Protein AF-0000000066527331 (afdb_homodimer)

Nearest PDB structures (foldseek):
  5f8e-assembly2_C  TM=9.237E-01  e=1.817E-29  Mycobacterium tuberculosis H37Rv
  7ux6-assembly1_B  TM=7.499E-01  e=3.082E-18  Streptomyces drozdowiczii
  7pga-assembly1_A  TM=6.827E-01  e=4.943E-15  Streptomyces peucetius
  6p3m-assembly1_A-2  TM=7.208E-01  e=6.592E-08  Glaucium flavum
  6p3n-assembly1_A-2  TM=5.471E-01  e=2.236E-07  Glaucium flavum

Radius of gyration: 28.57 Å; Cα contacts (8 Å, |Δi|>4): 1457; chains: 2; bounding box: 60×87×60 Å

Secondary structure (DSSP, 8-state):
--HHHHHHHHHHHHHHHHHHHHHHHHHHHHHHHHHHHTTHHHHTTT---EEHHHHHHHH---HHHHHHHHHHHHHTTSSEEETTTTEEE--GGGHHHHT-TTSTT--HHHHHHHHHHHTTHHHHHHHHHH-----GGGS-HHHHHHHHHHHHHHIIIIIIIIIHHHSSSHHHHHHTT-EEEEET-TTSHHHHHHHHH-TT-EEEEEES-HHHHHHHHHHHHHHT-TTTEEEEE--GGGGTT--EEEEEEES-GGG-SSHHHHHHHHHHTEEEEEEEEEEE----SSGGGG-SHHHHHHHHHIIIIIHHHHHHTT----GGG-HHHHHHHHHHHHT-SEEEEEP-SSTTPPEEEEEE-/--HHHHHHHHHHHHHHHHHHHHHHHHHHHHHHHHHHHTTHHHHTTT---EEHHHHHHHH---HHHHHHHHHHHHHTTSSEEETTTTEEE--GGGHHHHT-TTSTT--HHHHHHHHHHHTTHHHHHHHHHH-----GGGS-HHHHHHHHHHHHHHIIIIIIIIIHHHSSSHHHHHHTT-EEEEET-TTSHHHHHHHHH-TT-EEEEEES-HHHHHHHHHHHHHHT-TTTEEEEE--GGGGTT--EEEEEEES-GGG-SSHHHHHHHHHHTEEEEEEEEEEE----SSGGGG-SHHHHHHHHHIIIIIHHHHHHTT----GGG-HHHHHHHHHHHHT-SEEEEEP-SSTTPPEEEEEE-

Organism: Pseudomonas aeruginosa (strain ATCC 15692 / DSM 22644 / CIP 104116 / JCM 14847 / LMG 12228 / 1C / PRS 101 / PAO1) (NCBI:txid208964)

pLDDT: mean 94.23, std 7.13, range [46.22, 98.81]

Sequence (714 aa):
MTKANEIETAKVKQFSARIMEDYGNTLRGAMLYIGDRLGLFKALAHGQWVTLEELAQQTGYTTRYLREWLGSMVTGNYLAYDPQSRSYRLPAEFVPVLADEDSPYFAGGIIQLSVPFVSMAPKIIEAFRCGGGCPEESFPLETWEGMERMTMPWYKHFLVQHWIPSLDGVKEKLQAGGSVLDFGCGSGLAAIMMAKAFPEAQVYGCDFHAPSIERARANAEAAGVGDRVRFEVSDSDALAGKKFDFVTTFVVIHDATDPQQMMKDLRESTADDGTYLMVELNLSQELHENMNLFGRVMYPQSTLYCMTCSLSHGGEGLGAFMGEDRARQMAEAAGFSRFRKVPSEWPPLPALFELRPMTKANEIETAKVKQFSARIMEDYGNTLRGAMLYIGDRLGLFKALAHGQWVTLEELAQQTGYTTRYLREWLGSMVTGNYLAYDPQSRSYRLPAEFVPVLADEDSPYFAGGIIQLSVPFVSMAPKIIEAFRCGGGCPEESFPLETWEGMERMTMPWYKHFLVQHWIPSLDGVKEKLQAGGSVLDFGCGSGLAAIMMAKAFPEAQVYGCDFHAPSIERARANAEAAGVGDRVRFEVSDSDALAGKKFDFVTTFVVIHDATDPQQMMKDLRESTADDGTYLMVELNLSQELHENMNLFGRVMYPQSTLYCMTCSLSHGGEGLGAFMGEDRARQMAEAAGFSRFRKVPSEWPPLPALFELRP

InterPro domains:
  IPR025714 Methyltransferase domain [PF13847] (176-298)
  IPR029063 S-adenosyl-L-methionine-dependent methyltransferase superfamily [G3DSA:3.40.50.150] (143-345)
  IPR029063 S-adenosyl-L-methionine-dependent methyltransferase superfamily [SSF53335] (151-348)
  IPR036390 Winged helix DNA-binding domain superfamily [SSF46785] (27-91)
  IPR048711 S-adenosylmethionine-dependent methyltransferase Rv2258c-like, winged HTH domain [PF21320] (31-96)
  IPR053173 Class I-like SAM-binding MTase [PTHR45128] (5-347)

Structure (mmCIF, N/CA/C/O backbone):
data_AF-0000000066527331-model_v1
#
loop_
_entity.id
_entity.type
_entity.pdbx_description
1 polymer 'Uncharacterized protein'
#
loop_
_atom_site.group_PDB
_atom_site.id
_atom_site.type_symbol
_atom_site.label_atom_id
_atom_site.label_alt_id
_atom_site.label_comp_id
_atom_site.label_asym_id
_atom_site.label_entity_id
_atom_site.label_seq_id
_atom_site.pdbx_PDB_ins_code
_atom_site.Cartn_x
_atom_site.Cartn_y
_atom_site.Cartn_z
_atom_site.occupancy
_atom_site.B_iso_or_equiv
_atom_site.auth_seq_id
_atom_site.auth_comp_id
_atom_site.auth_asym_id
_atom_site.auth_atom_id
_atom_site.pdbx_PDB_model_num
ATOM 1 N N . MET A 1 1 ? 8.25 35.75 -14.984 1 46.22 1 MET A N 1
ATOM 2 C CA . MET A 1 1 ? 8.617 34.344 -14.945 1 46.22 1 MET A CA 1
ATOM 3 C C . MET A 1 1 ? 8.414 33.688 -16.312 1 46.22 1 MET A C 1
ATOM 5 O O . MET A 1 1 ? 7.305 33.656 -16.844 1 46.22 1 MET A O 1
ATOM 9 N N . THR A 1 2 ? 9.398 33.469 -17.047 1 57.44 2 THR A N 1
ATOM 10 C CA . THR A 1 2 ? 9.367 33.125 -18.469 1 57.44 2 THR A CA 1
ATOM 11 C C . THR A 1 2 ? 8.555 31.859 -18.703 1 57.44 2 THR A C 1
ATOM 13 O O . THR A 1 2 ? 8.359 31.062 -17.781 1 57.44 2 THR A O 1
ATOM 16 N N . LYS A 1 3 ? 8.086 31.766 -19.938 1 64.25 3 LYS A N 1
ATOM 17 C CA . LYS A 1 3 ? 7.23 30.703 -20.438 1 64.25 3 LYS A CA 1
ATOM 18 C C . LYS A 1 3 ? 7.801 29.328 -20.078 1 64.25 3 LYS A C 1
ATOM 20 O O . LYS A 1 3 ? 7.055 28.422 -19.688 1 64.25 3 LYS A O 1
ATOM 25 N N . ALA A 1 4 ? 9.055 29.219 -20.234 1 62.81 4 ALA A N 1
ATOM 26 C CA . ALA A 1 4 ? 9.75 27.969 -19.922 1 62.81 4 ALA A CA 1
ATOM 27 C C . ALA A 1 4 ? 9.633 27.641 -18.438 1 62.81 4 ALA A C 1
ATOM 29 O O . ALA A 1 4 ? 9.461 26.484 -18.062 1 62.81 4 ALA A O 1
ATOM 30 N N . ASN A 1 5 ? 9.742 28.594 -17.625 1 72.19 5 ASN A N 1
ATOM 31 C CA . ASN A 1 5 ? 9.625 28.406 -16.172 1 72.19 5 ASN A CA 1
ATOM 32 C C . ASN A 1 5 ? 8.195 28.031 -15.773 1 72.19 5 ASN A C 1
ATOM 34 O O . ASN A 1 5 ? 7.996 27.203 -14.883 1 72.19 5 ASN A O 1
ATOM 38 N N . GLU A 1 6 ? 7.328 28.547 -16.5 1 74.75 6 GLU A N 1
ATOM 39 C CA . GLU A 1 6 ? 5.922 28.25 -16.234 1 74.75 6 GLU A CA 1
ATOM 40 C C . GLU A 1 6 ? 5.582 26.812 -16.641 1 74.75 6 GLU A C 1
ATOM 42 O O . GLU A 1 6 ? 4.844 26.125 -15.922 1 74.75 6 GLU A O 1
ATOM 47 N N . ILE A 1 7 ? 6.09 26.438 -17.7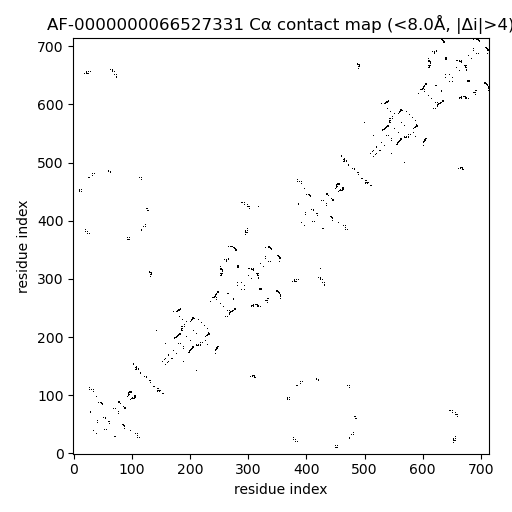97 1 74.06 7 ILE A N 1
ATOM 48 C CA . ILE A 1 7 ? 5.863 25.078 -18.281 1 74.06 7 ILE A CA 1
ATOM 49 C C . ILE A 1 7 ? 6.492 24.078 -17.312 1 74.06 7 ILE A C 1
ATOM 51 O O . ILE A 1 7 ? 5.883 23.062 -16.984 1 74.06 7 ILE A O 1
ATOM 55 N N . GLU A 1 8 ? 7.59 24.406 -16.828 1 83.12 8 GLU A N 1
ATOM 56 C CA . GLU A 1 8 ? 8.281 23.531 -15.883 1 83.12 8 GLU A CA 1
ATOM 57 C C . GLU A 1 8 ? 7.512 23.406 -14.57 1 83.12 8 GLU A C 1
ATOM 59 O O . GLU A 1 8 ? 7.363 22.312 -14.023 1 83.12 8 GLU A O 1
ATOM 64 N N . THR A 1 9 ? 6.949 24.516 -14.18 1 88.12 9 THR A N 1
ATOM 65 C CA . THR A 1 9 ? 6.172 24.516 -12.945 1 88.12 9 THR A CA 1
ATOM 66 C C . THR A 1 9 ? 4.887 23.719 -13.109 1 88.12 9 THR A C 1
ATOM 68 O O . THR A 1 9 ? 4.477 23 -12.188 1 88.12 9 THR A O 1
ATOM 71 N N . ALA A 1 10 ? 4.352 23.859 -14.281 1 91.56 10 ALA A N 1
ATOM 72 C CA . ALA A 1 10 ? 3.129 23.109 -14.562 1 91.56 10 ALA A CA 1
ATOM 73 C C . ALA A 1 10 ? 3.389 21.609 -14.531 1 91.56 10 ALA A C 1
ATOM 75 O O . ALA A 1 10 ? 2.559 20.828 -14.039 1 91.56 10 ALA A O 1
ATOM 76 N N . LYS A 1 11 ? 4.477 21.203 -15.039 1 94 11 LYS A N 1
ATOM 77 C CA . LYS A 1 11 ? 4.844 19.781 -15.039 1 94 11 LYS A CA 1
ATOM 78 C C . LYS A 1 11 ? 5.117 19.297 -13.617 1 94 11 LYS A C 1
ATOM 80 O O . LYS A 1 11 ? 4.758 18.172 -13.266 1 94 11 LYS A O 1
ATOM 85 N N . VAL A 1 12 ? 5.754 20.125 -12.844 1 95.25 12 VAL A N 1
ATOM 86 C CA . VAL A 1 12 ? 6.02 19.781 -11.453 1 95.25 12 VAL A CA 1
ATOM 87 C C . VAL A 1 12 ? 4.699 19.625 -10.695 1 95.25 12 VAL A C 1
ATOM 89 O O . VAL A 1 12 ? 4.516 18.656 -9.953 1 95.25 12 VAL A O 1
ATOM 92 N N . LYS A 1 13 ? 3.793 20.5 -10.93 1 92.75 13 LYS A N 1
ATOM 93 C CA . LYS A 1 13 ? 2.48 20.453 -10.289 1 92.75 13 LYS A CA 1
ATOM 94 C C . LYS A 1 13 ? 1.722 19.188 -10.711 1 92.75 13 LYS A C 1
ATOM 96 O O . LYS A 1 13 ? 1.079 18.547 -9.875 1 92.75 13 LYS A O 1
ATOM 101 N N . GLN A 1 14 ? 1.801 18.922 -11.969 1 94.06 14 GLN A N 1
ATOM 102 C CA . GLN A 1 14 ? 1.142 17.719 -12.477 1 94.06 14 GLN A CA 1
ATOM 103 C C . GLN A 1 14 ? 1.707 16.453 -11.82 1 94.06 14 GLN A C 1
ATOM 105 O O . GLN A 1 14 ? 0.955 15.562 -11.438 1 94.06 14 GLN A O 1
ATOM 110 N N . PHE A 1 15 ? 2.979 16.391 -11.719 1 96.12 15 PHE A N 1
ATOM 111 C CA . PHE A 1 15 ? 3.598 15.219 -11.102 1 96.12 15 PHE A CA 1
ATOM 112 C C . PHE A 1 15 ? 3.307 15.172 -9.609 1 96.12 15 PHE A C 1
ATOM 114 O O . PHE A 1 15 ? 3.127 14.094 -9.039 1 96.12 15 PHE A O 1
ATOM 121 N N . SER A 1 16 ? 3.297 16.297 -8.945 1 94.19 16 SER A N 1
ATOM 122 C CA . SER A 1 16 ? 2.92 16.359 -7.539 1 94.19 16 SER A CA 1
ATOM 123 C C . SER A 1 16 ? 1.528 15.781 -7.316 1 94.19 16 SER A C 1
ATOM 125 O O . SER A 1 16 ? 1.309 15.031 -6.359 1 94.19 16 SER A O 1
ATOM 127 N N . ALA A 1 17 ? 0.604 16.078 -8.164 1 92.88 17 ALA A N 1
ATOM 128 C CA . ALA A 1 17 ? -0.744 15.516 -8.078 1 92.88 17 ALA A CA 1
ATOM 129 C C . ALA A 1 17 ? -0.727 14 -8.266 1 92.88 17 ALA A C 1
ATOM 131 O O . ALA A 1 17 ? -1.465 13.281 -7.59 1 92.88 17 ALA A O 1
ATOM 132 N N . ARG A 1 18 ? 0.077 13.562 -9.133 1 94.81 18 ARG A N 1
ATOM 133 C CA . ARG A 1 18 ? 0.192 12.125 -9.367 1 94.81 18 ARG A CA 1
ATOM 134 C C . ARG A 1 18 ? 0.708 11.406 -8.117 1 94.81 18 ARG A C 1
ATOM 136 O O . ARG A 1 18 ? 0.218 10.336 -7.766 1 94.81 18 ARG A O 1
ATOM 143 N N . ILE A 1 19 ? 1.72 12.008 -7.488 1 95.69 19 ILE A N 1
ATOM 144 C CA . ILE A 1 19 ? 2.291 11.375 -6.305 1 95.69 19 ILE A CA 1
ATOM 145 C C . ILE A 1 19 ? 1.247 11.328 -5.191 1 95.69 19 ILE A C 1
ATOM 147 O O . ILE A 1 19 ? 1.171 10.352 -4.445 1 95.69 19 ILE A O 1
ATOM 151 N N . MET A 1 20 ? 0.432 12.305 -5.066 1 93.44 20 MET A N 1
ATOM 152 C CA . MET A 1 20 ? -0.66 12.289 -4.098 1 93.44 20 MET A CA 1
ATOM 153 C C . MET A 1 20 ? -1.652 11.18 -4.414 1 93.44 20 MET A C 1
ATOM 155 O O . MET A 1 20 ? -2.135 10.492 -3.51 1 93.44 20 MET A O 1
ATOM 159 N N . GLU A 1 21 ? -1.925 11.07 -5.656 1 94.38 21 GLU A N 1
ATOM 160 C CA . GLU A 1 21 ? -2.822 10.008 -6.086 1 94.38 21 GLU A CA 1
ATOM 161 C C . GLU A 1 21 ? -2.234 8.633 -5.77 1 94.38 21 GLU A C 1
ATOM 163 O O . GLU A 1 21 ? -2.943 7.742 -5.289 1 94.38 21 GLU A O 1
ATOM 168 N N . ASP A 1 22 ? -0.992 8.469 -6.094 1 95.81 22 ASP A N 1
ATOM 169 C CA . ASP A 1 22 ? -0.327 7.195 -5.832 1 95.81 22 ASP A CA 1
ATOM 170 C C . ASP A 1 22 ? -0.284 6.895 -4.336 1 95.81 22 ASP A C 1
ATOM 172 O O . ASP A 1 22 ? -0.436 5.742 -3.926 1 95.81 22 ASP A O 1
ATOM 176 N N . TYR A 1 23 ? -0.069 7.938 -3.568 1 97.06 23 TYR A N 1
ATOM 177 C CA . TYR A 1 23 ? -0.13 7.789 -2.119 1 97.06 23 TYR A CA 1
ATOM 178 C C . TYR A 1 23 ? -1.515 7.332 -1.675 1 97.06 23 TYR A C 1
ATOM 180 O O . TYR A 1 23 ? -1.644 6.355 -0.93 1 97.06 23 TYR A O 1
ATOM 188 N N . GLY A 1 24 ? -2.537 7.988 -2.158 1 96.12 24 GLY A N 1
ATOM 189 C CA . GLY A 1 24 ? -3.904 7.586 -1.863 1 96.12 24 GLY A CA 1
ATOM 190 C C . GLY A 1 24 ? -4.207 6.152 -2.268 1 96.12 24 GLY A C 1
ATOM 191 O O . GLY A 1 24 ? -4.902 5.434 -1.547 1 96.12 24 GLY A O 1
ATOM 192 N N . ASN A 1 25 ? -3.674 5.77 -3.375 1 96 25 ASN A N 1
ATOM 193 C CA . ASN A 1 25 ? -3.877 4.41 -3.859 1 96 25 ASN A CA 1
ATOM 194 C C . ASN A 1 25 ? -3.201 3.385 -2.955 1 96 25 ASN A C 1
ATOM 196 O O . ASN A 1 25 ? -3.727 2.287 -2.75 1 96 25 ASN A O 1
ATOM 200 N N . THR A 1 26 ? -2.012 3.699 -2.477 1 98.12 26 THR A N 1
ATOM 201 C CA . THR A 1 26 ? -1.307 2.812 -1.56 1 98.12 26 THR A CA 1
ATOM 202 C C . THR A 1 26 ? -2.129 2.574 -0.296 1 98.12 26 THR A C 1
ATOM 204 O O . THR A 1 26 ? -2.314 1.432 0.125 1 98.12 26 THR A O 1
ATOM 207 N N . LEU A 1 27 ? -2.66 3.633 0.265 1 98.31 27 LEU A N 1
ATOM 208 C CA . LEU A 1 27 ? -3.463 3.504 1.477 1 98.31 27 LEU A CA 1
ATOM 209 C C . LEU A 1 27 ? -4.773 2.783 1.188 1 98.31 27 LEU A C 1
ATOM 211 O O . LEU A 1 27 ? -5.277 2.041 2.031 1 98.31 27 LEU A O 1
ATOM 215 N N . ARG A 1 28 ? -5.32 3.037 0.004 1 97.44 28 ARG A N 1
ATOM 216 C CA . ARG A 1 28 ? -6.547 2.355 -0.391 1 97.44 28 ARG A CA 1
ATOM 217 C C . ARG A 1 28 ? -6.34 0.847 -0.459 1 97.44 28 ARG A C 1
ATOM 219 O O . ARG A 1 28 ? -7.242 0.074 -0.135 1 97.44 28 ARG A O 1
ATOM 226 N N . GLY A 1 29 ? -5.141 0.447 -0.882 1 98.38 29 GLY A N 1
ATOM 227 C CA . GLY A 1 29 ? -4.832 -0.974 -0.84 1 98.38 29 GLY A CA 1
ATOM 228 C C . GLY A 1 29 ? -5.07 -1.596 0.523 1 98.38 29 GLY A C 1
ATOM 229 O O . GLY A 1 29 ? -5.59 -2.709 0.621 1 98.38 29 GLY A O 1
ATOM 230 N N . ALA A 1 30 ? -4.715 -0.889 1.601 1 98.69 30 ALA A N 1
ATOM 231 C CA . ALA A 1 30 ? -4.98 -1.356 2.959 1 98.69 30 ALA A CA 1
ATOM 232 C C . ALA A 1 30 ? -6.477 -1.418 3.236 1 98.69 30 ALA A C 1
ATOM 234 O O . ALA A 1 30 ? -6.949 -2.318 3.936 1 98.69 30 ALA A O 1
ATOM 235 N N . MET A 1 31 ? -7.227 -0.46 2.68 1 98.75 31 MET A N 1
ATOM 236 C CA . MET A 1 31 ? -8.672 -0.442 2.895 1 98.75 31 MET A CA 1
ATOM 237 C C . MET A 1 31 ? -9.336 -1.616 2.189 1 98.75 31 MET A C 1
ATOM 239 O O . MET A 1 31 ? -10.289 -2.201 2.717 1 98.75 31 MET A O 1
ATOM 243 N N . LEU A 1 32 ? -8.883 -1.904 0.965 1 98.75 32 LEU A N 1
ATOM 244 C CA . LEU A 1 32 ? -9.391 -3.072 0.256 1 98.75 32 LEU A CA 1
ATOM 245 C C . LEU A 1 32 ? -9.07 -4.355 1.019 1 98.75 32 LEU A C 1
ATOM 247 O O . LEU A 1 32 ? -9.922 -5.238 1.14 1 98.75 32 LEU A O 1
ATOM 251 N N . TYR A 1 33 ? -7.863 -4.41 1.53 1 98.75 33 TYR A N 1
ATOM 252 C CA . TYR A 1 33 ? -7.445 -5.535 2.361 1 98.75 33 TYR A CA 1
ATOM 253 C C . TYR A 1 33 ? -8.367 -5.695 3.564 1 98.75 33 TYR A C 1
ATOM 255 O O . TYR A 1 33 ? -8.836 -6.801 3.854 1 98.75 33 TYR A O 1
ATOM 263 N N . ILE A 1 34 ? -8.664 -4.641 4.297 1 98.81 34 ILE A N 1
ATOM 264 C CA . ILE A 1 34 ? -9.523 -4.664 5.477 1 98.81 34 ILE A CA 1
ATOM 265 C C . ILE A 1 34 ? -10.922 -5.145 5.086 1 98.81 34 ILE A C 1
ATOM 267 O O . ILE A 1 34 ? -11.492 -6.012 5.75 1 98.81 34 ILE A O 1
ATOM 271 N N . GLY A 1 35 ? -11.469 -4.598 4 1 98.75 35 GLY A N 1
ATOM 272 C CA . GLY A 1 35 ? -12.781 -5.023 3.525 1 98.75 35 GLY A CA 1
ATOM 273 C C . GLY A 1 35 ? -12.844 -6.504 3.209 1 98.75 35 GLY A C 1
ATOM 274 O O . GLY A 1 35 ? -13.82 -7.176 3.549 1 98.75 35 GLY A O 1
ATOM 275 N N . ASP A 1 36 ? -11.82 -6.973 2.576 1 98.5 36 ASP A N 1
ATOM 276 C CA . ASP A 1 36 ? -11.75 -8.391 2.219 1 98.5 36 ASP A CA 1
ATOM 277 C C . ASP A 1 36 ? -11.664 -9.266 3.465 1 98.5 36 ASP A C 1
ATOM 279 O O . ASP A 1 36 ? -12.414 -10.234 3.605 1 98.5 36 ASP A O 1
ATOM 283 N N . ARG A 1 37 ? -10.773 -8.953 4.398 1 97.94 37 ARG A N 1
ATOM 284 C CA . ARG A 1 37 ? -10.508 -9.766 5.578 1 97.94 37 ARG A CA 1
ATOM 285 C C . ARG A 1 37 ? -11.703 -9.781 6.52 1 97.94 37 ARG A C 1
ATOM 287 O O . ARG A 1 37 ? -11.953 -10.773 7.203 1 97.94 37 ARG A O 1
ATOM 294 N N . LEU A 1 38 ? -12.461 -8.719 6.5 1 98.56 38 LEU A N 1
ATOM 295 C CA . LEU A 1 38 ? -13.617 -8.617 7.383 1 98.56 38 LEU A CA 1
ATOM 296 C C . LEU A 1 38 ? -14.867 -9.156 6.703 1 98.56 38 LEU A C 1
ATOM 298 O O . LEU A 1 38 ? -15.938 -9.227 7.316 1 98.56 38 LEU A O 1
ATOM 302 N N . GLY A 1 39 ? -14.781 -9.477 5.426 1 98.25 39 GLY A N 1
ATOM 303 C CA . GLY A 1 39 ? -15.93 -9.992 4.691 1 98.25 39 GLY A CA 1
ATOM 304 C C . GLY A 1 39 ? -16.938 -8.914 4.348 1 98.25 39 GLY A C 1
ATOM 305 O O . GLY A 1 39 ? -18.125 -9.211 4.188 1 98.25 39 GLY A O 1
ATOM 306 N N . LEU A 1 40 ? -16.516 -7.707 4.258 1 98.75 40 LEU A N 1
ATOM 307 C CA . LEU A 1 40 ? -17.438 -6.605 4.027 1 98.75 40 LEU A CA 1
ATOM 308 C C . LEU A 1 40 ? -17.938 -6.609 2.588 1 98.75 40 LEU A C 1
ATOM 310 O O . LEU A 1 40 ? -19.109 -6.289 2.332 1 98.75 40 LEU A O 1
ATOM 314 N N . PHE A 1 41 ? -17.109 -6.93 1.59 1 98.69 41 PHE A N 1
ATOM 315 C CA . PHE A 1 41 ? -17.547 -7 0.201 1 98.69 41 PHE A CA 1
ATOM 316 C C . PHE A 1 41 ? -18.594 -8.094 0.02 1 98.69 41 PHE A C 1
ATOM 318 O O . PHE A 1 41 ? -19.562 -7.914 -0.722 1 98.69 41 PHE A O 1
ATOM 325 N N . LYS A 1 42 ? -18.406 -9.188 0.678 1 98.12 42 LYS A N 1
ATOM 326 C CA . LYS A 1 42 ? -19.406 -10.25 0.633 1 98.12 42 LYS A CA 1
ATOM 327 C C . LYS A 1 42 ? -20.719 -9.797 1.251 1 98.12 42 LYS A C 1
ATOM 329 O O . LYS A 1 42 ? -21.797 -10.102 0.726 1 98.12 42 LYS A O 1
ATOM 334 N N . ALA A 1 43 ? -20.609 -9.109 2.367 1 98.25 43 ALA A N 1
ATOM 335 C CA . ALA A 1 43 ? -21.797 -8.609 3.045 1 98.25 43 ALA A CA 1
ATOM 336 C C . ALA A 1 43 ? -22.578 -7.656 2.145 1 98.25 43 ALA A C 1
ATOM 338 O O . ALA A 1 43 ? -23.812 -7.57 2.236 1 98.25 43 ALA A O 1
ATOM 339 N N . LEU A 1 44 ? -21.906 -7.004 1.223 1 98.25 44 LEU A N 1
ATOM 340 C CA . LEU A 1 44 ? -22.531 -6.004 0.358 1 98.25 44 LEU A CA 1
ATOM 341 C C . LEU A 1 44 ? -22.875 -6.602 -1.001 1 98.25 44 LEU A C 1
ATOM 343 O O . LEU A 1 44 ? -23.422 -5.914 -1.863 1 98.25 44 LEU A O 1
ATOM 347 N N . ALA A 1 45 ? -22.594 -7.852 -1.237 1 97.56 45 ALA A N 1
ATOM 348 C CA . ALA A 1 45 ? -22.625 -8.461 -2.564 1 97.56 45 ALA A CA 1
ATOM 349 C C . ALA A 1 45 ? -24.062 -8.703 -3.02 1 97.56 45 ALA A C 1
ATOM 351 O O . ALA A 1 45 ? -24.312 -8.984 -4.195 1 97.56 45 ALA A O 1
ATOM 352 N N . HIS A 1 46 ? -25.047 -8.523 -2.172 1 92.88 46 HIS A N 1
ATOM 353 C CA . HIS A 1 46 ? -26.438 -8.773 -2.539 1 92.88 46 HIS A CA 1
ATOM 354 C C . HIS A 1 46 ? -26.984 -7.652 -3.408 1 92.88 46 HIS A C 1
ATOM 356 O O . HIS A 1 46 ? -28.078 -7.773 -3.965 1 92.88 46 HIS A O 1
ATOM 362 N N . GLY A 1 47 ? -26.328 -6.578 -3.613 1 88.12 47 GLY A N 1
ATOM 363 C CA . GLY A 1 47 ? -26.641 -5.543 -4.582 1 88.12 47 GLY A CA 1
ATOM 364 C C . GLY A 1 47 ? -27.688 -4.559 -4.086 1 88.12 47 GLY A C 1
ATOM 365 O O . GLY A 1 47 ? -28.078 -3.646 -4.812 1 88.12 47 GLY A O 1
ATOM 366 N N . GLN A 1 48 ? -28.016 -4.668 -2.893 1 94.12 48 GLN A N 1
ATOM 367 C CA . GLN A 1 48 ? -29.016 -3.768 -2.324 1 94.12 48 GLN A CA 1
ATOM 368 C C . GLN A 1 48 ? -28.359 -2.551 -1.68 1 94.12 48 GLN A C 1
ATOM 370 O O . GLN A 1 48 ? -27.188 -2.596 -1.323 1 94.12 48 GLN A O 1
ATOM 375 N N . TRP A 1 49 ? -29.125 -1.486 -1.698 1 98.19 49 TRP A N 1
ATOM 376 C CA . TRP A 1 49 ? -28.688 -0.323 -0.931 1 98.19 49 TRP A CA 1
ATOM 377 C C . TRP A 1 49 ? -28.75 -0.602 0.566 1 98.19 49 TRP A C 1
ATOM 379 O O . TRP A 1 49 ? -29.75 -1.144 1.059 1 98.19 49 TRP A O 1
ATOM 389 N N . VAL A 1 50 ? -27.703 -0.31 1.254 1 98.12 50 VAL A N 1
ATOM 390 C CA . VAL A 1 50 ? -27.641 -0.56 2.689 1 98.12 50 VAL A CA 1
ATOM 391 C C . VAL A 1 50 ? -27.156 0.698 3.41 1 98.12 50 VAL A C 1
ATOM 393 O O . VAL A 1 50 ? -26.266 1.398 2.922 1 98.12 50 VAL A O 1
ATOM 396 N N . THR A 1 51 ? -27.766 1.012 4.543 1 98.38 51 THR A N 1
ATOM 397 C CA . THR A 1 51 ? -27.297 2.109 5.379 1 98.38 51 THR A CA 1
ATOM 398 C C . THR A 1 51 ? -26.141 1.651 6.27 1 98.38 51 THR A C 1
ATOM 400 O O . THR A 1 51 ? -25.859 0.455 6.363 1 98.38 51 THR A O 1
ATOM 403 N N . LEU A 1 52 ? -25.484 2.623 6.887 1 98.06 52 LEU A N 1
ATOM 404 C CA . LEU A 1 52 ? -24.422 2.326 7.848 1 98.06 52 LEU A CA 1
ATOM 405 C C . LEU A 1 52 ? -24.953 1.438 8.977 1 98.06 52 LEU A C 1
ATOM 407 O O . LEU A 1 52 ? -24.312 0.449 9.336 1 98.06 52 LEU A O 1
ATOM 411 N N . GLU A 1 53 ? -26.062 1.714 9.492 1 98.06 53 GLU A N 1
ATOM 412 C CA . GLU A 1 53 ? -26.656 0.994 10.617 1 98.06 53 GLU A CA 1
ATOM 413 C C . GLU A 1 53 ? -27 -0.441 10.227 1 98.06 53 GLU A C 1
ATOM 415 O O . GLU A 1 53 ? -26.766 -1.37 11.008 1 98.06 53 GLU A O 1
ATOM 420 N N . GLU A 1 54 ? -27.547 -0.57 9.055 1 98.12 54 GLU A N 1
ATOM 421 C CA . GLU A 1 54 ? -27.906 -1.903 8.578 1 98.12 54 GLU A CA 1
ATOM 422 C C . GLU A 1 54 ? -26.656 -2.773 8.406 1 98.12 54 GLU A C 1
ATOM 424 O O . GLU A 1 54 ? -26.656 -3.949 8.781 1 98.12 54 GLU A O 1
ATOM 429 N N . LEU A 1 55 ? -25.641 -2.182 7.84 1 98.31 55 LEU A N 1
ATOM 430 C CA . LEU A 1 55 ? -24.406 -2.936 7.652 1 98.31 55 LEU A CA 1
ATOM 431 C C . LEU A 1 55 ? -23.781 -3.316 8.992 1 98.31 55 LEU A C 1
ATOM 433 O O . LEU A 1 55 ? -23.297 -4.434 9.164 1 98.31 55 LEU A O 1
ATOM 437 N N . ALA A 1 56 ? -23.797 -2.369 9.93 1 98.31 56 ALA A N 1
ATOM 438 C CA . ALA A 1 56 ? -23.281 -2.641 11.266 1 98.31 56 ALA A CA 1
ATOM 439 C C . ALA A 1 56 ? -24.047 -3.781 11.938 1 98.31 56 ALA A C 1
ATOM 441 O O . ALA A 1 56 ? -23.438 -4.656 12.562 1 98.31 56 ALA A O 1
ATOM 442 N N . GLN A 1 57 ? -25.281 -3.766 11.812 1 97.81 57 GLN A N 1
ATOM 443 C CA . GLN A 1 57 ? -26.125 -4.812 12.391 1 97.81 57 GLN A CA 1
ATOM 444 C C . GLN A 1 57 ? -25.828 -6.168 11.75 1 97.81 57 GLN A C 1
ATOM 446 O O . GLN A 1 57 ? -25.734 -7.18 12.445 1 97.81 57 GLN A O 1
ATOM 451 N N . GLN A 1 58 ? -25.688 -6.176 10.508 1 97.25 58 GLN A N 1
ATOM 452 C CA . GLN A 1 58 ? -25.453 -7.402 9.75 1 97.25 58 GLN A CA 1
ATOM 453 C C . GLN A 1 58 ? -24.094 -8.008 10.078 1 97.25 58 GLN A C 1
ATOM 455 O O . GLN A 1 58 ? -23.953 -9.227 10.148 1 97.25 58 GLN A O 1
ATOM 460 N N . THR A 1 59 ? -23.109 -7.18 10.281 1 97.75 59 THR A N 1
ATOM 461 C CA . THR A 1 59 ? -21.734 -7.668 10.375 1 97.75 59 THR A CA 1
ATOM 462 C C . THR A 1 59 ? -21.281 -7.754 11.828 1 97.75 59 THR A C 1
ATOM 464 O O . THR A 1 59 ? -20.344 -8.492 12.156 1 97.75 59 THR A O 1
ATOM 467 N N . GLY A 1 60 ? -21.875 -6.922 12.664 1 97.94 60 GLY A N 1
ATOM 468 C CA . GLY A 1 60 ? -21.484 -6.875 14.07 1 97.94 60 GLY A CA 1
ATOM 469 C C . GLY A 1 60 ? -20.25 -6.039 14.328 1 97.94 60 GLY A C 1
ATOM 470 O O . GLY A 1 60 ? -19.719 -6.027 15.438 1 97.94 60 GLY A O 1
ATOM 471 N N . TYR A 1 61 ? -19.766 -5.336 13.336 1 98.25 61 TYR A N 1
ATOM 472 C CA . TYR A 1 61 ? -18.562 -4.527 13.5 1 98.25 61 TYR A CA 1
ATOM 473 C C . TYR A 1 61 ? -18.906 -3.139 14.031 1 98.25 61 TYR A C 1
ATOM 475 O O . TYR A 1 61 ? -20.062 -2.707 13.953 1 98.25 61 TYR A O 1
ATOM 483 N N . THR A 1 62 ? -17.906 -2.48 14.594 1 96.62 62 THR A N 1
ATOM 484 C CA . THR A 1 62 ? -18.062 -1.156 15.188 1 96.62 62 THR A CA 1
ATOM 485 C C . THR A 1 62 ? -18.5 -0.139 14.133 1 96.62 62 THR A C 1
ATOM 487 O O . THR A 1 62 ? -17.828 0.025 13.109 1 96.62 62 THR A O 1
ATOM 490 N N . THR A 1 63 ? -19.516 0.574 14.438 1 96.62 63 THR A N 1
ATOM 491 C CA . THR A 1 63 ? -20.141 1.51 13.508 1 96.62 63 THR A CA 1
ATOM 492 C C . THR A 1 63 ? -19.156 2.611 13.117 1 96.62 63 THR A C 1
ATOM 494 O O . THR A 1 63 ? -19.141 3.057 11.969 1 96.62 63 THR A O 1
ATOM 497 N N . ARG A 1 64 ? -18.359 3.049 14.023 1 96 64 ARG A N 1
ATOM 498 C CA . ARG A 1 64 ? -17.484 4.172 13.734 1 96 64 ARG A CA 1
ATOM 499 C C . ARG A 1 64 ? -16.422 3.787 12.711 1 96 64 ARG A C 1
ATOM 501 O O . ARG A 1 64 ? -16.078 4.582 11.828 1 96 64 ARG A O 1
ATOM 508 N N . TYR A 1 65 ? -15.891 2.613 12.836 1 97.62 65 TYR A N 1
ATOM 509 C CA . TYR A 1 65 ? -14.914 2.135 11.859 1 97.62 65 TYR A CA 1
ATOM 510 C C . TYR A 1 65 ? -15.578 1.857 10.516 1 97.62 65 TYR A C 1
ATOM 512 O O . TYR A 1 65 ? -15.031 2.188 9.469 1 97.62 65 TYR A O 1
ATOM 520 N N . LEU A 1 66 ? -16.766 1.31 10.555 1 98.19 66 LEU A N 1
ATOM 521 C CA . LEU A 1 66 ? -17.5 1.035 9.328 1 98.19 66 LEU A CA 1
ATOM 522 C C . LEU A 1 66 ? -17.766 2.322 8.547 1 98.19 66 LEU A C 1
ATOM 524 O O . LEU A 1 66 ? -17.625 2.354 7.324 1 98.19 66 LEU A O 1
ATOM 528 N N . ARG A 1 67 ? -18.109 3.348 9.211 1 96.75 67 ARG A N 1
ATOM 529 C CA . ARG A 1 67 ? -18.406 4.621 8.57 1 96.75 67 ARG A CA 1
ATOM 530 C C . ARG A 1 67 ? -17.203 5.148 7.805 1 96.75 67 ARG A C 1
ATOM 532 O O . ARG A 1 67 ? -17.328 5.602 6.668 1 96.75 67 ARG A O 1
ATOM 539 N N . GLU A 1 68 ? -16.094 5.117 8.508 1 96.5 68 GLU A N 1
ATOM 540 C CA . GLU A 1 68 ? -14.867 5.617 7.879 1 96.5 68 GLU A CA 1
ATOM 541 C C . GLU A 1 68 ? -14.469 4.754 6.688 1 96.5 68 GLU A C 1
ATOM 543 O O . GLU A 1 68 ? -14.07 5.27 5.641 1 96.5 68 GLU A O 1
ATOM 548 N N . TRP A 1 69 ? -14.586 3.434 6.801 1 98.31 69 TRP A N 1
ATOM 549 C CA . TRP A 1 69 ? -14.266 2.52 5.707 1 98.31 69 TRP A CA 1
ATOM 550 C C . TRP A 1 69 ? -15.188 2.756 4.516 1 98.31 69 TRP A C 1
ATOM 552 O O . TRP A 1 69 ? -14.727 2.812 3.371 1 98.31 69 TRP A O 1
ATOM 562 N N . LEU A 1 70 ? -16.469 2.908 4.785 1 98.38 70 LEU A N 1
ATOM 563 C CA . LEU A 1 70 ? -17.438 3.191 3.73 1 98.38 70 LEU A CA 1
ATOM 564 C C . LEU A 1 70 ? -17.094 4.488 3.01 1 98.38 70 LEU A C 1
ATOM 566 O O . LEU A 1 70 ? -17.203 4.57 1.783 1 98.38 70 LEU A O 1
ATOM 570 N N . GLY A 1 71 ? -16.672 5.543 3.762 1 97.31 71 GLY A N 1
ATOM 571 C CA . GLY A 1 71 ? -16.203 6.773 3.139 1 97.31 71 GLY A CA 1
ATOM 572 C C . GLY A 1 71 ? -15.047 6.562 2.188 1 97.31 71 GLY A C 1
ATOM 573 O O . GLY A 1 71 ? -15.023 7.125 1.091 1 97.31 71 GLY A O 1
ATOM 574 N N . SER A 1 72 ? -14.117 5.719 2.609 1 97.62 72 SER A N 1
ATOM 575 C CA . SER A 1 72 ? -12.969 5.402 1.768 1 97.62 72 SER A CA 1
ATOM 576 C C . SER A 1 72 ? -13.398 4.684 0.493 1 97.62 72 SER A C 1
ATOM 578 O O . SER A 1 72 ? -12.891 4.98 -0.592 1 97.62 72 SER A O 1
ATOM 580 N N . MET A 1 73 ? -14.336 3.746 0.621 1 98.31 73 MET A N 1
ATOM 581 C CA . MET A 1 73 ? -14.789 2.982 -0.539 1 98.31 73 MET A CA 1
ATOM 582 C C . MET A 1 73 ? -15.555 3.871 -1.509 1 98.31 73 MET A C 1
ATOM 584 O O . MET A 1 73 ? -15.414 3.74 -2.725 1 98.31 73 MET A O 1
ATOM 588 N N . VAL A 1 74 ? -16.328 4.762 -1 1 98.12 74 VAL A N 1
ATOM 589 C CA . VAL A 1 74 ? -17.125 5.645 -1.84 1 98.12 74 VAL A CA 1
ATOM 590 C C . VAL A 1 74 ? -16.219 6.652 -2.547 1 98.12 74 VAL A C 1
ATOM 592 O O . VAL A 1 74 ? -16.312 6.828 -3.764 1 98.12 74 VAL A O 1
ATOM 595 N N . THR A 1 75 ? -15.328 7.273 -1.801 1 96.5 75 THR A N 1
ATOM 596 C CA . THR A 1 75 ? -14.445 8.281 -2.396 1 96.5 75 THR A CA 1
ATOM 597 C C . THR A 1 75 ? -13.477 7.633 -3.379 1 96.5 75 THR A C 1
ATOM 599 O O . THR A 1 75 ? -13 8.289 -4.309 1 96.5 75 THR A O 1
ATOM 602 N N . GLY A 1 76 ? -13.227 6.359 -3.225 1 96.44 76 GLY A N 1
ATOM 603 C CA . GLY A 1 76 ? -12.375 5.605 -4.137 1 96.44 76 GLY A CA 1
ATOM 604 C C . GLY A 1 76 ? -13.141 4.992 -5.293 1 96.44 76 GLY A C 1
ATOM 605 O O . GLY A 1 76 ? -12.555 4.316 -6.141 1 96.44 76 GLY A O 1
ATOM 606 N N . ASN A 1 77 ? -14.43 5.156 -5.324 1 96.88 77 ASN A N 1
ATOM 607 C CA . ASN A 1 77 ? -15.312 4.66 -6.375 1 96.88 77 ASN A CA 1
ATOM 608 C C . ASN A 1 77 ? -15.422 3.139 -6.344 1 96.88 77 ASN A C 1
ATOM 610 O O . ASN A 1 77 ? -15.445 2.49 -7.391 1 96.88 77 ASN A O 1
ATOM 614 N N . TYR A 1 78 ? -15.461 2.555 -5.191 1 97.88 78 TYR A N 1
ATOM 615 C CA . TYR A 1 78 ? -15.664 1.118 -5.039 1 97.88 78 TYR A CA 1
ATOM 616 C C . TYR A 1 78 ? -17.094 0.811 -4.594 1 97.88 78 TYR A C 1
ATOM 618 O O . TYR A 1 78 ? -17.531 -0.338 -4.66 1 97.88 78 TYR A O 1
ATOM 626 N N . LEU A 1 79 ? -17.734 1.833 -4.102 1 98.31 79 LEU A N 1
ATOM 627 C CA . LEU A 1 79 ? -19.141 1.753 -3.746 1 98.31 79 LEU A CA 1
ATOM 628 C C . LEU A 1 79 ? -19.922 2.936 -4.32 1 98.31 79 LEU A C 1
ATOM 630 O O . LEU A 1 79 ? -19.375 4.035 -4.445 1 98.31 79 LEU A O 1
ATOM 634 N N . ALA A 1 80 ? -21.109 2.676 -4.727 1 98.12 80 ALA A N 1
ATOM 635 C CA . ALA A 1 80 ? -22.047 3.764 -5 1 98.12 80 ALA A CA 1
ATOM 636 C C . ALA A 1 80 ? -22.609 4.34 -3.707 1 98.12 80 ALA A C 1
ATOM 638 O O . ALA A 1 80 ? -22.734 3.631 -2.709 1 98.12 80 ALA A O 1
ATOM 639 N N . TYR A 1 81 ? -22.875 5.59 -3.711 1 98.19 81 TYR A N 1
ATOM 640 C CA . TYR A 1 81 ? -23.422 6.289 -2.555 1 98.19 81 TYR A CA 1
ATOM 641 C C . TYR A 1 81 ? -24.625 7.152 -2.953 1 98.19 81 TYR A C 1
ATOM 643 O O . TYR A 1 81 ? -24.547 7.891 -3.939 1 98.19 81 TYR A O 1
ATOM 651 N N . ASP A 1 82 ? -25.719 6.984 -2.326 1 98.12 82 ASP A N 1
ATOM 652 C CA . ASP A 1 82 ? -26.875 7.848 -2.473 1 98.12 82 ASP A CA 1
ATOM 653 C C . ASP A 1 82 ? -26.953 8.859 -1.331 1 98.12 82 ASP A C 1
ATOM 655 O O . ASP A 1 82 ? -27.297 8.5 -0.202 1 98.12 82 ASP A O 1
ATOM 659 N N . PRO A 1 83 ? -26.734 10.094 -1.627 1 96.75 83 PRO A N 1
ATOM 660 C CA . PRO A 1 83 ? -26.688 11.102 -0.559 1 96.75 83 PRO A CA 1
ATOM 661 C C . PRO A 1 83 ? -28.047 11.336 0.086 1 96.75 83 PRO A C 1
ATOM 663 O O . PRO A 1 83 ? -28.125 11.797 1.227 1 96.75 83 PRO A O 1
ATOM 666 N N . GLN A 1 84 ? -29.125 11.07 -0.588 1 96.62 84 GLN A N 1
ATOM 667 C CA . GLN A 1 84 ? -30.453 11.305 -0.042 1 96.62 84 GLN A CA 1
ATOM 668 C C . GLN A 1 84 ? -30.781 10.281 1.04 1 96.62 84 GLN A C 1
ATOM 670 O O . GLN A 1 84 ? -31.219 10.648 2.135 1 96.62 84 GLN A O 1
ATOM 675 N N . SER A 1 85 ? -30.547 9.047 0.777 1 97.19 85 SER A N 1
ATOM 676 C CA . SER A 1 85 ? -30.844 7.988 1.733 1 97.19 85 SER A CA 1
ATOM 677 C C . SER A 1 85 ? -29.625 7.645 2.586 1 97.19 85 SER A C 1
ATOM 679 O O . SER A 1 85 ? -29.734 6.859 3.531 1 97.19 85 SER A O 1
ATOM 681 N N . ARG A 1 86 ? -28.438 8.258 2.225 1 97 86 ARG A N 1
ATOM 682 C CA . ARG A 1 86 ? -27.172 7.965 2.887 1 97 86 ARG A CA 1
ATOM 683 C C . ARG A 1 86 ? -26.906 6.461 2.924 1 97 86 ARG A C 1
ATOM 685 O O . ARG A 1 86 ? -26.656 5.898 3.988 1 97 86 ARG A O 1
ATOM 692 N N . SER A 1 87 ? -27.047 5.883 1.803 1 98.44 87 SER A N 1
ATOM 693 C CA . SER A 1 87 ? -26.891 4.438 1.678 1 98.44 87 SER A CA 1
ATOM 694 C C . SER A 1 87 ? -25.812 4.082 0.666 1 98.44 87 SER A C 1
ATOM 696 O O . SER A 1 87 ? -25.375 4.934 -0.113 1 98.44 87 SER A O 1
ATOM 698 N N . TYR A 1 88 ? -25.359 2.896 0.749 1 98.69 88 TYR A N 1
ATOM 699 C CA . TYR A 1 88 ? -24.234 2.393 -0.03 1 98.69 88 TYR A CA 1
ATOM 700 C C . TYR A 1 88 ? -24.625 1.148 -0.817 1 98.69 88 TYR A C 1
ATOM 702 O O . TYR A 1 88 ? -25.484 0.376 -0.38 1 98.69 88 TYR A O 1
ATOM 710 N N . ARG A 1 89 ? -24 0.944 -1.957 1 98.62 89 ARG A N 1
ATOM 711 C CA . ARG A 1 89 ? -24.266 -0.249 -2.754 1 98.62 89 ARG A CA 1
ATOM 712 C C . ARG A 1 89 ? -23.016 -0.688 -3.516 1 98.62 89 ARG A C 1
ATOM 714 O O . ARG A 1 89 ? -22.312 0.142 -4.098 1 98.62 89 ARG A O 1
ATOM 721 N N . LEU A 1 90 ? -22.734 -1.964 -3.404 1 98.38 90 LEU A N 1
ATOM 722 C CA . LEU A 1 90 ? -21.703 -2.543 -4.254 1 98.38 90 LEU A CA 1
ATOM 723 C C . LEU A 1 90 ? -22.219 -2.793 -5.66 1 98.38 90 LEU A C 1
ATOM 725 O O . LEU A 1 90 ? -23.172 -3.566 -5.848 1 98.38 90 LEU A O 1
ATOM 729 N N . PRO A 1 91 ? -21.672 -2.082 -6.695 1 97.31 91 PRO A N 1
ATOM 730 C CA . PRO A 1 91 ? -22.125 -2.348 -8.062 1 97.31 91 PRO A CA 1
ATOM 731 C C . PRO A 1 91 ? -22.031 -3.824 -8.438 1 97.31 91 PRO A C 1
ATOM 733 O O . PRO A 1 91 ? -21.062 -4.5 -8.055 1 97.31 91 PRO A O 1
ATOM 736 N N . ALA A 1 92 ? -22.969 -4.273 -9.195 1 96.12 92 ALA A N 1
ATOM 737 C CA . ALA A 1 92 ? -23.094 -5.691 -9.523 1 96.12 92 ALA A CA 1
ATOM 738 C C . ALA A 1 92 ? -21.828 -6.203 -10.234 1 96.12 92 ALA A C 1
ATOM 740 O O . ALA A 1 92 ? -21.422 -7.344 -10.023 1 96.12 92 ALA A O 1
ATOM 741 N N . GLU A 1 93 ? -21.281 -5.41 -11.102 1 96.12 93 GLU A N 1
ATOM 742 C CA . GLU A 1 93 ? -20.141 -5.832 -11.898 1 96.12 93 GLU A CA 1
ATOM 743 C C . GLU A 1 93 ? -18.891 -5.973 -11.031 1 96.12 93 GLU A C 1
ATOM 745 O O . GLU A 1 93 ? -17.891 -6.539 -11.461 1 96.12 93 GLU A O 1
ATOM 750 N N . PHE A 1 94 ? -18.938 -5.469 -9.758 1 97.94 94 PHE A N 1
ATOM 751 C CA . PHE A 1 94 ? -17.781 -5.582 -8.867 1 97.94 94 PHE A CA 1
ATOM 752 C C . PHE A 1 94 ? -17.828 -6.891 -8.086 1 97.94 94 PHE A C 1
ATOM 754 O O . PHE A 1 94 ? -16.812 -7.344 -7.562 1 97.94 94 PHE A O 1
ATOM 761 N N . VAL A 1 95 ? -18.953 -7.516 -7.98 1 97.81 95 VAL A N 1
ATOM 762 C CA . VAL A 1 95 ? -19.188 -8.68 -7.129 1 97.81 95 VAL A CA 1
ATOM 763 C C . VAL A 1 95 ? -18.328 -9.844 -7.59 1 97.81 95 VAL A C 1
ATOM 765 O O . VAL A 1 95 ? -17.641 -10.469 -6.777 1 97.81 95 VAL A O 1
ATOM 768 N N . PRO A 1 96 ? -18.172 -10.133 -8.898 1 97.06 96 PRO A N 1
ATOM 769 C CA . PRO A 1 96 ? -17.344 -11.258 -9.328 1 97.06 96 PRO A CA 1
ATOM 770 C C . PRO A 1 96 ? -15.867 -11.055 -8.992 1 97.06 96 PRO A C 1
ATOM 772 O O . PRO A 1 96 ? -15.117 -12.023 -8.852 1 97.06 96 PRO A O 1
ATOM 775 N N . VAL A 1 97 ? -15.453 -9.82 -8.773 1 97.5 97 VAL A N 1
ATOM 776 C CA . VAL A 1 97 ? -14.039 -9.5 -8.586 1 97.5 97 VAL A CA 1
ATOM 777 C C . VAL A 1 97 ? -13.727 -9.445 -7.09 1 97.5 97 VAL A C 1
ATOM 779 O O . VAL A 1 97 ? -12.688 -9.945 -6.648 1 97.5 97 VAL A O 1
ATOM 782 N N . LEU A 1 98 ? -14.711 -8.984 -6.27 1 98.19 98 LEU A N 1
ATOM 783 C CA . LEU A 1 98 ? -14.375 -8.656 -4.887 1 98.19 98 LEU A CA 1
ATOM 784 C C . LEU A 1 98 ? -15 -9.664 -3.924 1 98.19 98 LEU A C 1
ATOM 786 O O . LEU A 1 98 ? -14.539 -9.812 -2.789 1 98.19 98 LEU A O 1
ATOM 790 N N . ALA A 1 99 ? -16.078 -10.336 -4.379 1 97.88 99 ALA A N 1
ATOM 791 C CA . ALA A 1 99 ? -16.859 -11.055 -3.373 1 97.88 99 ALA A CA 1
ATOM 792 C C . ALA A 1 99 ? -17.062 -12.508 -3.781 1 97.88 99 ALA A C 1
ATOM 794 O O . ALA A 1 99 ? -17.109 -13.398 -2.93 1 97.88 99 ALA A O 1
ATOM 795 N N . ASP A 1 100 ? -17.219 -12.773 -5.059 1 96.94 100 ASP A N 1
ATOM 796 C CA . ASP A 1 100 ? -17.516 -14.117 -5.535 1 96.94 100 ASP A CA 1
ATOM 797 C C . ASP A 1 100 ? -16.25 -14.938 -5.715 1 96.94 100 ASP A C 1
ATOM 799 O O . ASP A 1 100 ? -15.617 -14.898 -6.777 1 96.94 100 ASP A O 1
ATOM 803 N N . GLU A 1 101 ? -15.914 -15.836 -4.812 1 94.88 101 GLU A N 1
ATOM 804 C CA . GLU A 1 101 ? -14.656 -16.562 -4.789 1 94.88 101 GLU A CA 1
ATOM 805 C C . GLU A 1 101 ? -14.625 -17.641 -5.871 1 94.88 101 GLU A C 1
ATOM 807 O O . GLU A 1 101 ? -13.562 -18.203 -6.172 1 94.88 101 GLU A O 1
ATOM 812 N N . ASP A 1 102 ? -15.727 -17.891 -6.438 1 93.94 102 ASP A N 1
ATOM 813 C CA . ASP A 1 102 ? -15.781 -18.891 -7.496 1 93.94 102 ASP A CA 1
ATOM 814 C C . ASP A 1 102 ? -15.617 -18.25 -8.867 1 93.94 102 ASP A C 1
ATOM 816 O O . ASP A 1 102 ? -15.492 -18.953 -9.875 1 93.94 102 ASP A O 1
ATOM 820 N N . SER A 1 103 ? -15.641 -16.953 -8.922 1 94.88 103 SER A N 1
ATOM 821 C CA . SER A 1 103 ? -15.5 -16.219 -10.188 1 94.88 103 SER A CA 1
ATOM 822 C C . SER A 1 103 ? -14.094 -16.391 -10.758 1 94.88 103 SER A C 1
ATOM 824 O O . SER A 1 103 ? -13.109 -16.375 -10.023 1 94.88 103 SER A O 1
ATOM 826 N N . PRO A 1 104 ? -13.93 -16.531 -12.086 1 92.56 104 PRO A N 1
ATOM 827 C CA . PRO A 1 104 ? -12.602 -16.547 -12.711 1 92.56 104 PRO A CA 1
ATOM 828 C C . PRO A 1 104 ? -11.891 -15.195 -12.594 1 92.56 104 PRO A C 1
ATOM 830 O O . PRO A 1 104 ? -10.688 -15.102 -12.875 1 92.56 104 PRO A O 1
ATOM 833 N N . TYR A 1 105 ? -12.625 -14.203 -12.164 1 93.25 105 TYR A N 1
ATOM 834 C CA . TYR A 1 105 ? -12.055 -12.859 -12.055 1 93.25 105 TYR A CA 1
ATOM 835 C C . TYR A 1 105 ? -11.797 -12.492 -10.602 1 93.25 105 TYR A C 1
ATOM 837 O O . TYR A 1 105 ? -11.383 -11.367 -10.305 1 93.25 105 TYR A O 1
ATOM 845 N N . PHE A 1 106 ? -12.039 -13.43 -9.703 1 95.75 106 PHE A N 1
ATOM 846 C CA . PHE A 1 106 ? -11.914 -13.148 -8.273 1 95.75 106 PHE A CA 1
ATOM 847 C C . PHE A 1 106 ? -10.508 -12.648 -7.945 1 95.75 106 PHE A C 1
ATOM 849 O O . PHE A 1 106 ? -9.516 -13.305 -8.281 1 95.75 106 PHE A O 1
ATOM 856 N N . ALA A 1 107 ? -10.438 -11.461 -7.223 1 96.5 107 ALA A N 1
ATOM 857 C CA . ALA A 1 107 ? -9.156 -10.812 -6.969 1 96.5 107 ALA A CA 1
ATOM 858 C C . ALA A 1 107 ? -8.867 -10.742 -5.473 1 96.5 107 ALA A C 1
ATOM 860 O O . ALA A 1 107 ? -7.969 -10.008 -5.043 1 96.5 107 ALA A O 1
ATOM 861 N N . GLY A 1 108 ? -9.641 -11.5 -4.695 1 96.81 108 GLY A N 1
ATOM 862 C CA . GLY A 1 108 ? -9.43 -11.469 -3.254 1 96.81 108 GLY A CA 1
ATOM 863 C C . GLY A 1 108 ? -8.023 -11.844 -2.846 1 96.81 108 GLY A C 1
ATOM 864 O O . GLY A 1 108 ? -7.492 -11.32 -1.861 1 96.81 108 GLY A O 1
ATOM 865 N N . GLY A 1 109 ? -7.379 -12.719 -3.59 1 96.56 109 GLY A N 1
ATOM 866 C CA . GLY A 1 109 ? -6.031 -13.164 -3.27 1 96.56 109 GLY A CA 1
ATOM 867 C C . GLY A 1 109 ? -5 -12.055 -3.359 1 96.56 109 GLY A C 1
ATOM 868 O O . GLY A 1 109 ? -4.227 -11.836 -2.424 1 96.56 109 GLY A O 1
ATOM 869 N N . ILE A 1 110 ? -4.996 -11.266 -4.445 1 96.25 110 ILE A N 1
ATOM 870 C CA . ILE A 1 110 ? -3.99 -10.227 -4.594 1 96.25 110 ILE A CA 1
ATOM 871 C C . ILE A 1 110 ? -4.277 -9.086 -3.619 1 96.25 110 ILE A C 1
ATOM 873 O O . ILE A 1 110 ? -3.355 -8.445 -3.113 1 96.25 110 ILE A O 1
ATOM 877 N N . ILE A 1 111 ? -5.555 -8.852 -3.316 1 97.75 111 ILE A N 1
ATOM 878 C CA . ILE A 1 111 ? -5.918 -7.867 -2.305 1 97.75 111 ILE A CA 1
ATOM 879 C C . ILE A 1 111 ? -5.344 -8.281 -0.951 1 97.75 111 ILE A C 1
ATOM 881 O O . ILE A 1 111 ? -4.727 -7.477 -0.255 1 97.75 111 ILE A O 1
ATOM 885 N N . GLN A 1 112 ? -5.469 -9.547 -0.658 1 97.94 112 GLN A N 1
ATOM 886 C CA . GLN A 1 112 ? -5.008 -10.102 0.611 1 97.94 112 GLN A CA 1
ATOM 887 C C . GLN A 1 112 ? -3.488 -10.016 0.726 1 97.94 112 GLN A C 1
ATOM 889 O O . GLN A 1 112 ? -2.951 -9.82 1.819 1 97.94 112 GLN A O 1
ATOM 894 N N . LEU A 1 113 ? -2.791 -10.078 -0.367 1 97.94 113 LEU A N 1
ATOM 895 C CA . LEU A 1 113 ? -1.332 -10.125 -0.374 1 97.94 113 LEU A CA 1
ATOM 896 C C . LEU A 1 113 ? -0.737 -8.727 -0.27 1 97.94 113 LEU A C 1
ATOM 898 O O . LEU A 1 113 ? 0.441 -8.57 0.061 1 97.94 113 LEU A O 1
ATOM 902 N N . SER A 1 114 ? -1.503 -7.672 -0.493 1 97.88 114 SER A N 1
ATOM 903 C CA . SER A 1 114 ? -0.995 -6.305 -0.569 1 97.88 114 SER A CA 1
ATOM 904 C C . SER A 1 114 ? -0.333 -5.887 0.74 1 97.88 114 SER A C 1
ATOM 906 O O . SER A 1 114 ? 0.793 -5.387 0.74 1 97.88 114 SER A O 1
ATOM 908 N N . VAL A 1 115 ? -0.98 -6.164 1.875 1 98.12 115 VAL A N 1
ATOM 909 C CA . VAL A 1 115 ? -0.523 -5.637 3.158 1 98.12 115 VAL A CA 1
ATOM 910 C C . VAL A 1 115 ? 0.703 -6.418 3.627 1 98.12 115 VAL A C 1
ATOM 912 O O . VAL A 1 115 ? 1.724 -5.824 3.984 1 98.12 115 VAL A O 1
ATOM 915 N N . PRO A 1 116 ? 0.69 -7.781 3.557 1 97.88 116 PRO A N 1
ATOM 916 C CA . PRO A 1 116 ? 1.903 -8.492 3.967 1 97.88 116 PRO A CA 1
ATOM 917 C C . PRO A 1 116 ? 3.117 -8.133 3.115 1 97.88 116 PRO A C 1
ATOM 919 O O . PRO A 1 116 ? 4.234 -8.039 3.633 1 97.88 116 PRO A O 1
ATOM 922 N N . PHE A 1 117 ? 2.924 -7.949 1.833 1 98.12 117 PHE A N 1
ATOM 923 C CA . PHE A 1 117 ? 4.043 -7.609 0.963 1 98.12 117 PHE A CA 1
ATOM 924 C C . PHE A 1 117 ? 4.578 -6.219 1.284 1 98.12 117 PHE A C 1
ATOM 926 O O . PHE A 1 117 ? 5.781 -6.043 1.495 1 98.12 117 PHE A O 1
ATOM 933 N N . VAL A 1 118 ? 3.711 -5.238 1.393 1 98.25 118 VAL A N 1
ATOM 934 C CA . VAL A 1 118 ? 4.125 -3.867 1.665 1 98.25 118 VAL A CA 1
ATOM 935 C C . VAL A 1 118 ? 4.844 -3.803 3.01 1 98.25 118 VAL A C 1
ATOM 937 O O . VAL A 1 118 ? 5.832 -3.078 3.16 1 98.25 118 VAL A O 1
ATOM 940 N N . SER A 1 119 ? 4.41 -4.586 3.969 1 97.12 119 SER A N 1
ATOM 941 C CA . SER A 1 119 ? 4.938 -4.559 5.328 1 97.12 119 SER A CA 1
ATOM 942 C C . SER A 1 119 ? 6.375 -5.074 5.375 1 97.12 119 SER A C 1
ATOM 944 O O . SER A 1 119 ? 7.074 -4.879 6.371 1 97.12 119 SER A O 1
ATOM 946 N N . MET A 1 120 ? 6.898 -5.652 4.305 1 97.19 120 MET A N 1
ATOM 947 C CA . MET A 1 120 ? 8.242 -6.215 4.281 1 97.19 120 MET A CA 1
ATOM 948 C C . MET A 1 120 ? 9.273 -5.156 3.883 1 97.19 120 MET A C 1
ATOM 950 O O . MET A 1 120 ? 10.477 -5.375 4.016 1 97.19 120 MET A O 1
ATOM 954 N N . ALA A 1 121 ? 8.828 -3.996 3.463 1 98 121 ALA A N 1
ATOM 955 C CA . ALA A 1 121 ? 9.688 -2.971 2.877 1 98 121 ALA A CA 1
ATOM 956 C C . ALA A 1 121 ? 10.852 -2.637 3.801 1 98 121 ALA A C 1
ATOM 958 O O . ALA A 1 121 ? 12 -2.529 3.352 1 98 121 ALA A O 1
ATOM 959 N N . PRO A 1 122 ? 10.672 -2.504 5.141 1 97.06 122 PRO A N 1
ATOM 960 C CA . PRO A 1 122 ? 11.812 -2.195 6 1 97.06 122 PRO A CA 1
ATOM 961 C C . PRO A 1 122 ? 12.883 -3.283 5.973 1 97.06 122 PRO A C 1
ATOM 963 O O . PRO A 1 122 ? 14.078 -2.979 5.973 1 97.06 122 PRO A O 1
ATOM 966 N N . LYS A 1 123 ? 12.453 -4.539 5.945 1 97.12 123 LYS A N 1
ATOM 967 C CA . LYS A 1 123 ? 13.414 -5.637 5.867 1 97.12 123 LYS A CA 1
ATOM 968 C C . LYS A 1 123 ? 14.125 -5.648 4.52 1 97.12 123 LYS A C 1
ATOM 970 O O . LYS A 1 123 ? 15.305 -5.984 4.438 1 97.12 123 LYS A O 1
ATOM 975 N N . ILE A 1 124 ? 13.414 -5.277 3.496 1 98 124 ILE A N 1
ATOM 976 C CA . ILE A 1 124 ? 13.984 -5.25 2.152 1 98 124 ILE A CA 1
ATOM 977 C C . ILE A 1 124 ? 15.047 -4.16 2.064 1 98 124 ILE A C 1
ATOM 979 O O . ILE A 1 124 ? 16.062 -4.32 1.377 1 98 124 ILE A O 1
ATOM 983 N N . ILE A 1 125 ? 14.828 -3.031 2.723 1 98.31 125 ILE A N 1
ATOM 984 C CA . ILE A 1 125 ? 15.812 -1.952 2.77 1 98.31 125 ILE A CA 1
ATOM 985 C C . ILE A 1 125 ? 17.125 -2.477 3.342 1 98.31 125 ILE A C 1
ATOM 987 O O . ILE A 1 125 ? 18.203 -2.174 2.818 1 98.31 125 ILE A O 1
ATOM 991 N N . GLU A 1 126 ? 17.031 -3.283 4.383 1 97.75 126 GLU A N 1
ATOM 992 C CA . GLU A 1 126 ? 18.234 -3.865 4.969 1 97.75 126 GLU A CA 1
ATOM 993 C C . GLU A 1 126 ? 18.938 -4.785 3.977 1 97.75 126 GLU A C 1
ATOM 995 O O . GLU A 1 126 ? 20.172 -4.836 3.932 1 97.75 126 GLU A O 1
ATOM 1000 N N . ALA A 1 127 ? 18.156 -5.508 3.236 1 97.62 127 ALA A N 1
ATOM 1001 C CA . ALA A 1 127 ? 18.719 -6.398 2.23 1 97.62 127 ALA A CA 1
ATOM 1002 C C . ALA A 1 127 ? 19.438 -5.609 1.136 1 97.62 127 ALA A C 1
ATOM 1004 O O . ALA A 1 127 ? 20.453 -6.066 0.591 1 97.62 127 ALA A O 1
ATOM 1005 N N . PHE A 1 128 ? 18.922 -4.387 0.78 1 98.25 128 PHE A N 1
ATOM 1006 C CA . PHE A 1 128 ? 19.594 -3.506 -0.163 1 98.25 128 PHE A CA 1
ATOM 1007 C C . PHE A 1 128 ? 21 -3.154 0.333 1 98.25 128 PHE A C 1
ATOM 1009 O O . PHE A 1 128 ? 21.938 -3.062 -0.459 1 98.25 128 PHE A O 1
ATOM 1016 N N . ARG A 1 129 ? 21.141 -2.998 1.578 1 97.56 129 ARG A N 1
ATOM 1017 C CA . ARG A 1 129 ? 22.375 -2.535 2.184 1 97.56 129 ARG A CA 1
ATOM 1018 C C . ARG A 1 129 ? 23.375 -3.682 2.348 1 97.56 129 ARG A C 1
ATOM 1020 O O . ARG A 1 129 ? 24.562 -3.521 2.086 1 97.56 129 ARG A O 1
ATOM 1027 N N . CYS A 1 130 ? 22.906 -4.863 2.754 1 95.88 130 CYS A N 1
ATOM 1028 C CA . CYS A 1 130 ? 23.812 -5.883 3.271 1 95.88 130 CYS A CA 1
ATOM 1029 C C . CYS A 1 130 ? 23.75 -7.145 2.42 1 95.88 130 CYS A C 1
ATOM 1031 O O . CYS A 1 130 ? 24.594 -8.031 2.566 1 95.88 130 CYS A O 1
ATOM 1033 N N . GLY A 1 131 ? 22.828 -7.215 1.574 1 95.31 131 GLY A N 1
ATOM 1034 C CA . GLY A 1 131 ? 22.609 -8.445 0.834 1 95.31 131 GLY A CA 1
ATOM 1035 C C . GLY A 1 131 ? 21.703 -9.43 1.552 1 95.31 131 GLY A C 1
ATOM 1036 O O . GLY A 1 131 ? 21.172 -9.117 2.623 1 95.31 131 GLY A O 1
ATOM 1037 N N . GLY A 1 132 ? 21.484 -10.562 0.9 1 96.19 132 GLY A N 1
ATOM 1038 C CA . GLY A 1 132 ? 20.547 -11.531 1.422 1 96.19 132 GLY A CA 1
ATOM 1039 C C . GLY A 1 132 ? 19.109 -11.234 1.036 1 96.19 132 GLY A C 1
ATOM 1040 O O . GLY A 1 132 ? 18.844 -10.773 -0.076 1 96.19 132 GLY A O 1
ATOM 1041 N N . GLY A 1 133 ? 18.172 -11.555 1.973 1 96.69 133 GLY A N 1
ATOM 1042 C CA . GLY A 1 133 ? 16.766 -11.352 1.697 1 96.69 133 GLY A CA 1
ATOM 1043 C C . GLY A 1 133 ? 15.852 -11.898 2.789 1 96.69 133 GLY A C 1
ATOM 1044 O O . GLY A 1 133 ? 16.297 -12.07 3.928 1 96.69 133 GLY A O 1
ATOM 1045 N N . CYS A 1 134 ? 14.664 -11.961 2.482 1 96 134 CYS A N 1
ATOM 1046 C CA . CYS A 1 134 ? 13.641 -12.438 3.408 1 96 134 CYS A CA 1
ATOM 1047 C C . CYS A 1 134 ? 13.156 -13.828 3.023 1 96 134 CYS A C 1
ATOM 1049 O O . CYS A 1 134 ? 12.531 -14.008 1.979 1 96 134 CYS A O 1
ATOM 1051 N N . PRO A 1 135 ? 13.484 -14.781 3.896 1 94.56 135 PRO A N 1
ATOM 1052 C CA . PRO A 1 135 ? 13 -16.125 3.574 1 94.56 135 PRO A CA 1
ATOM 1053 C C . PRO A 1 135 ? 11.484 -16.25 3.68 1 94.56 135 PRO A C 1
ATOM 1055 O O . PRO A 1 135 ? 10.852 -15.484 4.422 1 94.56 135 PRO A O 1
ATOM 1058 N N . GLU A 1 136 ? 10.891 -17.156 2.977 1 90.5 136 GLU A N 1
ATOM 1059 C CA . GLU A 1 136 ? 9.445 -17.344 2.918 1 90.5 136 GLU A CA 1
ATOM 1060 C C . GLU A 1 136 ? 8.844 -17.484 4.316 1 90.5 136 GLU A C 1
ATOM 1062 O O . GLU A 1 136 ? 7.742 -17 4.578 1 90.5 136 GLU A O 1
ATOM 1067 N N . GLU A 1 137 ? 9.57 -18.078 5.176 1 88.5 137 GLU A N 1
ATOM 1068 C CA . GLU A 1 137 ? 9.086 -18.359 6.52 1 88.5 137 GLU A CA 1
ATOM 1069 C C . GLU A 1 137 ? 8.938 -17.094 7.344 1 88.5 137 GLU A C 1
ATOM 1071 O O . GLU A 1 137 ? 8.289 -17.094 8.391 1 88.5 137 GLU A O 1
ATOM 1076 N N . SER A 1 138 ? 9.586 -16.047 6.91 1 92.06 138 SER A N 1
ATOM 1077 C CA . SER A 1 138 ? 9.516 -14.781 7.645 1 92.06 138 SER A CA 1
ATOM 1078 C C . SER A 1 138 ? 8.195 -14.07 7.402 1 92.06 138 SER A C 1
ATOM 1080 O O . SER A 1 138 ? 7.84 -13.141 8.133 1 92.06 138 SER A O 1
ATOM 1082 N N . PHE A 1 139 ? 7.41 -14.5 6.445 1 93.94 139 PHE A N 1
ATOM 1083 C CA . PHE A 1 139 ? 6.129 -13.875 6.129 1 93.94 139 PHE A CA 1
ATOM 1084 C C . PHE A 1 139 ? 5.023 -14.445 7.008 1 93.94 139 PHE A C 1
ATOM 1086 O O . PHE A 1 139 ? 5.09 -15.602 7.434 1 93.94 139 PHE A O 1
ATOM 1093 N N . PRO A 1 140 ? 3.998 -13.609 7.273 1 91.69 140 PRO A N 1
ATOM 1094 C CA . PRO A 1 140 ? 2.859 -14.148 8.023 1 91.69 140 PRO A CA 1
ATOM 1095 C C . PRO A 1 140 ? 2.172 -15.305 7.301 1 91.69 140 PRO A C 1
ATOM 1097 O O . PRO A 1 140 ? 2.172 -15.359 6.07 1 91.69 140 PRO A O 1
ATOM 1100 N N . LEU A 1 141 ? 1.533 -16.172 8.062 1 89.81 141 LEU A N 1
ATOM 1101 C CA . LEU A 1 141 ? 0.868 -17.359 7.539 1 89.81 141 LEU A CA 1
ATOM 1102 C C . LEU A 1 141 ? -0.17 -16.984 6.488 1 89.81 141 LEU A C 1
ATOM 1104 O O . LEU A 1 141 ? -0.364 -17.719 5.512 1 89.81 141 LEU A O 1
ATOM 1108 N N . GLU A 1 142 ? -0.8 -15.891 6.699 1 92.81 142 GLU A N 1
ATOM 1109 C CA . GLU A 1 142 ? -1.866 -15.492 5.785 1 92.81 142 GLU A CA 1
ATOM 1110 C C . GLU A 1 142 ? -1.322 -15.219 4.383 1 92.81 142 GLU A C 1
ATOM 1112 O O . GLU A 1 142 ? -2.076 -15.219 3.408 1 92.81 142 GLU A O 1
ATOM 1117 N N . THR A 1 143 ? 0.014 -14.938 4.344 1 94.81 143 THR A N 1
ATOM 1118 C CA . THR A 1 143 ? 0.62 -14.727 3.033 1 94.81 143 THR A CA 1
ATOM 1119 C C . THR A 1 143 ? 0.454 -15.969 2.156 1 94.81 143 THR A C 1
ATOM 1121 O O . THR A 1 143 ? 0.103 -15.859 0.98 1 94.81 143 THR A O 1
ATOM 1124 N N . TRP A 1 144 ? 0.605 -17.141 2.719 1 92.75 144 TRP A N 1
ATOM 1125 C CA . TRP A 1 144 ? 0.451 -18.391 1.992 1 92.75 144 TRP A CA 1
ATOM 1126 C C . TRP A 1 144 ? -1 -18.609 1.575 1 92.75 144 TRP A C 1
ATOM 1128 O O . TRP A 1 144 ? -1.271 -19.062 0.466 1 92.75 144 TRP A O 1
ATOM 1138 N N . GLU A 1 145 ? -1.881 -18.219 2.453 1 93.06 145 GLU A N 1
ATOM 1139 C CA . GLU A 1 145 ? -3.301 -18.281 2.121 1 93.06 145 GLU A CA 1
ATOM 1140 C C . GLU A 1 145 ? -3.641 -17.359 0.953 1 93.06 145 GLU A C 1
ATOM 1142 O O . GLU A 1 145 ? -4.422 -17.734 0.072 1 93.06 145 GLU A O 1
ATOM 1147 N N . GLY A 1 146 ? -3.061 -16.172 1.041 1 95.44 146 GLY A N 1
ATOM 1148 C CA . GLY A 1 146 ? -3.275 -15.227 -0.038 1 95.44 146 GLY A CA 1
ATOM 1149 C C . GLY A 1 146 ? -2.768 -15.719 -1.379 1 95.44 146 GLY A C 1
ATOM 1150 O O . GLY A 1 146 ? -3.422 -15.523 -2.406 1 95.44 146 GLY A O 1
ATOM 1151 N N . MET A 1 147 ? -1.643 -16.359 -1.418 1 94.38 147 MET A N 1
ATOM 1152 C CA . MET A 1 147 ? -1.075 -16.906 -2.645 1 94.38 147 MET A CA 1
ATOM 1153 C C . MET A 1 147 ? -1.987 -17.984 -3.232 1 94.38 147 MET A C 1
ATOM 1155 O O . MET A 1 147 ? -2.186 -18.047 -4.445 1 94.38 147 MET A O 1
ATOM 1159 N N . GLU A 1 148 ? -2.516 -18.75 -2.359 1 93.5 148 GLU A N 1
ATOM 1160 C CA . GLU A 1 148 ? -3.445 -19.797 -2.797 1 93.5 148 GLU A CA 1
ATOM 1161 C C . GLU A 1 148 ? -4.707 -19.172 -3.404 1 93.5 148 GLU A C 1
ATOM 1163 O O . GLU A 1 148 ? -5.168 -19.609 -4.461 1 93.5 148 GLU A O 1
ATOM 1168 N N . ARG A 1 149 ? -5.234 -18.188 -2.695 1 94.5 149 ARG A N 1
ATOM 1169 C CA . ARG A 1 149 ? -6.43 -17.5 -3.174 1 94.5 149 ARG A CA 1
ATOM 1170 C C . ARG A 1 149 ? -6.176 -16.812 -4.516 1 94.5 149 ARG A C 1
ATOM 1172 O O . ARG A 1 149 ? -7.066 -16.75 -5.363 1 94.5 149 ARG A O 1
ATOM 1179 N N . MET A 1 150 ? -5.004 -16.375 -4.66 1 94.19 150 MET A N 1
ATOM 1180 C CA . MET A 1 150 ? -4.637 -15.672 -5.883 1 94.19 150 MET A CA 1
ATOM 1181 C C . MET A 1 150 ? -4.633 -16.609 -7.078 1 94.19 150 MET A C 1
ATOM 1183 O O . MET A 1 150 ? -5.043 -16.234 -8.172 1 94.19 150 MET A O 1
ATOM 1187 N N . THR A 1 151 ? -4.215 -17.844 -6.914 1 92.69 151 THR A N 1
ATOM 1188 C CA . THR A 1 151 ? -4.027 -18.766 -8.031 1 92.69 151 THR A CA 1
ATOM 1189 C C . THR A 1 151 ? -5.242 -19.672 -8.195 1 92.69 151 THR A C 1
ATOM 1191 O O . THR A 1 151 ? -5.371 -20.375 -9.203 1 92.69 151 THR A O 1
ATOM 1194 N N . MET A 1 152 ? -6.137 -19.609 -7.262 1 91.88 152 MET A N 1
ATOM 1195 C CA . MET A 1 152 ? -7.289 -20.516 -7.227 1 91.88 152 MET A CA 1
ATOM 1196 C C . MET A 1 152 ? -8.102 -20.406 -8.508 1 91.88 152 MET A C 1
ATOM 1198 O O . MET A 1 152 ? -8.547 -21.406 -9.062 1 91.88 152 MET A O 1
ATOM 1202 N N . PRO A 1 153 ? -8.344 -19.172 -9.023 1 91.94 153 PRO A N 1
ATOM 1203 C CA . PRO A 1 153 ? -9.117 -19.078 -10.258 1 91.94 153 PRO A CA 1
ATOM 1204 C C . PRO A 1 153 ? -8.477 -19.844 -11.414 1 91.94 153 PRO A C 1
ATOM 1206 O O . PRO A 1 153 ? -9.18 -20.375 -12.273 1 91.94 153 PRO A O 1
ATOM 1209 N N . TRP A 1 154 ? -7.137 -19.922 -11.406 1 90.94 154 TRP A N 1
ATOM 1210 C CA . TRP A 1 154 ? -6.43 -20.656 -12.445 1 90.94 154 TRP A CA 1
ATOM 1211 C C . TRP A 1 154 ? -6.801 -22.141 -12.414 1 90.94 154 TRP A C 1
ATOM 1213 O O . TRP A 1 154 ? -7.102 -22.734 -13.445 1 90.94 154 TRP A O 1
ATOM 1223 N N . TYR A 1 155 ? -6.793 -22.656 -11.25 1 93.06 155 TYR A N 1
ATOM 1224 C CA . TYR A 1 155 ? -7.008 -24.094 -11.07 1 93.06 155 TYR A CA 1
ATOM 1225 C C . TYR A 1 155 ? -8.469 -24.453 -11.305 1 93.06 155 TYR A C 1
ATOM 1227 O O . TYR A 1 155 ? -8.773 -25.469 -11.945 1 93.06 155 TYR A O 1
ATOM 1235 N N . LYS A 1 156 ? -9.359 -23.547 -10.875 1 92.62 156 LYS A N 1
ATOM 1236 C CA . LYS A 1 156 ? -10.789 -23.828 -10.938 1 92.62 156 LYS A CA 1
ATOM 1237 C C . LYS A 1 156 ? -11.312 -23.672 -12.367 1 92.62 156 LYS A C 1
ATOM 1239 O O . LYS A 1 156 ? -12.234 -24.391 -12.773 1 92.62 156 LYS A O 1
ATOM 1244 N N . HIS A 1 157 ? -10.68 -22.812 -13.125 1 92.62 157 HIS A N 1
ATOM 1245 C CA . HIS A 1 157 ? -11.359 -22.438 -14.359 1 92.62 157 HIS A CA 1
ATOM 1246 C C . HIS A 1 157 ? -10.484 -22.719 -15.578 1 92.62 157 HIS A C 1
ATOM 1248 O O . HIS A 1 157 ? -10.977 -22.75 -16.703 1 92.62 157 HIS A O 1
ATOM 1254 N N . PHE A 1 158 ? -9.195 -23.016 -15.328 1 92.06 158 PHE A N 1
ATOM 1255 C CA . PHE A 1 158 ? -8.352 -23.031 -16.516 1 92.06 158 PHE A CA 1
ATOM 1256 C C . PHE A 1 158 ? -7.531 -24.312 -16.562 1 92.06 158 PHE A C 1
ATOM 1258 O O . PHE A 1 158 ? -7.332 -24.891 -17.641 1 92.06 158 PHE A O 1
ATOM 1265 N N . LEU A 1 159 ? -7.078 -24.844 -15.492 1 94.5 159 LEU A N 1
ATOM 1266 C CA . LEU A 1 159 ? -6.133 -25.953 -15.445 1 94.5 159 LEU A CA 1
ATOM 1267 C C . LEU A 1 159 ? -6.688 -27.172 -16.172 1 94.5 159 LEU A C 1
ATOM 1269 O O . LEU A 1 159 ? -6.141 -27.594 -17.203 1 94.5 159 LEU A O 1
ATOM 1273 N N . VAL A 1 160 ? -7.844 -27.656 -15.766 1 95 160 VAL A N 1
ATOM 1274 C CA . VAL A 1 160 ? -8.406 -28.891 -16.297 1 95 160 VAL A CA 1
ATOM 1275 C C . VAL A 1 160 ? -9.109 -28.625 -17.609 1 95 160 VAL A C 1
ATOM 1277 O O . VAL A 1 160 ? -9.039 -29.438 -18.547 1 95 160 VAL A O 1
ATOM 1280 N N . GLN A 1 161 ? -9.695 -27.438 -17.75 1 92 161 GLN A N 1
ATOM 1281 C CA . GLN A 1 161 ? -10.578 -27.141 -18.859 1 92 161 GLN A CA 1
ATOM 1282 C C . GLN A 1 161 ? -9.789 -26.672 -20.078 1 92 161 GLN A C 1
ATOM 1284 O O . GLN A 1 161 ? -10.203 -26.875 -21.219 1 92 161 GLN A O 1
ATOM 1289 N N . HIS A 1 162 ? -8.625 -26.062 -19.766 1 92.31 162 HIS A N 1
ATOM 1290 C CA . HIS A 1 162 ? -7.961 -25.406 -20.891 1 92.31 162 HIS A CA 1
ATOM 1291 C C . HIS A 1 162 ? -6.488 -25.797 -20.953 1 92.31 162 HIS A C 1
ATOM 1293 O O . HIS A 1 162 ? -5.988 -26.172 -22.016 1 92.31 162 HIS A O 1
ATOM 1299 N N . TRP A 1 163 ? -5.734 -25.75 -19.859 1 94.25 163 TRP A N 1
ATOM 1300 C CA . TRP A 1 163 ? -4.285 -25.953 -19.875 1 94.25 163 TRP A CA 1
ATOM 1301 C C . TRP A 1 163 ? -3.932 -27.391 -20.188 1 94.25 163 TRP A C 1
ATOM 1303 O O . TRP A 1 163 ? -3.193 -27.672 -21.141 1 94.25 163 TRP A O 1
ATOM 1313 N N . ILE A 1 164 ? -4.527 -28.359 -19.516 1 96.25 164 ILE A N 1
ATOM 1314 C CA . ILE A 1 164 ? -4.203 -29.766 -19.703 1 96.25 164 ILE A CA 1
ATOM 1315 C C . ILE A 1 164 ? -4.582 -30.203 -21.109 1 96.25 164 ILE A C 1
ATOM 1317 O O . ILE A 1 164 ? -3.771 -30.812 -21.812 1 96.25 164 ILE A O 1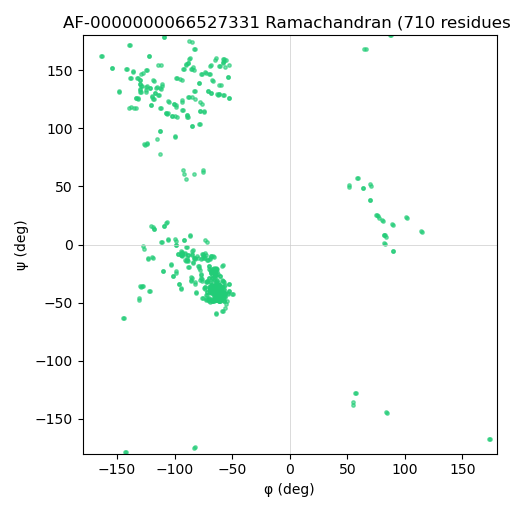
ATOM 1321 N N . PRO A 1 165 ? -5.77 -29.797 -21.641 1 94.81 165 PRO A N 1
ATOM 1322 C CA . PRO A 1 165 ? -6.133 -30.203 -23 1 94.81 165 PRO A CA 1
ATOM 1323 C C . PRO A 1 165 ? -5.23 -29.562 -24.062 1 94.81 165 PRO A C 1
ATOM 1325 O O . PRO A 1 165 ? -5.188 -30.047 -25.203 1 94.81 165 PRO A O 1
ATOM 1328 N N . SER A 1 166 ? -4.57 -28.469 -23.734 1 94.19 166 SER A N 1
ATOM 1329 C CA . SER A 1 166 ? -3.711 -27.797 -24.703 1 94.19 166 SER A CA 1
ATOM 1330 C C . SER A 1 166 ? -2.352 -28.484 -24.797 1 94.19 166 SER A C 1
ATOM 1332 O O . SER A 1 166 ? -1.558 -28.156 -25.688 1 94.19 166 SER A O 1
ATOM 1334 N N . LEU A 1 167 ? -2.027 -29.422 -23.922 1 96.75 167 LEU A N 1
ATOM 1335 C CA . LEU A 1 167 ? -0.775 -30.156 -23.922 1 96.75 167 LEU A CA 1
ATOM 1336 C C . LEU A 1 167 ? -0.893 -31.422 -24.766 1 96.75 167 LEU A C 1
ATOM 1338 O O . LEU A 1 167 ? -1.995 -31.938 -24.969 1 96.75 167 LEU A O 1
ATOM 1342 N N . ASP A 1 168 ? 0.166 -31.859 -25.234 1 95.69 168 ASP A N 1
ATOM 1343 C CA . ASP A 1 168 ? 0.164 -33.031 -26.125 1 95.69 168 ASP A CA 1
ATOM 1344 C C . ASP A 1 168 ? 0.012 -34.312 -25.344 1 95.69 168 ASP A C 1
ATOM 1346 O O . ASP A 1 168 ? 0.967 -34.781 -24.734 1 95.69 168 ASP A O 1
ATOM 1350 N N . GLY A 1 169 ? -1.188 -34.906 -25.359 1 97 169 GLY A N 1
ATOM 1351 C CA . GLY A 1 169 ? -1.408 -36.281 -24.906 1 97 169 GLY A CA 1
ATOM 1352 C C . GLY A 1 169 ? -1.569 -36.375 -23.406 1 97 169 GLY A C 1
ATOM 1353 O O . GLY A 1 169 ? -1.729 -37.469 -22.875 1 97 169 GLY A O 1
ATOM 1354 N N . VAL A 1 170 ? -1.507 -35.312 -22.688 1 98.12 170 VAL A N 1
ATOM 1355 C CA . VAL A 1 170 ? -1.528 -35.344 -21.234 1 98.12 170 VAL A CA 1
ATOM 1356 C C . VAL A 1 170 ? -2.91 -35.75 -20.75 1 98.12 170 VAL A C 1
ATOM 1358 O O . VAL A 1 170 ? -3.029 -36.594 -19.844 1 98.12 170 VAL A O 1
ATOM 1361 N N . LYS A 1 171 ? -3.947 -35.156 -21.328 1 98 171 LYS A N 1
ATOM 1362 C CA . LYS A 1 171 ? -5.309 -35.5 -20.906 1 98 171 LYS A CA 1
ATOM 1363 C C . LYS A 1 171 ? -5.57 -37 -21.047 1 98 171 LYS A C 1
ATOM 1365 O O . LYS A 1 171 ? -6.066 -37.625 -20.109 1 98 171 LYS A O 1
ATOM 1370 N N . GLU A 1 172 ? -5.227 -37.562 -22.156 1 97.75 172 GLU A N 1
ATOM 1371 C CA . GLU A 1 172 ? -5.43 -39 -22.406 1 97.75 172 GLU A CA 1
ATOM 1372 C C . GLU A 1 172 ? -4.645 -39.844 -21.422 1 97.75 172 GLU A C 1
ATOM 1374 O O . GLU A 1 172 ? -5.152 -40.875 -20.938 1 97.75 172 GLU A O 1
ATOM 1379 N N . LYS A 1 173 ? -3.457 -39.469 -21.141 1 97.81 173 LYS A N 1
ATOM 1380 C CA . LYS A 1 173 ? -2.613 -40.219 -20.219 1 97.81 173 LYS A CA 1
ATOM 1381 C C . LYS A 1 173 ? -3.221 -40.219 -18.812 1 97.81 173 LYS A C 1
ATOM 1383 O O . LYS A 1 173 ? -3.186 -41.25 -18.125 1 97.81 173 LYS A O 1
ATOM 1388 N N . LEU A 1 174 ? -3.713 -39.094 -18.391 1 97.81 174 LEU A N 1
ATOM 1389 C CA . LEU A 1 174 ? -4.297 -39 -17.062 1 97.81 174 LEU A CA 1
ATOM 1390 C C . LEU A 1 174 ? -5.602 -39.781 -16.984 1 97.81 174 LEU A C 1
ATOM 1392 O O . LEU A 1 174 ? -5.902 -40.406 -15.953 1 97.81 174 LEU A O 1
ATOM 1396 N N . GLN A 1 175 ? -6.375 -39.781 -18.062 1 97.62 175 GLN A N 1
ATOM 1397 C CA . GLN A 1 175 ? -7.605 -40.562 -18.125 1 97.62 175 GLN A CA 1
ATOM 1398 C C . GLN A 1 175 ? -7.312 -42.062 -18.031 1 97.62 175 GLN A C 1
ATOM 1400 O O . GLN A 1 175 ? -8.125 -42.812 -17.5 1 97.62 175 GLN A O 1
ATOM 1405 N N . ALA A 1 176 ? -6.148 -42.406 -18.438 1 97.56 176 ALA A N 1
ATOM 1406 C CA . ALA A 1 176 ? -5.754 -43.812 -18.453 1 97.56 176 ALA A CA 1
ATOM 1407 C C . ALA A 1 176 ? -5.062 -44.188 -17.156 1 97.56 176 ALA A C 1
ATOM 1409 O O . ALA A 1 176 ? -4.551 -45.312 -17.031 1 97.56 176 ALA A O 1
ATOM 1410 N N . GLY A 1 177 ? -4.965 -43.344 -16.219 1 97 177 GLY A N 1
ATOM 1411 C CA . GLY A 1 177 ? -4.43 -43.656 -14.898 1 97 177 GLY A CA 1
ATOM 1412 C C . GLY A 1 177 ? -3 -43.188 -14.703 1 97 177 GLY A C 1
ATOM 1413 O O . GLY A 1 177 ? -2.275 -43.75 -13.867 1 97 177 GLY A O 1
ATOM 1414 N N . GLY A 1 178 ? -2.611 -42.25 -15.461 1 96.56 178 GLY A N 1
ATOM 1415 C CA . GLY A 1 178 ? -1.256 -41.75 -15.367 1 96.56 178 GLY A CA 1
ATOM 1416 C C . GLY A 1 178 ? -0.959 -41.094 -14.031 1 96.56 178 GLY A C 1
ATOM 1417 O O . GLY A 1 178 ? -1.878 -40.688 -13.305 1 96.56 178 GLY A O 1
ATOM 1418 N N . SER A 1 179 ? 0.315 -40.969 -13.688 1 97.5 179 SER A N 1
ATOM 1419 C CA . SER A 1 179 ? 0.778 -40.406 -12.43 1 97.5 179 SER A CA 1
ATOM 1420 C C . SER A 1 179 ? 1.099 -38.906 -12.602 1 97.5 179 SER A C 1
ATOM 1422 O O . SER A 1 179 ? 1.6 -38.5 -13.648 1 97.5 179 SER A O 1
ATOM 1424 N N . VAL A 1 180 ? 0.751 -38.125 -11.523 1 98.44 180 VAL A N 1
ATOM 1425 C CA . VAL A 1 180 ? 0.944 -36.688 -11.555 1 98.44 180 VAL A CA 1
ATOM 1426 C C . VAL A 1 180 ? 1.796 -36.25 -10.359 1 98.44 180 VAL A C 1
ATOM 1428 O O . VAL A 1 180 ? 1.614 -36.75 -9.25 1 98.44 180 VAL A O 1
ATOM 1431 N N . LEU A 1 181 ? 2.76 -35.375 -10.594 1 98.56 181 LEU A N 1
ATOM 1432 C CA . LEU A 1 181 ? 3.469 -34.625 -9.555 1 98.56 181 LEU A CA 1
ATOM 1433 C C . LEU A 1 181 ? 3.143 -33.156 -9.625 1 98.56 181 LEU A C 1
ATOM 1435 O O . LEU A 1 181 ? 3.363 -32.5 -10.648 1 98.56 181 LEU A O 1
ATOM 1439 N N . ASP A 1 182 ? 2.557 -32.656 -8.586 1 98.56 182 ASP A N 1
ATOM 1440 C CA . ASP A 1 182 ? 2.449 -31.219 -8.383 1 98.56 182 ASP A CA 1
ATOM 1441 C C . ASP A 1 182 ? 3.518 -30.719 -7.41 1 98.56 182 ASP A C 1
ATOM 1443 O O . ASP A 1 182 ? 3.312 -30.734 -6.195 1 98.56 182 ASP A O 1
ATOM 1447 N N . PHE A 1 183 ? 4.676 -30.266 -7.93 1 98.25 183 PHE A N 1
ATOM 1448 C CA . PHE A 1 183 ? 5.793 -29.797 -7.113 1 98.25 183 PHE A CA 1
ATOM 1449 C C . PHE A 1 183 ? 5.598 -28.344 -6.699 1 98.25 183 PHE A C 1
ATOM 1451 O O . PHE A 1 183 ? 5.324 -27.484 -7.539 1 98.25 183 PHE A O 1
ATOM 1458 N N . GLY A 1 184 ? 5.789 -28.062 -5.418 1 96.75 184 GLY A N 1
ATOM 1459 C CA . GLY A 1 184 ? 5.359 -26.781 -4.887 1 96.75 184 GLY A CA 1
ATOM 1460 C C . GLY A 1 184 ? 3.85 -26.641 -4.805 1 96.75 184 GLY A C 1
ATOM 1461 O O . GLY A 1 184 ? 3.285 -25.641 -5.254 1 96.75 184 GLY A O 1
ATOM 1462 N N . CYS A 1 185 ? 3.199 -27.594 -4.227 1 97.31 185 CYS A N 1
ATOM 1463 C CA . CYS A 1 185 ? 1.763 -27.781 -4.391 1 97.31 185 CYS A CA 1
ATOM 1464 C C . CYS A 1 185 ? 0.984 -26.859 -3.453 1 97.31 185 CYS A C 1
ATOM 1466 O O . CYS A 1 185 ? -0.23 -26.703 -3.596 1 97.31 185 CYS A O 1
ATOM 1468 N N . GLY A 1 186 ? 1.652 -26.234 -2.477 1 95.19 186 GLY A N 1
ATOM 1469 C CA . GLY A 1 186 ? 0.926 -25.453 -1.495 1 95.19 186 GLY A CA 1
ATOM 1470 C C . GLY A 1 186 ? -0.131 -26.234 -0.752 1 95.19 186 GLY A C 1
ATOM 1471 O O . GLY A 1 186 ? 0.145 -27.328 -0.245 1 95.19 186 GLY A O 1
ATOM 1472 N N . SER A 1 187 ? -1.284 -25.719 -0.745 1 95.62 187 SER A N 1
ATOM 1473 C CA . SER A 1 187 ? -2.365 -26.391 -0.025 1 95.62 187 SER A CA 1
ATOM 1474 C C . SER A 1 187 ? -3.055 -27.438 -0.9 1 95.62 187 SER A C 1
ATOM 1476 O O . SER A 1 187 ? -4.145 -27.906 -0.572 1 95.62 187 SER A O 1
ATOM 1478 N N . GLY A 1 188 ? -2.486 -27.656 -2.01 1 97.31 188 GLY A N 1
ATOM 1479 C CA . GLY A 1 188 ? -2.84 -28.828 -2.783 1 97.31 188 GLY A CA 1
ATOM 1480 C C . GLY A 1 188 ? -3.996 -28.594 -3.736 1 97.31 188 GLY A C 1
ATOM 1481 O O . GLY A 1 188 ? -4.578 -29.547 -4.262 1 97.31 188 GLY A O 1
ATOM 1482 N N . LEU A 1 189 ? -4.336 -27.391 -4.051 1 95.94 189 LEU A N 1
ATOM 1483 C CA . LEU A 1 189 ? -5.547 -27.094 -4.812 1 95.94 189 LEU A CA 1
ATOM 1484 C C . LEU A 1 189 ? -5.441 -27.625 -6.234 1 95.94 189 LEU A C 1
ATOM 1486 O O . LEU A 1 189 ? -6.367 -28.281 -6.73 1 95.94 189 LEU A O 1
ATOM 1490 N N . ALA A 1 190 ? -4.371 -27.375 -6.891 1 97.25 190 ALA A N 1
ATOM 1491 C CA . ALA A 1 190 ? -4.195 -27.891 -8.25 1 97.25 190 ALA A CA 1
ATOM 1492 C C . ALA A 1 190 ? -4.242 -29.422 -8.266 1 97.25 190 ALA A C 1
ATOM 1494 O O . ALA A 1 190 ? -4.914 -30.016 -9.117 1 97.25 190 ALA A O 1
ATOM 1495 N N . ALA A 1 191 ? -3.533 -30.047 -7.332 1 98.06 191 ALA A N 1
ATOM 1496 C CA . ALA A 1 191 ? -3.502 -31.5 -7.215 1 98.06 191 ALA A CA 1
ATOM 1497 C C . ALA A 1 191 ? -4.906 -32.062 -7.008 1 98.06 191 ALA A C 1
ATOM 1499 O O . ALA A 1 191 ? -5.293 -33.031 -7.656 1 98.06 191 ALA A O 1
ATOM 1500 N N . ILE A 1 192 ? -5.617 -31.438 -6.141 1 97.69 192 ILE A N 1
ATOM 1501 C CA . ILE A 1 192 ? -6.965 -31.891 -5.801 1 97.69 192 ILE A CA 1
ATOM 1502 C C . ILE A 1 192 ? -7.883 -31.734 -7.012 1 97.69 192 ILE A C 1
ATOM 1504 O O . ILE A 1 192 ? -8.688 -32.625 -7.309 1 97.69 192 ILE A O 1
ATOM 1508 N N . MET A 1 193 ? -7.762 -30.625 -7.75 1 96.94 193 MET A N 1
ATOM 1509 C CA . MET A 1 193 ? -8.57 -30.406 -8.945 1 96.94 193 MET A CA 1
ATOM 1510 C C . MET A 1 193 ? -8.289 -31.469 -10 1 96.94 193 MET A C 1
ATOM 1512 O O . MET A 1 193 ? -9.211 -31.953 -10.648 1 96.94 193 MET A O 1
ATOM 1516 N N . MET A 1 194 ? -7.07 -31.828 -10.148 1 97.88 194 MET A N 1
ATOM 1517 C CA . MET A 1 194 ? -6.707 -32.875 -11.109 1 97.88 194 MET A CA 1
ATOM 1518 C C . MET A 1 194 ? -7.215 -34.25 -10.656 1 97.88 194 MET A C 1
ATOM 1520 O O . MET A 1 194 ? -7.723 -35.031 -11.469 1 97.88 194 MET A O 1
ATOM 1524 N N . ALA A 1 195 ? -7.082 -34.5 -9.375 1 97.75 195 ALA A N 1
ATOM 1525 C CA . ALA A 1 195 ? -7.574 -35.75 -8.844 1 97.75 195 ALA A CA 1
ATOM 1526 C C . ALA A 1 195 ? -9.07 -35.906 -9.078 1 97.75 195 ALA A C 1
ATOM 1528 O O . ALA A 1 195 ? -9.555 -37 -9.406 1 97.75 195 ALA A O 1
ATOM 1529 N N . LYS A 1 196 ? -9.797 -34.844 -8.906 1 97.25 196 LYS A N 1
ATOM 1530 C CA . LYS A 1 196 ? -11.242 -34.875 -9.117 1 97.25 196 LYS A CA 1
ATOM 1531 C C . LYS A 1 196 ? -11.578 -35.062 -10.594 1 97.25 196 LYS A C 1
ATOM 1533 O O . LYS A 1 196 ? -12.5 -35.812 -10.938 1 97.25 196 LYS A O 1
ATOM 1538 N N . ALA A 1 197 ? -10.852 -34.469 -11.461 1 97.31 197 ALA A N 1
ATOM 1539 C CA . ALA A 1 197 ? -11.141 -34.5 -12.891 1 97.31 197 ALA A CA 1
ATOM 1540 C C . ALA A 1 197 ? -10.727 -35.812 -13.523 1 97.31 197 ALA A C 1
ATOM 1542 O O . ALA A 1 197 ? -11.32 -36.25 -14.516 1 97.31 197 ALA A O 1
ATOM 1543 N N . PHE A 1 198 ? -9.711 -36.406 -12.977 1 97.5 198 PHE A N 1
ATOM 1544 C CA . PHE A 1 198 ? -9.18 -37.656 -13.508 1 97.5 198 PHE A CA 1
ATOM 1545 C C . PHE A 1 198 ? -9.164 -38.75 -12.438 1 97.5 198 PHE A C 1
ATOM 1547 O O . PHE A 1 198 ? -8.109 -39.031 -11.859 1 97.5 198 PHE A O 1
ATOM 1554 N N . PRO A 1 199 ? -10.18 -39.469 -12.25 1 96.31 199 PRO A N 1
ATOM 1555 C CA . PRO A 1 199 ? -10.352 -40.406 -11.125 1 96.31 199 PRO A CA 1
ATOM 1556 C C . PRO A 1 199 ? -9.359 -41.562 -11.156 1 96.31 199 PRO A C 1
ATOM 1558 O O . PRO A 1 199 ? -9.055 -42.125 -10.109 1 96.31 199 PRO A O 1
ATOM 1561 N N . GLU A 1 200 ? -8.891 -41.844 -12.273 1 96.44 200 GLU A N 1
ATOM 1562 C CA . GLU A 1 200 ? -7.988 -43 -12.375 1 96.44 200 GLU A CA 1
ATOM 1563 C C . GLU A 1 200 ? -6.539 -42.594 -12.156 1 96.44 200 GLU A C 1
ATOM 1565 O O . GLU A 1 200 ? -5.668 -43.438 -11.945 1 96.44 200 GLU A O 1
ATOM 1570 N N . ALA A 1 201 ? -6.227 -41.281 -12.203 1 96.62 201 ALA A N 1
ATOM 1571 C CA . ALA A 1 201 ? -4.863 -40.781 -12.062 1 96.62 201 ALA A CA 1
ATOM 1572 C C . ALA A 1 201 ? -4.383 -40.906 -10.617 1 96.62 201 ALA A C 1
ATOM 1574 O O . ALA A 1 201 ? -5.191 -40.844 -9.688 1 96.62 201 ALA A O 1
ATOM 1575 N N . GLN A 1 202 ? -3.146 -41.125 -10.43 1 95.56 202 GLN A N 1
ATOM 1576 C CA . GLN A 1 202 ? -2.49 -41.031 -9.133 1 95.56 202 GLN A CA 1
ATOM 1577 C C . GLN A 1 202 ? -1.767 -39.688 -8.969 1 95.56 202 GLN A C 1
ATOM 1579 O O . GLN A 1 202 ? -0.826 -39.406 -9.703 1 95.56 202 GLN A O 1
ATOM 1584 N N . VAL A 1 203 ? -2.188 -38.969 -7.973 1 98.06 203 VAL A N 1
ATOM 1585 C CA . VAL A 1 203 ? -1.69 -37.594 -7.855 1 98.06 203 VAL A CA 1
ATOM 1586 C C . VAL A 1 203 ? -0.843 -37.469 -6.594 1 98.06 203 VAL A C 1
ATOM 1588 O O . VAL A 1 203 ? -1.254 -37.875 -5.512 1 98.06 203 VAL A O 1
ATOM 1591 N N . TYR A 1 204 ? 0.343 -36.938 -6.777 1 97.5 204 TYR A N 1
ATOM 1592 C CA . TYR A 1 204 ? 1.301 -36.656 -5.711 1 97.5 204 TYR A CA 1
ATOM 1593 C C . TYR A 1 204 ? 1.631 -35.156 -5.652 1 97.5 204 TYR A C 1
ATOM 1595 O O . TYR A 1 204 ? 1.915 -34.531 -6.68 1 97.5 204 TYR A O 1
ATOM 1603 N N . GLY A 1 205 ? 1.485 -34.562 -4.457 1 97.94 205 GLY A N 1
ATOM 1604 C CA . GLY A 1 205 ? 1.9 -33.188 -4.227 1 97.94 205 GLY A CA 1
ATOM 1605 C C . GLY A 1 205 ? 2.984 -33.062 -3.174 1 97.94 205 GLY A C 1
ATOM 1606 O O . GLY A 1 205 ? 2.973 -33.781 -2.174 1 97.94 205 GLY A O 1
ATOM 1607 N N . CYS A 1 206 ? 3.898 -32.188 -3.414 1 96.56 206 CYS A N 1
ATOM 1608 C CA . CYS A 1 206 ? 4.887 -31.938 -2.369 1 96.56 206 CYS A CA 1
ATOM 1609 C C . CYS A 1 206 ? 5.242 -30.453 -2.297 1 96.56 206 CYS A C 1
ATOM 1611 O O . CYS A 1 206 ? 5.102 -29.734 -3.283 1 96.56 206 CYS A O 1
ATOM 1613 N N . ASP A 1 207 ? 5.598 -30 -1.188 1 96.38 207 ASP A N 1
ATOM 1614 C CA . ASP A 1 207 ? 6.004 -28.641 -0.84 1 96.38 207 ASP A CA 1
ATOM 1615 C C . ASP A 1 207 ? 6.926 -28.641 0.375 1 96.38 207 ASP A C 1
ATOM 1617 O O . ASP A 1 207 ? 6.867 -29.547 1.209 1 96.38 207 ASP A O 1
ATOM 1621 N N . PHE A 1 208 ? 7.777 -27.656 0.439 1 92.5 208 PHE A N 1
ATOM 1622 C CA . PHE A 1 208 ? 8.711 -27.594 1.555 1 92.5 208 PHE A CA 1
ATOM 1623 C C . PHE A 1 208 ? 8.031 -27.062 2.811 1 92.5 208 PHE A C 1
ATOM 1625 O O . PHE A 1 208 ? 8.539 -27.234 3.92 1 92.5 208 PHE A O 1
ATOM 1632 N N . HIS A 1 209 ? 6.965 -26.406 2.691 1 92.38 209 HIS A N 1
ATOM 1633 C CA . HIS A 1 209 ? 6.297 -25.688 3.777 1 92.38 209 HIS A CA 1
ATOM 1634 C C . HIS A 1 209 ? 5.309 -26.609 4.5 1 92.38 209 HIS A C 1
ATOM 1636 O O . HIS A 1 209 ? 4.164 -26.75 4.066 1 92.38 209 HIS A O 1
ATOM 1642 N N . ALA A 1 210 ? 5.582 -27 5.695 1 94.19 210 ALA A N 1
ATOM 1643 C CA . ALA A 1 210 ? 4.836 -28.016 6.441 1 94.19 210 ALA A CA 1
ATOM 1644 C C . ALA A 1 210 ? 3.402 -27.562 6.695 1 94.19 210 ALA A C 1
ATOM 1646 O O . ALA A 1 210 ? 2.457 -28.328 6.492 1 94.19 210 ALA A O 1
ATOM 1647 N N . PRO A 1 211 ? 3.223 -26.359 7.062 1 93.38 211 PRO A N 1
ATOM 1648 C CA . PRO A 1 211 ? 1.837 -25.938 7.293 1 93.38 211 PRO A CA 1
ATOM 1649 C C . PRO A 1 211 ? 0.975 -26.031 6.035 1 93.38 211 PRO A C 1
ATOM 1651 O O . PRO A 1 211 ? -0.21 -26.359 6.117 1 93.38 211 PRO A O 1
ATOM 1654 N N . SER A 1 212 ? 1.494 -25.766 4.93 1 94.06 212 SER A N 1
ATOM 1655 C CA . SER A 1 212 ? 0.755 -25.891 3.68 1 94.06 212 SER A CA 1
ATOM 1656 C C . SER A 1 212 ? 0.382 -27.344 3.396 1 94.06 212 SER A C 1
ATOM 1658 O O . SER A 1 212 ? -0.728 -27.625 2.941 1 94.06 212 SER A O 1
ATOM 1660 N N . ILE A 1 213 ? 1.261 -28.219 3.691 1 96.69 213 ILE A N 1
ATOM 1661 C CA . ILE A 1 213 ? 1.016 -29.641 3.441 1 96.69 213 ILE A CA 1
ATOM 1662 C C . ILE A 1 213 ? -0.064 -30.156 4.391 1 96.69 213 ILE A C 1
ATOM 1664 O O . ILE A 1 213 ? -0.906 -30.969 4 1 96.69 213 ILE A O 1
ATOM 1668 N N . GLU A 1 214 ? -0 -29.688 5.594 1 96.75 214 GLU A N 1
ATOM 1669 C CA . GLU A 1 214 ? -1.074 -30.031 6.523 1 96.75 214 GLU A CA 1
ATOM 1670 C C . GLU A 1 214 ? -2.43 -29.578 5.988 1 96.75 214 GLU A C 1
ATOM 1672 O O . GLU A 1 214 ? -3.404 -30.344 6.035 1 96.75 214 GLU A O 1
ATOM 1677 N N . ARG A 1 215 ? -2.465 -28.453 5.457 1 95.75 215 ARG A N 1
ATOM 1678 C CA . ARG A 1 215 ? -3.693 -27.938 4.859 1 95.75 215 ARG A CA 1
ATOM 1679 C C . ARG A 1 215 ? -4.074 -28.734 3.619 1 95.75 215 ARG A C 1
ATOM 1681 O O . ARG A 1 215 ? -5.254 -28.984 3.365 1 95.75 215 ARG A O 1
ATOM 1688 N N . ALA A 1 216 ? -3.088 -29.094 2.852 1 97.62 216 ALA A N 1
ATOM 1689 C CA . ALA A 1 216 ? -3.336 -29.875 1.64 1 97.62 216 ALA A CA 1
ATOM 1690 C C . ALA A 1 216 ? -4.023 -31.188 1.969 1 97.62 216 ALA A C 1
ATOM 1692 O O . ALA A 1 216 ? -4.984 -31.578 1.304 1 97.62 216 ALA A O 1
ATOM 1693 N N . ARG A 1 217 ? -3.541 -31.859 2.949 1 97.75 217 ARG A N 1
ATOM 1694 C CA . ARG A 1 217 ? -4.129 -33.125 3.377 1 97.75 217 ARG A CA 1
ATOM 1695 C C . ARG A 1 217 ? -5.566 -32.938 3.844 1 97.75 217 ARG A C 1
ATOM 1697 O O . ARG A 1 217 ? -6.453 -33.719 3.49 1 97.75 217 ARG A O 1
ATOM 1704 N N . ALA A 1 218 ? -5.738 -31.922 4.629 1 97.12 218 ALA A N 1
ATOM 1705 C CA . ALA A 1 218 ? -7.086 -31.609 5.098 1 97.12 218 ALA A CA 1
ATOM 1706 C C . ALA A 1 218 ? -8.016 -31.297 3.926 1 97.12 218 ALA A C 1
ATOM 1708 O O . ALA A 1 218 ? -9.164 -31.734 3.904 1 97.12 218 ALA A O 1
ATOM 1709 N N . ASN A 1 219 ? -7.539 -30.516 3.027 1 96.75 219 ASN A N 1
ATOM 1710 C CA . ASN A 1 219 ? -8.32 -30.156 1.847 1 96.75 219 ASN A CA 1
ATOM 1711 C C . ASN A 1 219 ? -8.688 -31.391 1.022 1 96.75 219 ASN A C 1
ATOM 1713 O O . ASN A 1 219 ? -9.797 -31.5 0.51 1 96.75 219 ASN A O 1
ATOM 1717 N N . ALA A 1 220 ? -7.77 -32.312 0.845 1 97.38 220 ALA A N 1
ATOM 1718 C CA . ALA A 1 220 ? -8.008 -33.531 0.083 1 97.38 220 ALA A CA 1
ATOM 1719 C C . ALA A 1 220 ? -9.086 -34.375 0.742 1 97.38 220 ALA A C 1
ATOM 1721 O O . ALA A 1 220 ? -9.945 -34.938 0.058 1 97.38 220 ALA A O 1
ATOM 1722 N N . GLU A 1 221 ? -9 -34.438 2.031 1 96.88 221 GLU A N 1
ATOM 1723 C CA . GLU A 1 221 ? -10.016 -35.188 2.777 1 96.88 221 GLU A CA 1
ATOM 1724 C C . GLU A 1 221 ? -11.391 -34.562 2.596 1 96.88 221 GLU A C 1
ATOM 1726 O O . GLU A 1 221 ? -12.375 -35.25 2.334 1 96.88 221 GLU A O 1
ATOM 1731 N N . ALA A 1 222 ? -11.406 -33.281 2.727 1 96.31 222 ALA A N 1
ATOM 1732 C CA . ALA A 1 222 ? -12.664 -32.562 2.588 1 96.31 222 ALA A CA 1
ATOM 1733 C C . ALA A 1 222 ? -13.227 -32.719 1.18 1 96.31 222 ALA A C 1
ATOM 1735 O O . ALA A 1 222 ? -14.445 -32.75 0.997 1 96.31 222 ALA A O 1
ATOM 1736 N N . ALA A 1 223 ? -12.359 -32.844 0.233 1 95.81 223 ALA A N 1
ATOM 1737 C CA . ALA A 1 223 ? -12.766 -32.938 -1.167 1 95.81 223 ALA A CA 1
ATOM 1738 C C . ALA A 1 223 ? -13.125 -34.375 -1.536 1 95.81 223 ALA A C 1
ATOM 1740 O O . ALA A 1 223 ? -13.641 -34.625 -2.627 1 95.81 223 ALA A O 1
ATOM 1741 N N . GLY A 1 224 ? -12.875 -35.312 -0.687 1 95 224 GLY A N 1
ATOM 1742 C CA . GLY A 1 224 ? -13.219 -36.719 -0.908 1 95 224 GLY A CA 1
ATOM 1743 C C . GLY A 1 224 ? -12.219 -37.438 -1.782 1 95 224 GLY A C 1
ATOM 1744 O O . GLY A 1 224 ? -12.562 -38.438 -2.439 1 95 224 GLY A O 1
ATOM 1745 N N . VAL A 1 225 ? -10.992 -36.906 -1.896 1 93.88 225 VAL A N 1
ATOM 1746 C CA . VAL A 1 225 ? -9.992 -37.531 -2.754 1 93.88 225 VAL A CA 1
ATOM 1747 C C . VAL A 1 225 ? -8.789 -37.969 -1.919 1 93.88 225 VAL A C 1
ATOM 1749 O O . VAL A 1 225 ? -7.707 -38.219 -2.461 1 93.88 225 VAL A O 1
ATOM 1752 N N . GLY A 1 226 ? -8.906 -38.031 -0.665 1 89.69 226 GLY A N 1
ATOM 1753 C CA . GLY A 1 226 ? -7.816 -38.312 0.246 1 89.69 226 GLY A CA 1
ATOM 1754 C C . GLY A 1 226 ? -7.164 -39.656 -0.027 1 89.69 226 GLY A C 1
ATOM 1755 O O . GLY A 1 226 ? -6.008 -39.875 0.337 1 89.69 226 GLY A O 1
ATOM 1756 N N . ASP A 1 227 ? -7.848 -40.531 -0.743 1 87.31 227 ASP A N 1
ATOM 1757 C CA . ASP A 1 227 ? -7.359 -41.875 -0.986 1 87.31 227 ASP A CA 1
ATOM 1758 C C . ASP A 1 227 ? -6.508 -41.938 -2.252 1 87.31 227 ASP A C 1
ATOM 1760 O O . ASP A 1 227 ? -5.785 -42.906 -2.477 1 87.31 227 ASP A O 1
ATOM 1764 N N . ARG A 1 228 ? -6.539 -40.938 -3.047 1 88 228 ARG A N 1
ATOM 1765 C CA . ARG A 1 228 ? -5.836 -41.062 -4.32 1 88 228 ARG A CA 1
ATOM 1766 C C . ARG A 1 228 ? -4.875 -39.875 -4.504 1 88 228 ARG A C 1
ATOM 1768 O O . ARG A 1 228 ? -4.258 -39.75 -5.562 1 88 228 ARG A O 1
ATOM 1775 N N . VAL A 1 229 ? -4.871 -39 -3.58 1 95.44 229 VAL A N 1
ATOM 1776 C CA . VAL A 1 229 ? -3.895 -37.906 -3.594 1 95.44 229 VAL A CA 1
ATOM 1777 C C . VAL A 1 229 ? -2.996 -38 -2.363 1 95.44 229 VAL A C 1
ATOM 1779 O O . VAL A 1 229 ? -3.48 -38.219 -1.249 1 95.44 229 VAL A O 1
ATOM 1782 N N . ARG A 1 230 ? -1.769 -37.938 -2.547 1 96.38 230 ARG A N 1
ATOM 1783 C CA . ARG A 1 230 ? -0.796 -37.938 -1.459 1 96.38 230 ARG A CA 1
ATOM 1784 C C . ARG A 1 230 ? -0.019 -36.625 -1.41 1 96.38 230 ARG A C 1
ATOM 1786 O O . ARG A 1 230 ? 0.385 -36.125 -2.449 1 96.38 230 ARG A O 1
ATOM 1793 N N . PHE A 1 231 ? 0.119 -36.094 -0.185 1 98 231 PHE A N 1
ATOM 1794 C CA . PHE A 1 231 ? 0.881 -34.875 0.023 1 98 231 PHE A CA 1
ATOM 1795 C C . PHE A 1 231 ? 2.035 -35.094 0.989 1 98 231 PHE A C 1
ATOM 1797 O O . PHE A 1 231 ? 1.853 -35.719 2.047 1 98 231 PHE A O 1
ATOM 1804 N N . GLU A 1 232 ? 3.234 -34.594 0.659 1 97 232 GLU A N 1
ATOM 1805 C CA . GLU A 1 232 ? 4.402 -34.781 1.517 1 97 232 GLU A CA 1
ATOM 1806 C C . GLU A 1 232 ? 5.227 -33.5 1.598 1 97 232 GLU A C 1
ATOM 1808 O O . GLU A 1 232 ? 5.324 -32.75 0.619 1 97 232 GLU A O 1
ATOM 1813 N N . VAL A 1 233 ? 5.797 -33.25 2.818 1 96.56 233 VAL A N 1
ATOM 1814 C CA . VAL A 1 233 ? 6.797 -32.188 2.959 1 96.56 233 VAL A CA 1
ATOM 1815 C C . VAL A 1 233 ? 8.117 -32.656 2.346 1 96.56 233 VAL A C 1
ATOM 1817 O O . VAL A 1 233 ? 8.727 -33.594 2.816 1 96.56 233 VAL A O 1
ATOM 1820 N N . SER A 1 234 ? 8.5 -31.984 1.294 1 93.19 234 SER A N 1
ATOM 1821 C CA . SER A 1 234 ? 9.758 -32.375 0.657 1 93.19 234 SER A CA 1
ATOM 1822 C C . SER A 1 234 ? 10.258 -31.281 -0.285 1 93.19 234 SER A C 1
ATOM 1824 O O . SER A 1 234 ? 9.516 -30.359 -0.63 1 93.19 234 SER A O 1
ATOM 1826 N N . ASP A 1 235 ? 11.555 -31.438 -0.563 1 91.75 235 ASP A N 1
ATOM 1827 C CA . ASP A 1 235 ? 12.172 -30.641 -1.618 1 91.75 235 ASP A CA 1
ATOM 1828 C C . ASP A 1 235 ? 12.516 -31.5 -2.83 1 91.75 235 ASP A C 1
ATOM 1830 O O . ASP A 1 235 ? 12.242 -32.688 -2.842 1 91.75 235 ASP A O 1
ATOM 1834 N N . SER A 1 236 ? 13.055 -30.859 -3.859 1 90.69 236 SER A N 1
ATOM 1835 C CA . SER A 1 236 ? 13.195 -31.516 -5.156 1 90.69 236 SER A CA 1
ATOM 1836 C C . SER A 1 236 ? 14.156 -32.688 -5.078 1 90.69 236 SER A C 1
ATOM 1838 O O . SER A 1 236 ? 14.039 -33.656 -5.852 1 90.69 236 SER A O 1
ATOM 1840 N N . ASP A 1 237 ? 15.031 -32.656 -4.121 1 88.94 237 ASP A N 1
ATOM 1841 C CA . ASP A 1 237 ? 15.984 -33.75 -3.98 1 88.94 237 ASP A CA 1
ATOM 1842 C C . ASP A 1 237 ? 15.273 -35.062 -3.561 1 88.94 237 ASP A C 1
ATOM 1844 O O . ASP A 1 237 ? 15.766 -36.156 -3.832 1 88.94 237 ASP A O 1
ATOM 1848 N N . ALA A 1 238 ? 14.211 -34.906 -2.943 1 90.06 238 ALA A N 1
ATOM 1849 C CA . ALA A 1 238 ? 13.461 -36.031 -2.445 1 90.06 238 ALA A CA 1
ATOM 1850 C C . ALA A 1 238 ? 12.773 -36.781 -3.59 1 90.06 238 ALA A C 1
ATOM 1852 O O . ALA A 1 238 ? 12.258 -37.906 -3.4 1 90.06 238 ALA A O 1
ATOM 1853 N N . LEU A 1 239 ? 12.789 -36.25 -4.766 1 93.44 239 LEU A N 1
ATOM 1854 C CA . LEU A 1 239 ? 12.117 -36.844 -5.918 1 93.44 239 LEU A CA 1
ATOM 1855 C C . LEU A 1 239 ? 12.992 -37.906 -6.574 1 93.44 239 LEU A C 1
ATOM 1857 O O . LEU A 1 239 ? 12.547 -38.594 -7.488 1 93.44 239 LEU A O 1
ATOM 1861 N N . ALA A 1 240 ? 14.219 -38.062 -6.098 1 90.94 240 ALA A N 1
ATOM 1862 C CA . ALA A 1 240 ? 15.156 -39 -6.703 1 90.94 240 ALA A CA 1
ATOM 1863 C C . ALA A 1 240 ? 14.539 -40.406 -6.816 1 90.94 240 ALA A C 1
ATOM 1865 O O . ALA A 1 240 ? 13.977 -40.906 -5.852 1 90.94 240 ALA A O 1
ATOM 1866 N N . GLY A 1 241 ? 14.586 -40.906 -8.047 1 93 241 GLY A N 1
ATOM 1867 C CA . GLY A 1 241 ? 14.141 -42.281 -8.273 1 93 241 GLY A CA 1
ATOM 1868 C C . GLY A 1 241 ? 12.664 -42.375 -8.602 1 93 241 GLY A C 1
ATOM 1869 O O . GLY A 1 241 ? 12.164 -43.438 -8.938 1 93 241 GLY A O 1
ATOM 1870 N N . LYS A 1 242 ? 11.977 -41.312 -8.531 1 95.31 242 LYS A N 1
ATOM 1871 C CA . LYS A 1 242 ? 10.555 -41.281 -8.867 1 95.31 242 LYS A CA 1
ATOM 1872 C C . LYS A 1 242 ? 10.328 -40.781 -10.281 1 95.31 242 LYS A C 1
ATOM 1874 O O . LYS A 1 242 ? 11.07 -39.938 -10.773 1 95.31 242 LYS A O 1
ATOM 1879 N N . LYS A 1 243 ? 9.344 -41.375 -10.922 1 97.31 243 LYS A N 1
ATOM 1880 C CA . LYS A 1 243 ? 8.961 -40.969 -12.266 1 97.31 243 LYS A CA 1
ATOM 1881 C C . LYS A 1 243 ? 7.457 -40.719 -12.352 1 97.31 243 LYS A C 1
ATOM 1883 O O . LYS A 1 243 ? 6.66 -41.469 -11.797 1 97.31 243 LYS A O 1
ATOM 1888 N N . PHE A 1 244 ? 7.141 -39.656 -13 1 98.44 244 PHE A N 1
ATOM 1889 C CA . PHE A 1 244 ? 5.738 -39.281 -13.156 1 98.44 244 PHE A CA 1
ATOM 1890 C C . PHE A 1 244 ? 5.406 -39 -14.617 1 98.44 244 PHE A C 1
ATOM 1892 O O . PHE A 1 244 ? 6.246 -38.5 -15.375 1 98.44 244 PHE A O 1
ATOM 1899 N N . ASP A 1 245 ? 4.16 -39.312 -15.039 1 98.62 245 ASP A N 1
ATOM 1900 C CA . ASP A 1 245 ? 3.686 -39.062 -16.391 1 98.62 245 ASP A CA 1
ATOM 1901 C C . ASP A 1 245 ? 3.455 -37.562 -16.641 1 98.62 245 ASP A C 1
ATOM 1903 O O . ASP A 1 245 ? 3.568 -37.094 -17.766 1 98.62 245 ASP A O 1
ATOM 1907 N N . PHE A 1 246 ? 3.068 -36.875 -15.633 1 98.81 246 PHE A N 1
ATOM 1908 C CA . PHE A 1 246 ? 2.758 -35.438 -15.703 1 98.81 246 PHE A CA 1
ATOM 1909 C C . PHE A 1 246 ? 3.309 -34.688 -14.492 1 98.81 246 PHE A C 1
ATOM 1911 O O . PHE A 1 246 ? 2.967 -35.031 -13.352 1 98.81 246 PHE A O 1
ATOM 1918 N N . VAL A 1 247 ? 4.211 -33.75 -14.711 1 98.81 247 VAL A N 1
ATOM 1919 C CA . VAL A 1 247 ? 4.824 -32.938 -13.672 1 98.81 247 VAL A CA 1
ATOM 1920 C C . VAL A 1 247 ? 4.379 -31.5 -13.828 1 98.81 247 VAL A C 1
ATOM 1922 O O . VAL A 1 247 ? 4.316 -30.969 -14.945 1 98.81 247 VAL A O 1
ATOM 1925 N N . THR A 1 248 ? 4 -30.891 -12.703 1 98.5 248 THR A N 1
ATOM 1926 C CA . THR A 1 248 ? 3.568 -29.5 -12.773 1 98.5 248 THR A CA 1
ATOM 1927 C C . THR A 1 248 ? 4.285 -28.641 -11.727 1 98.5 248 THR A C 1
ATOM 1929 O O . THR A 1 248 ? 4.566 -29.125 -10.625 1 98.5 248 THR A O 1
ATOM 1932 N N . THR A 1 249 ? 4.633 -27.438 -12.086 1 97.56 249 THR A N 1
ATOM 1933 C CA . THR A 1 249 ? 4.965 -26.359 -11.164 1 97.56 249 THR A CA 1
ATOM 1934 C C . THR A 1 249 ? 4.188 -25.094 -11.516 1 97.56 249 THR A C 1
ATOM 1936 O O . THR A 1 249 ? 4.059 -24.734 -12.688 1 97.56 249 THR A O 1
ATOM 1939 N N . PHE A 1 250 ? 3.58 -24.516 -10.531 1 95.38 250 PHE A N 1
ATOM 1940 C CA . PHE A 1 250 ? 2.859 -23.25 -10.695 1 95.38 250 PHE A CA 1
ATOM 1941 C C . PHE A 1 250 ? 3.553 -22.125 -9.938 1 95.38 250 PHE A C 1
ATOM 1943 O O . PHE A 1 250 ? 3.338 -21.953 -8.734 1 95.38 250 PHE A O 1
ATOM 1950 N N . VAL A 1 251 ? 4.391 -21.312 -10.695 1 92.5 251 VAL A N 1
ATOM 1951 C CA . VAL A 1 251 ? 5.094 -20.125 -10.195 1 92.5 251 VAL A CA 1
ATOM 1952 C C . VAL A 1 251 ? 6.012 -20.531 -9.039 1 92.5 251 VAL A C 1
ATOM 1954 O O . VAL A 1 251 ? 5.914 -19.969 -7.941 1 92.5 251 VAL A O 1
ATOM 1957 N N . VAL A 1 252 ? 6.93 -21.469 -9.312 1 94.38 252 VAL A N 1
ATOM 1958 C CA . VAL A 1 252 ? 7.777 -22.062 -8.281 1 94.38 252 VAL A CA 1
ATOM 1959 C C . VAL A 1 252 ? 9.25 -21.828 -8.625 1 94.38 252 VAL A C 1
ATOM 1961 O O . VAL A 1 252 ? 10.047 -21.453 -7.766 1 94.38 252 VAL A O 1
ATOM 1964 N N . ILE A 1 253 ? 9.633 -21.938 -9.875 1 94.75 253 ILE A N 1
ATOM 1965 C CA . ILE A 1 253 ? 11.016 -22.078 -10.297 1 94.75 253 ILE A CA 1
ATOM 1966 C C . ILE A 1 253 ? 11.773 -20.781 -10.023 1 94.75 253 ILE A C 1
ATOM 1968 O O . ILE A 1 253 ? 12.898 -20.797 -9.523 1 94.75 253 ILE A O 1
ATOM 1972 N N . HIS A 1 254 ? 11.141 -19.625 -10.273 1 91.44 254 HIS A N 1
ATOM 1973 C CA . HIS A 1 254 ? 11.828 -18.344 -10.18 1 91.44 254 HIS A CA 1
ATOM 1974 C C . HIS A 1 254 ? 12.125 -17.969 -8.734 1 91.44 254 HIS A C 1
ATOM 1976 O O . HIS A 1 254 ? 12.953 -17.094 -8.469 1 91.44 254 HIS A O 1
ATOM 1982 N N . ASP A 1 255 ? 11.539 -18.641 -7.793 1 91.81 255 ASP A N 1
ATOM 1983 C CA . ASP A 1 255 ? 11.75 -18.375 -6.371 1 91.81 255 ASP A CA 1
ATOM 1984 C C . ASP A 1 255 ? 12.852 -19.281 -5.805 1 91.81 255 ASP A C 1
ATOM 1986 O O . ASP A 1 255 ? 13.297 -19.078 -4.676 1 91.81 255 ASP A O 1
ATOM 1990 N N . ALA A 1 256 ? 13.305 -20.234 -6.543 1 92.5 256 ALA A N 1
ATOM 1991 C CA . ALA A 1 256 ? 14.203 -21.281 -6.047 1 92.5 256 ALA A CA 1
ATOM 1992 C C . ALA A 1 256 ? 15.586 -20.719 -5.738 1 92.5 256 ALA A C 1
ATOM 1994 O O . ALA A 1 256 ? 16.047 -19.781 -6.402 1 92.5 256 ALA A O 1
ATOM 1995 N N . THR A 1 257 ? 16.188 -21.328 -4.707 1 92.88 257 THR A N 1
ATOM 1996 C CA . THR A 1 257 ? 17.578 -21.031 -4.418 1 92.88 257 THR A CA 1
ATOM 1997 C C . THR A 1 257 ? 18.469 -21.422 -5.594 1 92.88 257 THR A C 1
ATOM 1999 O O . THR A 1 257 ? 19.297 -20.609 -6.051 1 92.88 257 THR A O 1
ATOM 2002 N N . ASP A 1 258 ? 18.297 -22.609 -6.094 1 94.5 258 ASP A N 1
ATOM 2003 C CA . ASP A 1 258 ? 19.016 -23.125 -7.262 1 94.5 258 ASP A CA 1
ATOM 2004 C C . ASP A 1 258 ? 18.031 -23.625 -8.32 1 94.5 258 ASP A C 1
ATOM 2006 O O . ASP A 1 258 ? 17.781 -24.828 -8.438 1 94.5 258 ASP A O 1
ATOM 2010 N N . PRO A 1 259 ? 17.562 -22.703 -9.18 1 95.5 259 PRO A N 1
ATOM 2011 C CA . PRO A 1 259 ? 16.547 -23.078 -10.164 1 95.5 259 PRO A CA 1
ATOM 2012 C C . PRO A 1 259 ? 17.047 -24.109 -11.164 1 95.5 259 PRO A C 1
ATOM 2014 O O . PRO A 1 259 ? 16.266 -24.953 -11.617 1 95.5 259 PRO A O 1
ATOM 2017 N N . GLN A 1 260 ? 18.281 -24.078 -11.484 1 96.38 260 GLN A N 1
ATOM 2018 C CA . GLN A 1 260 ? 18.812 -25.047 -12.438 1 96.38 260 GLN A CA 1
ATOM 2019 C C . GLN A 1 260 ? 18.797 -26.453 -11.852 1 96.38 260 GLN A C 1
ATOM 2021 O O . GLN A 1 260 ? 18.391 -27.406 -12.531 1 96.38 260 GLN A O 1
ATOM 2026 N N . GLN A 1 261 ? 19.25 -26.578 -10.656 1 96.44 261 GLN A N 1
ATOM 2027 C CA . GLN A 1 261 ? 19.219 -27.891 -10.008 1 96.44 261 GLN A CA 1
ATOM 2028 C C . GLN A 1 261 ? 17.797 -28.391 -9.844 1 96.44 261 GLN A C 1
ATOM 2030 O O . GLN A 1 261 ? 17.516 -29.578 -10.031 1 96.44 261 GLN A O 1
ATOM 2035 N N . MET A 1 262 ? 16.875 -27.531 -9.453 1 96.25 262 MET A N 1
ATOM 2036 C CA . MET A 1 262 ? 15.477 -27.906 -9.312 1 96.25 262 MET A CA 1
ATOM 2037 C C . MET A 1 262 ? 14.922 -28.438 -10.633 1 96.25 262 MET A C 1
ATOM 2039 O O . MET A 1 262 ? 14.227 -29.453 -10.648 1 96.25 262 MET A O 1
ATOM 2043 N N . MET A 1 263 ? 15.25 -27.75 -11.695 1 97.06 263 MET A N 1
ATOM 2044 C CA . MET A 1 263 ? 14.773 -28.188 -13.008 1 97.06 263 MET A CA 1
ATOM 2045 C C . MET A 1 263 ? 15.367 -29.547 -13.383 1 97.06 263 MET A C 1
ATOM 2047 O O . MET A 1 263 ? 14.695 -30.375 -14.008 1 97.06 263 MET A O 1
ATOM 2051 N N . LYS A 1 264 ? 16.609 -29.781 -13.016 1 97.81 264 LYS A N 1
ATOM 2052 C CA . LYS A 1 264 ? 17.234 -31.078 -13.242 1 97.81 264 LYS A CA 1
ATOM 2053 C C . LYS A 1 264 ? 16.5 -32.188 -12.484 1 97.81 264 LYS A C 1
ATOM 2055 O O . LYS A 1 264 ? 16.25 -33.25 -13.031 1 97.81 264 LYS A O 1
ATOM 2060 N N . ASP A 1 265 ? 16.25 -31.891 -11.227 1 97.94 265 ASP A N 1
ATOM 2061 C CA . ASP A 1 265 ? 15.523 -32.844 -10.406 1 97.94 265 ASP A CA 1
ATOM 2062 C C . ASP A 1 265 ? 14.156 -33.156 -11.008 1 97.94 265 ASP A C 1
ATOM 2064 O O . ASP A 1 265 ? 13.711 -34.312 -11.008 1 97.94 265 ASP A O 1
ATOM 2068 N N . LEU A 1 266 ? 13.453 -32.156 -11.523 1 98.12 266 LEU A N 1
ATOM 2069 C CA . LEU A 1 266 ? 12.133 -32.344 -12.117 1 98.12 266 LEU A CA 1
ATOM 2070 C C . LEU A 1 266 ? 12.219 -33.094 -13.43 1 98.12 266 LEU A C 1
ATOM 2072 O O . LEU A 1 266 ? 11.336 -33.906 -13.75 1 98.12 266 LEU A O 1
ATOM 2076 N N . ARG A 1 267 ? 13.25 -32.844 -14.188 1 98.31 267 ARG A N 1
ATOM 2077 C CA . ARG A 1 267 ? 13.492 -33.625 -15.398 1 98.31 267 ARG A CA 1
ATOM 2078 C C . ARG A 1 267 ? 13.672 -35.094 -15.07 1 98.31 267 ARG A C 1
ATOM 2080 O O . ARG A 1 267 ? 13.078 -35.969 -15.719 1 98.31 267 ARG A O 1
ATOM 2087 N N . GLU A 1 268 ? 14.477 -35.344 -14.094 1 97.81 268 GLU A N 1
ATOM 2088 C CA . GLU A 1 268 ? 14.75 -36.719 -13.688 1 97.81 268 GLU A CA 1
ATOM 2089 C C . GLU A 1 268 ? 13.484 -37.406 -13.195 1 97.81 268 GLU A C 1
ATOM 2091 O O . GLU A 1 268 ? 13.352 -38.625 -13.297 1 97.81 268 GLU A O 1
ATOM 2096 N N . SER A 1 269 ? 12.578 -36.625 -12.742 1 97.81 269 SER A N 1
ATOM 2097 C CA . SER A 1 269 ? 11.344 -37.188 -12.188 1 97.81 269 SER A CA 1
ATOM 2098 C C . SER A 1 269 ? 10.25 -37.25 -13.242 1 97.81 269 SER A C 1
ATOM 2100 O O . SER A 1 269 ? 9.141 -37.719 -12.969 1 97.81 269 SER A O 1
ATOM 2102 N N . THR A 1 270 ? 10.508 -36.719 -14.398 1 98.44 270 THR A N 1
ATOM 2103 C CA . THR A 1 270 ? 9.578 -36.844 -15.516 1 98.44 270 THR A CA 1
ATOM 2104 C C . THR A 1 270 ? 9.82 -38.094 -16.312 1 98.44 270 THR A C 1
ATOM 2106 O O . THR A 1 270 ? 10.945 -38.375 -16.75 1 98.44 270 THR A O 1
ATOM 2109 N N . ALA A 1 271 ? 8.805 -38.906 -16.516 1 98.19 271 ALA A N 1
ATOM 2110 C CA . ALA A 1 271 ? 8.922 -40.125 -17.312 1 98.19 271 ALA A CA 1
ATOM 2111 C C . ALA A 1 271 ? 9.422 -39.844 -18.719 1 98.19 271 ALA A C 1
ATOM 2113 O O . ALA A 1 271 ? 9.32 -38.719 -19.188 1 98.19 271 ALA A O 1
ATOM 2114 N N . ASP A 1 272 ? 9.945 -40.875 -19.359 1 97.19 272 ASP A N 1
ATOM 2115 C CA . ASP A 1 272 ? 10.516 -40.719 -20.688 1 97.19 272 ASP A CA 1
ATOM 2116 C C . ASP A 1 272 ? 9.469 -40.188 -21.672 1 97.19 272 ASP A C 1
ATOM 2118 O O . ASP A 1 272 ? 9.781 -39.406 -22.562 1 97.19 272 ASP A O 1
ATOM 2122 N N . ASP A 1 273 ? 8.312 -40.594 -21.547 1 97.31 273 ASP A N 1
ATOM 2123 C CA . ASP A 1 273 ? 7.219 -40.125 -22.391 1 97.31 273 ASP A CA 1
ATOM 2124 C C . ASP A 1 273 ? 6.305 -39.188 -21.609 1 97.31 273 ASP A C 1
ATOM 2126 O O . ASP A 1 273 ? 5.129 -39.031 -21.953 1 97.31 273 ASP A O 1
ATOM 2130 N N . GLY A 1 274 ? 6.828 -38.625 -20.484 1 98.38 274 GLY A N 1
ATOM 2131 C CA . GLY A 1 274 ? 6.051 -37.75 -19.656 1 98.38 274 GLY A CA 1
ATOM 2132 C C . GLY A 1 274 ? 6.121 -36.281 -20.109 1 98.38 274 GLY A C 1
ATOM 2133 O O . GLY A 1 274 ? 6.754 -36 -21.125 1 98.38 274 GLY A O 1
ATOM 2134 N N . THR A 1 275 ? 5.344 -35.438 -19.453 1 98.75 275 THR A N 1
ATOM 2135 C CA . THR A 1 275 ? 5.27 -34 -19.734 1 98.75 275 THR A CA 1
ATOM 2136 C C . THR A 1 275 ? 5.43 -33.188 -18.453 1 98.75 275 THR A C 1
ATOM 2138 O O . THR A 1 275 ? 4.883 -33.531 -17.406 1 98.75 275 THR A O 1
ATOM 2141 N N . TYR A 1 276 ? 6.254 -32.188 -18.547 1 98.75 276 TYR A N 1
ATOM 2142 C CA . TYR A 1 276 ? 6.367 -31.188 -17.484 1 98.75 276 TYR A CA 1
ATOM 2143 C C . TYR A 1 276 ? 5.73 -29.859 -17.906 1 98.75 276 TYR A C 1
ATOM 2145 O O . TYR A 1 276 ? 6.16 -29.25 -18.891 1 98.75 276 TYR A O 1
ATOM 2153 N N . LEU A 1 277 ? 4.609 -29.484 -17.219 1 98.06 277 LEU A N 1
ATOM 2154 C CA . LEU A 1 277 ? 4.023 -28.156 -17.375 1 98.06 277 LEU A CA 1
ATOM 2155 C C . LEU A 1 277 ? 4.629 -27.172 -16.391 1 98.06 277 LEU A C 1
ATOM 2157 O O . LEU A 1 277 ? 4.387 -27.266 -15.188 1 98.06 277 LEU A O 1
ATOM 2161 N N . MET A 1 278 ? 5.387 -26.234 -16.906 1 97.06 278 MET A N 1
ATOM 2162 C CA . MET A 1 278 ? 5.98 -25.156 -16.125 1 97.06 278 MET A CA 1
ATOM 2163 C C . MET A 1 278 ? 5.215 -23.859 -16.312 1 97.06 278 MET A C 1
ATOM 2165 O O . MET A 1 278 ? 5.176 -23.297 -17.406 1 97.06 278 MET A O 1
ATOM 2169 N N . VAL A 1 279 ? 4.535 -23.422 -15.297 1 94 279 VAL A N 1
ATOM 2170 C CA . VAL A 1 279 ? 3.811 -22.156 -15.336 1 94 279 VAL A CA 1
ATOM 2171 C C . VAL A 1 279 ? 4.617 -21.078 -14.617 1 94 279 VAL A C 1
ATOM 2173 O O . VAL A 1 279 ? 4.945 -21.219 -13.438 1 94 279 VAL A O 1
ATOM 2176 N N . GLU A 1 280 ? 4.988 -19.969 -15.289 1 92.69 280 GLU A N 1
ATOM 2177 C CA . GLU A 1 280 ? 5.82 -18.906 -14.734 1 92.69 280 GLU A CA 1
ATOM 2178 C C . GLU A 1 280 ? 5.32 -17.531 -15.172 1 92.69 280 GLU A C 1
ATOM 2180 O O . GLU A 1 280 ? 4.398 -17.422 -15.977 1 92.69 280 GLU A O 1
ATOM 2185 N N . LEU A 1 281 ? 5.93 -16.547 -14.562 1 87.38 281 LEU A N 1
ATOM 2186 C CA . LEU A 1 281 ? 5.586 -15.172 -14.922 1 87.38 281 LEU A CA 1
ATOM 2187 C C . LEU A 1 281 ? 5.895 -14.898 -16.391 1 87.38 281 LEU A C 1
ATOM 2189 O O . LEU A 1 281 ? 6.922 -15.352 -16.906 1 87.38 281 LEU A O 1
ATOM 2193 N N . ASN A 1 282 ? 5.039 -14.25 -17.031 1 85.31 282 ASN A N 1
ATOM 2194 C CA . ASN A 1 282 ? 5.176 -13.938 -18.453 1 85.31 282 ASN A CA 1
ATOM 2195 C C . ASN A 1 282 ? 5.84 -12.578 -18.656 1 85.31 282 ASN A C 1
ATOM 2197 O O . ASN A 1 282 ? 5.223 -11.656 -19.188 1 85.31 282 ASN A O 1
ATOM 2201 N N . LEU A 1 283 ? 7.055 -12.453 -18.25 1 88.38 283 LEU A N 1
ATOM 2202 C CA . LEU A 1 283 ? 7.84 -11.234 -18.422 1 88.38 283 LEU A CA 1
ATOM 2203 C C . LEU A 1 283 ? 9.016 -11.477 -19.359 1 88.38 283 LEU A C 1
ATOM 2205 O O . LEU A 1 283 ? 9.477 -12.617 -19.5 1 88.38 283 LEU A O 1
ATOM 2209 N N . SER A 1 284 ? 9.422 -10.367 -19.969 1 86.75 284 SER A N 1
ATOM 2210 C CA . SER A 1 284 ? 10.57 -10.398 -20.859 1 86.75 284 SER A CA 1
ATOM 2211 C C . SER A 1 284 ? 11.867 -10.156 -20.109 1 86.75 284 SER A C 1
ATOM 2213 O O . SER A 1 284 ? 11.859 -9.578 -19.016 1 86.75 284 SER A O 1
ATOM 2215 N N . GLN A 1 285 ? 12.961 -10.633 -20.703 1 86.38 285 GLN A N 1
ATOM 2216 C CA . GLN A 1 285 ? 14.273 -10.305 -20.172 1 86.38 285 GLN A CA 1
ATOM 2217 C C . GLN A 1 285 ? 14.617 -8.836 -20.406 1 86.38 285 GLN A C 1
ATOM 2219 O O . GLN A 1 285 ? 15.5 -8.289 -19.75 1 86.38 285 GLN A O 1
ATOM 2224 N N . GLU A 1 286 ? 13.93 -8.273 -21.375 1 90.75 286 GLU A N 1
ATOM 2225 C CA . GLU A 1 286 ? 14.172 -6.875 -21.719 1 90.75 286 GLU A CA 1
ATOM 2226 C C . GLU A 1 286 ? 13.211 -5.949 -20.984 1 90.75 286 GLU A C 1
ATOM 2228 O O . GLU A 1 286 ? 12 -6.016 -21.172 1 90.75 286 GLU A O 1
ATOM 2233 N N . LEU A 1 287 ? 13.789 -5.027 -20.25 1 93.94 287 LEU A N 1
ATOM 2234 C CA . LEU A 1 287 ? 13.008 -4.164 -19.375 1 93.94 287 LEU A CA 1
ATOM 2235 C C . LEU A 1 287 ? 11.984 -3.363 -20.188 1 93.94 287 LEU A C 1
ATOM 2237 O O . LEU A 1 287 ? 10.836 -3.234 -19.766 1 93.94 287 LEU A O 1
ATOM 2241 N N . HIS A 1 288 ? 12.383 -2.807 -21.391 1 94.62 288 HIS A N 1
ATOM 2242 C CA . HIS A 1 288 ? 11.508 -1.934 -22.156 1 94.62 288 HIS A CA 1
ATOM 2243 C C . HIS A 1 288 ? 10.273 -2.684 -22.641 1 94.62 288 HIS A C 1
ATOM 2245 O O . HIS A 1 288 ? 9.227 -2.072 -22.891 1 94.62 288 HIS A O 1
ATOM 2251 N N . GLU A 1 289 ? 10.336 -4.039 -22.703 1 92.75 289 GLU A N 1
ATOM 2252 C CA . GLU A 1 289 ? 9.211 -4.852 -23.141 1 92.75 289 GLU A CA 1
ATOM 2253 C C . GLU A 1 289 ? 8.234 -5.105 -22 1 92.75 289 GLU A C 1
ATOM 2255 O O . GLU A 1 289 ? 7.117 -5.582 -22.219 1 92.75 289 GLU A O 1
ATOM 2260 N N . ASN A 1 290 ? 8.656 -4.781 -20.797 1 93.31 290 ASN A N 1
ATOM 2261 C CA . ASN A 1 290 ? 7.824 -5.016 -19.625 1 93.31 290 ASN A CA 1
ATOM 2262 C C . ASN A 1 290 ? 7.102 -3.746 -19.172 1 93.31 290 ASN A C 1
ATOM 2264 O O . ASN A 1 290 ? 6.477 -3.719 -18.125 1 93.31 290 ASN A O 1
ATOM 2268 N N . MET A 1 291 ? 7.242 -2.635 -19.938 1 94 291 MET A N 1
ATOM 2269 C CA . MET A 1 291 ? 6.602 -1.372 -19.594 1 94 291 MET A CA 1
ATOM 2270 C C . MET A 1 291 ? 5.109 -1.415 -19.891 1 94 291 MET A C 1
ATOM 2272 O O . MET A 1 291 ? 4.617 -0.649 -20.719 1 94 291 MET A O 1
ATOM 2276 N N . ASN A 1 292 ? 4.379 -2.262 -19.25 1 91.5 292 ASN A N 1
ATOM 2277 C CA . ASN A 1 292 ? 2.941 -2.514 -19.297 1 91.5 292 ASN A CA 1
ATOM 2278 C C . ASN A 1 292 ? 2.389 -2.84 -17.906 1 91.5 292 ASN A C 1
ATOM 2280 O O . ASN A 1 292 ? 3.109 -2.758 -16.906 1 91.5 292 ASN A O 1
ATOM 2284 N N . LEU A 1 293 ? 1.127 -3.105 -17.844 1 89.81 293 LEU A N 1
ATOM 2285 C CA . LEU A 1 293 ? 0.472 -3.322 -16.562 1 89.81 293 LEU A CA 1
ATOM 2286 C C . LEU A 1 293 ? 1.101 -4.5 -15.82 1 89.81 293 LEU A C 1
ATOM 2288 O O . LEU A 1 293 ? 1.307 -4.438 -14.602 1 89.81 293 LEU A O 1
ATOM 2292 N N . PHE A 1 294 ? 1.404 -5.516 -16.484 1 89.75 294 PHE A N 1
ATOM 2293 C CA . PHE A 1 294 ? 1.95 -6.711 -15.852 1 89.75 294 PHE A CA 1
ATOM 2294 C C . PHE A 1 294 ? 3.318 -6.426 -15.25 1 89.75 294 PHE A C 1
ATOM 2296 O O . PHE A 1 294 ? 3.6 -6.836 -14.117 1 89.75 294 PHE A O 1
ATOM 2303 N N . GLY A 1 295 ? 4.176 -5.715 -16 1 91.75 295 GLY A N 1
ATOM 2304 C CA . GLY A 1 295 ? 5.457 -5.316 -15.445 1 91.75 295 GLY A CA 1
ATOM 2305 C C . GLY A 1 295 ? 5.328 -4.422 -14.227 1 91.75 295 GLY A C 1
ATOM 2306 O O . GLY A 1 295 ? 6.07 -4.574 -13.25 1 91.75 295 GLY A O 1
ATOM 2307 N N . ARG A 1 296 ? 4.328 -3.586 -14.258 1 93 296 ARG A N 1
ATOM 2308 C CA . ARG A 1 296 ? 4.078 -2.654 -13.164 1 93 296 ARG A CA 1
ATOM 2309 C C . ARG A 1 296 ? 3.715 -3.4 -11.883 1 93 296 ARG A C 1
ATOM 2311 O O . ARG A 1 296 ? 4 -2.928 -10.781 1 93 296 ARG A O 1
ATOM 2318 N N . VAL A 1 297 ? 3.186 -4.551 -12.07 1 94.06 297 VAL A N 1
ATOM 2319 C CA . VAL A 1 297 ? 2.719 -5.328 -10.922 1 94.06 297 VAL A CA 1
ATOM 2320 C C . VAL A 1 297 ? 3.814 -6.289 -10.469 1 94.06 297 VAL A C 1
ATOM 2322 O O . VAL A 1 297 ? 4.082 -6.418 -9.273 1 94.06 297 VAL A O 1
ATOM 2325 N N . MET A 1 298 ? 4.531 -6.855 -11.359 1 93.69 298 MET A N 1
ATOM 2326 C CA . MET A 1 298 ? 5.371 -8.008 -11.039 1 93.69 298 MET A CA 1
ATOM 2327 C C . MET A 1 298 ? 6.723 -7.559 -10.5 1 93.69 298 MET A C 1
ATOM 2329 O O . MET A 1 298 ? 7.309 -8.227 -9.648 1 93.69 298 MET A O 1
ATOM 2333 N N . TYR A 1 299 ? 7.273 -6.383 -10.93 1 95.69 299 TYR A N 1
ATOM 2334 C CA . TYR A 1 299 ? 8.57 -5.945 -10.43 1 95.69 299 TYR A CA 1
ATOM 2335 C C . TYR A 1 299 ? 8.508 -5.652 -8.938 1 95.69 299 TYR A C 1
ATOM 2337 O O . TYR A 1 299 ? 9.344 -6.133 -8.164 1 95.69 299 TYR A O 1
ATOM 2345 N N . PRO A 1 300 ? 7.484 -4.902 -8.516 1 97.31 300 PRO A N 1
ATOM 2346 C CA . PRO A 1 300 ? 7.383 -4.711 -7.062 1 97.31 300 PRO A CA 1
ATOM 2347 C C . PRO A 1 300 ? 7.133 -6.016 -6.312 1 97.31 300 PRO A C 1
ATOM 2349 O O . PRO A 1 300 ? 7.723 -6.246 -5.254 1 97.31 300 PRO A O 1
ATOM 2352 N N . GLN A 1 301 ? 6.266 -6.852 -6.828 1 96.12 301 GLN A N 1
ATOM 2353 C CA . GLN A 1 301 ? 5.992 -8.125 -6.172 1 96.12 301 GLN A CA 1
ATOM 2354 C C . GLN A 1 301 ? 7.254 -8.977 -6.066 1 96.12 301 GLN A C 1
ATOM 2356 O O . GLN A 1 301 ? 7.516 -9.586 -5.027 1 96.12 301 GLN A O 1
ATOM 2361 N N . SER A 1 302 ? 8.008 -9 -7.129 1 95.25 302 SER A N 1
ATOM 2362 C CA . SER A 1 302 ? 9.266 -9.742 -7.141 1 95.25 302 SER A CA 1
ATOM 2363 C C . SER A 1 302 ? 10.219 -9.227 -6.066 1 95.25 302 SER A C 1
ATOM 2365 O O . SER A 1 302 ? 10.844 -10.016 -5.355 1 95.25 302 SER A O 1
ATOM 2367 N N . THR A 1 303 ? 10.359 -7.91 -5.969 1 97.06 303 THR A N 1
ATOM 2368 C CA . THR A 1 303 ? 11.258 -7.297 -5 1 97.06 303 THR A CA 1
ATOM 2369 C C . THR A 1 303 ? 10.828 -7.625 -3.572 1 97.06 303 THR A C 1
ATOM 2371 O O . THR A 1 303 ? 11.664 -7.934 -2.719 1 97.06 303 THR A O 1
ATOM 2374 N N . LEU A 1 304 ? 9.516 -7.621 -3.387 1 97.62 304 LEU A N 1
ATOM 2375 C CA . LEU A 1 304 ? 8.969 -7.695 -2.035 1 97.62 304 LEU A CA 1
ATOM 2376 C C . LEU A 1 304 ? 8.766 -9.141 -1.61 1 97.62 304 LEU A C 1
ATOM 2378 O O . LEU A 1 304 ? 8.57 -9.422 -0.426 1 97.62 304 LEU A O 1
ATOM 2382 N N . TYR A 1 305 ? 8.852 -10.078 -2.617 1 96.5 305 TYR A N 1
ATOM 2383 C CA . TYR A 1 305 ? 8.594 -11.453 -2.215 1 96.5 305 TYR A CA 1
ATOM 2384 C C . TYR A 1 305 ? 9.484 -12.422 -2.988 1 96.5 305 TYR A C 1
ATOM 2386 O O . TYR A 1 305 ? 10.383 -13.047 -2.416 1 96.5 305 TYR A O 1
ATOM 2394 N N . CYS A 1 306 ? 9.359 -12.516 -4.297 1 95 306 CYS A N 1
ATOM 2395 C CA . CYS A 1 306 ? 9.93 -13.586 -5.102 1 95 306 CYS A CA 1
ATOM 2396 C C . CYS A 1 306 ? 11.445 -13.562 -5.043 1 95 306 CYS A C 1
ATOM 2398 O O . CYS A 1 306 ? 12.07 -14.523 -4.574 1 95 306 CYS A O 1
ATOM 2400 N N . MET A 1 307 ? 12 -12.43 -5.484 1 95.5 307 MET A N 1
ATOM 2401 C CA . MET A 1 307 ? 13.453 -12.312 -5.582 1 95.5 307 MET A CA 1
ATOM 2402 C C . MET A 1 307 ? 14.102 -12.391 -4.203 1 95.5 307 MET A C 1
ATOM 2404 O O . MET A 1 307 ? 15.094 -13.094 -4.02 1 95.5 307 MET A O 1
ATOM 2408 N N . THR A 1 308 ? 13.562 -11.688 -3.268 1 96.75 308 THR A N 1
ATOM 2409 C CA . THR A 1 308 ? 14.156 -11.617 -1.939 1 96.75 308 THR A CA 1
ATOM 2410 C C . THR A 1 308 ? 14.148 -12.992 -1.27 1 96.75 308 THR A C 1
ATOM 2412 O O . THR A 1 308 ? 15.062 -13.328 -0.521 1 96.75 308 THR A O 1
ATOM 2415 N N . CYS A 1 309 ? 13.133 -13.82 -1.52 1 94.75 309 CYS A N 1
ATOM 2416 C CA . CYS A 1 309 ? 13.086 -15.172 -0.967 1 94.75 309 CYS A CA 1
ATOM 2417 C C . CYS A 1 309 ? 14.242 -16.016 -1.486 1 94.75 309 CYS A C 1
ATOM 2419 O O . CYS A 1 309 ? 14.93 -16.672 -0.709 1 94.75 309 CYS A O 1
ATOM 2421 N N . SER A 1 310 ? 14.445 -15.961 -2.766 1 94.75 310 SER A N 1
ATOM 2422 C CA . SER A 1 310 ? 15.555 -16.688 -3.371 1 94.75 310 SER A CA 1
ATOM 2423 C C . SER A 1 310 ? 16.891 -16.219 -2.812 1 94.75 310 SER A C 1
ATOM 2425 O O . SER A 1 310 ? 17.719 -17.031 -2.4 1 94.75 310 SER A O 1
ATOM 2427 N N . LEU A 1 311 ? 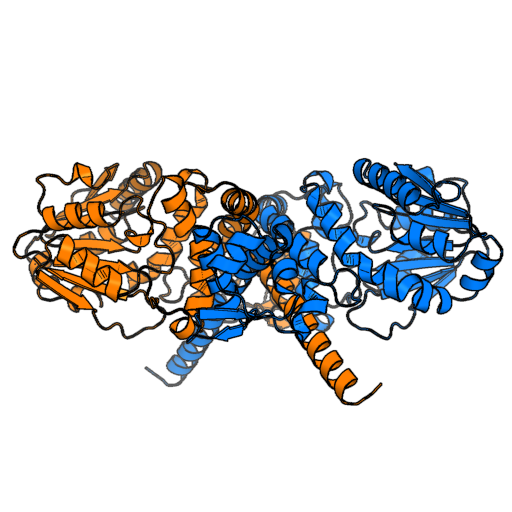17.062 -14.914 -2.691 1 96.06 311 LEU A N 1
ATOM 2428 C CA . LEU A 1 311 ? 18.328 -14.336 -2.264 1 96.06 311 LEU A CA 1
ATOM 2429 C C . LEU A 1 311 ? 18.594 -14.633 -0.792 1 96.06 311 LEU A C 1
ATOM 2431 O O . LEU A 1 311 ? 19.75 -14.734 -0.373 1 96.06 311 LEU A O 1
ATOM 2435 N N . SER A 1 312 ? 17.547 -14.789 -0.043 1 95.19 312 SER A N 1
ATOM 2436 C CA . SER A 1 312 ? 17.703 -15.047 1.386 1 95.19 312 SER A CA 1
ATOM 2437 C C . SER A 1 312 ? 18.406 -16.375 1.634 1 95.19 312 SER A C 1
ATOM 2439 O O . SER A 1 312 ? 19 -16.578 2.693 1 95.19 312 SER A O 1
ATOM 2441 N N . HIS A 1 313 ? 18.422 -17.281 0.684 1 93.12 313 HIS A N 1
ATOM 2442 C CA . HIS A 1 313 ? 19.062 -18.578 0.782 1 93.12 313 HIS A CA 1
ATOM 2443 C C . HIS A 1 313 ? 20.312 -18.641 -0.093 1 93.12 313 HIS A C 1
ATOM 2445 O O . HIS A 1 313 ? 20.766 -19.734 -0.463 1 93.12 313 HIS A O 1
ATOM 2451 N N . GLY A 1 314 ? 20.734 -17.469 -0.484 1 92.5 314 GLY A N 1
ATOM 2452 C CA . GLY A 1 314 ? 21.922 -17.391 -1.333 1 92.5 314 GLY A CA 1
ATOM 2453 C C . GLY A 1 314 ? 21.641 -17.766 -2.777 1 92.5 314 GLY A C 1
ATOM 2454 O O . GLY A 1 314 ? 22.531 -18.188 -3.502 1 92.5 314 GLY A O 1
ATOM 2455 N N . GLY A 1 315 ? 20.438 -17.609 -3.141 1 92.5 315 GLY A N 1
ATOM 2456 C CA . GLY A 1 315 ? 20 -18.062 -4.457 1 92.5 315 GLY A CA 1
ATOM 2457 C C . GLY A 1 315 ? 20.297 -17.062 -5.555 1 92.5 315 GLY A C 1
ATOM 2458 O O . GLY A 1 315 ? 20.953 -16.047 -5.312 1 92.5 315 GLY A O 1
ATOM 2459 N N . GLU A 1 316 ? 19.812 -17.391 -6.762 1 89.12 316 GLU A N 1
ATOM 2460 C CA . GLU A 1 316 ? 20.109 -16.625 -7.969 1 89.12 316 GLU A CA 1
ATOM 2461 C C . GLU A 1 316 ? 19.297 -15.344 -8.031 1 89.12 316 GLU A C 1
ATOM 2463 O O . GLU A 1 316 ? 19.672 -14.391 -8.711 1 89.12 316 GLU A O 1
ATOM 2468 N N . GLY A 1 317 ? 18.156 -15.352 -7.355 1 91.25 317 GLY A N 1
ATOM 2469 C CA . GLY A 1 317 ? 17.297 -14.172 -7.391 1 91.25 317 GLY A CA 1
ATOM 2470 C C . GLY A 1 317 ? 16.766 -13.859 -8.773 1 91.25 317 GLY A C 1
ATOM 2471 O O . GLY A 1 317 ? 16.812 -12.703 -9.219 1 91.25 317 GLY A O 1
ATOM 2472 N N . LEU A 1 318 ? 16.219 -14.859 -9.484 1 88.25 318 LEU A N 1
ATOM 2473 C CA . LEU A 1 318 ? 15.734 -14.641 -10.844 1 88.25 318 LEU A CA 1
ATOM 2474 C C . LEU A 1 318 ? 14.648 -13.57 -10.867 1 88.25 318 LEU A C 1
ATOM 2476 O O . LEU A 1 318 ? 14.625 -12.727 -11.773 1 88.25 318 LEU A O 1
ATOM 2480 N N . GLY A 1 319 ? 13.773 -13.664 -9.781 1 84.44 319 GLY A N 1
ATOM 2481 C CA . GLY A 1 319 ? 12.773 -12.625 -9.648 1 84.44 319 GLY A CA 1
ATOM 2482 C C . GLY A 1 319 ? 11.922 -12.461 -10.891 1 84.44 319 GLY A C 1
ATOM 2483 O O . GLY A 1 319 ? 11.453 -13.445 -11.469 1 84.44 319 GLY A O 1
ATOM 2484 N N . ALA A 1 320 ? 11.633 -11.289 -11.289 1 75.19 320 ALA A N 1
ATOM 2485 C CA . ALA A 1 320 ? 10.828 -10.953 -12.461 1 75.19 320 ALA A CA 1
ATOM 2486 C C . ALA A 1 320 ? 11.586 -11.242 -13.75 1 75.19 320 ALA A C 1
ATOM 2488 O O . ALA A 1 320 ? 11 -11.25 -14.836 1 75.19 320 ALA A O 1
ATOM 2489 N N . PHE A 1 321 ? 12.758 -11.75 -13.734 1 70.75 321 PHE A N 1
ATOM 2490 C CA . PHE A 1 321 ? 13.672 -11.711 -14.867 1 70.75 321 PHE A CA 1
ATOM 2491 C C . PHE A 1 321 ? 13.859 -13.109 -15.453 1 70.75 321 PHE A C 1
ATOM 2493 O O . PHE A 1 321 ? 14.75 -13.32 -16.281 1 70.75 321 PHE A O 1
ATOM 2500 N N . MET A 1 322 ? 13.281 -14.117 -15.047 1 79.69 322 MET A N 1
ATOM 2501 C CA . MET A 1 322 ? 13.602 -15.414 -15.641 1 79.69 322 MET A CA 1
ATOM 2502 C C . MET A 1 322 ? 13.406 -15.383 -17.156 1 79.69 322 MET A C 1
ATOM 2504 O O . MET A 1 322 ? 14.375 -15.438 -17.906 1 79.69 322 MET A O 1
ATOM 2508 N N . GLY A 1 323 ? 12.188 -14.914 -17.594 1 82.25 323 GLY A N 1
ATOM 2509 C CA . GLY A 1 323 ? 11.898 -14.773 -19 1 82.25 323 GLY A CA 1
ATOM 2510 C C . GLY A 1 323 ? 11.883 -16.094 -19.75 1 82.25 323 GLY A C 1
ATOM 2511 O O . GLY A 1 323 ? 12.398 -17.094 -19.25 1 82.25 323 GLY A O 1
ATOM 2512 N N . GLU A 1 324 ? 11.383 -16.094 -21 1 89.56 324 GLU A N 1
ATOM 2513 C CA . GLU A 1 324 ? 11.203 -17.297 -21.781 1 89.56 324 GLU A CA 1
ATOM 2514 C C . GLU A 1 324 ? 12.539 -17.859 -22.25 1 89.56 324 GLU A C 1
ATOM 2516 O O . GLU A 1 324 ? 12.742 -19.078 -22.25 1 89.56 324 GLU A O 1
ATOM 2521 N N . ASP A 1 325 ? 13.438 -17.016 -22.656 1 92.5 325 ASP A N 1
ATOM 2522 C CA . ASP A 1 325 ? 14.734 -17.469 -23.156 1 92.5 325 ASP A CA 1
ATOM 2523 C C . ASP A 1 325 ? 15.531 -18.188 -22.078 1 92.5 325 ASP A C 1
ATOM 2525 O O . ASP A 1 325 ? 16.094 -19.25 -22.312 1 92.5 325 ASP A O 1
ATOM 2529 N N . ARG A 1 326 ? 15.586 -17.594 -20.938 1 92.25 326 ARG A N 1
ATOM 2530 C CA . ARG A 1 326 ? 16.281 -18.219 -19.828 1 92.25 326 ARG A CA 1
ATOM 2531 C C . ARG A 1 326 ? 15.617 -19.531 -19.438 1 92.25 326 ARG A C 1
ATOM 2533 O O . ARG A 1 326 ? 16.297 -20.516 -19.125 1 92.25 326 ARG A O 1
ATOM 2540 N N . ALA A 1 327 ? 14.305 -19.578 -19.422 1 94 327 ALA A N 1
ATOM 2541 C CA . ALA A 1 327 ? 13.57 -20.812 -19.125 1 94 327 ALA A CA 1
ATOM 2542 C C . ALA A 1 327 ? 13.938 -21.922 -20.094 1 94 327 ALA A C 1
ATOM 2544 O O . ALA A 1 327 ? 14.148 -23.078 -19.688 1 94 327 ALA A O 1
ATOM 2545 N N . ARG A 1 328 ? 13.992 -21.547 -21.328 1 95.81 328 ARG A N 1
ATOM 2546 C CA . ARG A 1 328 ? 14.352 -22.5 -22.375 1 95.81 328 ARG A CA 1
ATOM 2547 C C . ARG A 1 328 ? 15.766 -23.031 -22.156 1 95.81 328 ARG A C 1
ATOM 2549 O O . ARG A 1 328 ? 16 -24.234 -22.234 1 95.81 328 ARG A O 1
ATOM 2556 N N . GLN A 1 329 ? 16.672 -22.156 -21.875 1 96 329 GLN A N 1
ATOM 2557 C CA . GLN A 1 329 ? 18.062 -22.531 -21.656 1 96 329 GLN A CA 1
ATOM 2558 C C . GLN A 1 329 ? 18.188 -23.453 -20.438 1 96 329 GLN A C 1
ATOM 2560 O O . GLN A 1 329 ? 18.922 -24.453 -20.484 1 96 329 GLN A O 1
ATOM 2565 N N . MET A 1 330 ? 17.531 -23.125 -19.391 1 96.19 330 MET A N 1
ATOM 2566 C CA . MET A 1 330 ? 17.562 -23.938 -18.188 1 96.19 330 MET A CA 1
ATOM 2567 C C . MET A 1 330 ? 16.953 -25.312 -18.438 1 96.19 330 MET A C 1
ATOM 2569 O O . MET A 1 330 ? 17.469 -26.328 -17.938 1 96.19 330 MET A O 1
ATOM 2573 N N . ALA A 1 331 ? 15.883 -25.359 -19.234 1 97.94 331 ALA A N 1
ATOM 2574 C CA . ALA A 1 331 ? 15.227 -26.625 -19.562 1 97.94 331 ALA A CA 1
ATOM 2575 C C . ALA A 1 331 ? 16.141 -27.531 -20.375 1 97.94 331 ALA A C 1
ATOM 2577 O O . ALA A 1 331 ? 16.266 -28.719 -20.094 1 97.94 331 ALA A O 1
ATOM 2578 N N . GLU A 1 332 ? 16.75 -26.938 -21.344 1 97.94 332 GLU A N 1
ATOM 2579 C CA . GLU A 1 332 ? 17.688 -27.688 -22.172 1 97.94 332 GLU A CA 1
ATOM 2580 C C . GLU A 1 332 ? 18.859 -28.219 -21.359 1 97.94 332 GLU A C 1
ATOM 2582 O O . GLU A 1 332 ? 19.234 -29.391 -21.5 1 97.94 332 GLU A O 1
ATOM 2587 N N . ALA A 1 333 ? 19.359 -27.406 -20.531 1 98.06 333 ALA A N 1
ATOM 2588 C CA . ALA A 1 333 ? 20.484 -27.797 -19.688 1 98.06 333 ALA A CA 1
ATOM 2589 C C . ALA A 1 333 ? 20.078 -28.891 -18.719 1 98.06 333 ALA A C 1
ATOM 2591 O O . ALA A 1 333 ? 20.906 -29.719 -18.328 1 98.06 333 ALA A O 1
ATOM 2592 N N . ALA A 1 334 ? 18.844 -28.938 -18.359 1 98.12 334 ALA A N 1
ATOM 2593 C CA . ALA A 1 334 ? 18.344 -29.938 -17.422 1 98.12 334 ALA A CA 1
ATOM 2594 C C . ALA A 1 334 ? 18.109 -31.281 -18.125 1 98.12 334 ALA A C 1
ATOM 2596 O O . ALA A 1 334 ? 17.969 -32.312 -17.484 1 98.12 334 ALA A O 1
ATOM 2597 N N . GLY A 1 335 ? 18.016 -31.234 -19.453 1 98.06 335 GLY A N 1
ATOM 2598 C CA . GLY A 1 335 ? 17.906 -32.5 -20.188 1 98.06 335 GLY A CA 1
ATOM 2599 C C . GLY A 1 335 ? 16.578 -32.656 -20.891 1 98.06 335 GLY A C 1
ATOM 2600 O O . GLY A 1 335 ? 16.266 -33.719 -21.406 1 98.06 335 GLY A O 1
ATOM 2601 N N . PHE A 1 336 ? 15.805 -31.625 -20.953 1 98.5 336 PHE A N 1
ATOM 2602 C CA . PHE A 1 336 ? 14.586 -31.672 -21.766 1 98.5 336 PHE A CA 1
ATOM 2603 C C . PHE A 1 336 ? 14.906 -31.484 -23.234 1 98.5 336 PHE A C 1
ATOM 2605 O O . PHE A 1 336 ? 15.727 -30.641 -23.594 1 98.5 336 PHE A O 1
ATOM 2612 N N . SER A 1 337 ? 14.281 -32.219 -24.062 1 97.69 337 SER A N 1
ATOM 2613 C CA . SER A 1 337 ? 14.562 -32.156 -25.484 1 97.69 337 SER A CA 1
ATOM 2614 C C . SER A 1 337 ? 13.555 -31.297 -26.219 1 97.69 337 SER A C 1
ATOM 2616 O O . SER A 1 337 ? 13.828 -30.812 -27.328 1 97.69 337 SER A O 1
ATOM 2618 N N . ARG A 1 338 ? 12.398 -31.125 -25.656 1 97.62 338 ARG A N 1
ATOM 2619 C CA . ARG A 1 338 ? 11.359 -30.297 -26.25 1 97.62 338 ARG A CA 1
ATOM 2620 C C . ARG A 1 338 ? 10.891 -29.219 -25.281 1 97.62 338 ARG A C 1
ATOM 2622 O O . ARG A 1 338 ? 10.688 -29.5 -24.094 1 97.62 338 ARG A O 1
ATOM 2629 N N . PHE A 1 339 ? 10.805 -28.062 -25.734 1 97.62 339 PHE A N 1
ATOM 2630 C CA . PHE A 1 339 ? 10.328 -26.891 -25.016 1 97.62 339 PHE A CA 1
ATOM 2631 C C . PHE A 1 339 ? 9.367 -26.078 -25.875 1 97.62 339 PHE A C 1
ATOM 2633 O O . PHE A 1 339 ? 9.75 -25.578 -26.938 1 97.62 339 PHE A O 1
ATOM 2640 N N . ARG A 1 340 ? 8.133 -25.984 -25.406 1 96 340 ARG A N 1
ATOM 2641 C CA . ARG A 1 340 ? 7.117 -25.297 -26.172 1 96 340 ARG A CA 1
ATOM 2642 C C . ARG A 1 340 ? 6.316 -24.344 -25.281 1 96 340 ARG A C 1
ATOM 2644 O O . ARG A 1 340 ? 5.805 -24.734 -24.234 1 96 340 ARG A O 1
ATOM 2651 N N . LYS A 1 341 ? 6.246 -23.078 -25.703 1 93.56 341 LYS A N 1
ATOM 2652 C CA . LYS A 1 341 ? 5.305 -22.172 -25.047 1 93.56 341 LYS A CA 1
ATOM 2653 C C . LYS A 1 341 ? 3.879 -22.406 -25.531 1 93.56 341 LYS A C 1
ATOM 2655 O O . LYS A 1 341 ? 3.598 -22.344 -26.734 1 93.56 341 LYS A O 1
ATOM 2660 N N . VAL A 1 342 ? 3.004 -22.703 -24.578 1 92.19 342 VAL A N 1
ATOM 2661 C CA . VAL A 1 342 ? 1.608 -23 -24.891 1 92.19 342 VAL A CA 1
ATOM 2662 C C . VAL A 1 342 ? 0.811 -21.703 -24.984 1 92.19 342 VAL A C 1
ATOM 2664 O O . VAL A 1 342 ? 0.893 -20.859 -24.094 1 92.19 342 VAL A O 1
ATOM 2667 N N . PRO A 1 343 ? 0.073 -21.484 -26.109 1 83.06 343 PRO A N 1
ATOM 2668 C CA . PRO A 1 343 ? -0.733 -20.266 -26.234 1 83.06 343 PRO A CA 1
ATOM 2669 C C . PRO A 1 343 ? -1.844 -20.188 -25.188 1 83.06 343 PRO A C 1
ATOM 2671 O O . PRO A 1 343 ? -2.457 -21.203 -24.859 1 83.06 343 PRO A O 1
ATOM 2674 N N . SER A 1 344 ? -1.849 -19.094 -24.578 1 74.88 344 SER A N 1
ATOM 2675 C CA . SER A 1 344 ? -2.916 -18.859 -23.609 1 74.88 344 SER A CA 1
ATOM 2676 C C . SER A 1 344 ? -3.742 -17.625 -24 1 74.88 344 SER A C 1
ATOM 2678 O O . SER A 1 344 ? -3.207 -16.656 -24.531 1 74.88 344 SER A O 1
ATOM 2680 N N . GLU A 1 345 ? -5.082 -17.766 -24.234 1 62 345 GLU A N 1
ATOM 2681 C CA . GLU A 1 345 ? -5.988 -16.734 -24.703 1 62 345 GLU A CA 1
ATOM 2682 C C . GLU A 1 345 ? -6.172 -15.641 -23.656 1 62 345 GLU A C 1
ATOM 2684 O O . GLU A 1 345 ? -6.645 -14.547 -23.969 1 62 345 GLU A O 1
ATOM 2689 N N . TRP A 1 346 ? -5.969 -15.828 -22.484 1 59.31 346 TRP A N 1
ATOM 2690 C CA . TRP A 1 346 ? -6.422 -14.805 -21.547 1 59.31 346 TRP A CA 1
ATOM 2691 C C . TRP A 1 346 ? -5.234 -14.109 -20.891 1 59.31 346 TRP A C 1
ATOM 2693 O O . TRP A 1 346 ? -4.621 -14.656 -19.969 1 59.31 346 TRP A O 1
ATOM 2703 N N . PRO A 1 347 ? -4.48 -13.047 -21.672 1 53.75 347 PRO A N 1
ATOM 2704 C CA . PRO A 1 347 ? -3.656 -12.18 -20.828 1 53.75 347 PRO A CA 1
ATOM 2705 C C . PRO A 1 347 ? -4.457 -11.5 -19.719 1 53.75 347 PRO A C 1
ATOM 2707 O O . PRO A 1 347 ? -5.664 -11.297 -19.859 1 53.75 347 PRO A O 1
ATOM 2710 N N . PRO A 1 348 ? -3.664 -11.164 -18.828 1 54.16 348 PRO A N 1
ATOM 2711 C CA . PRO A 1 348 ? -2.295 -11.25 -18.328 1 54.16 348 PRO A CA 1
ATOM 2712 C C . PRO A 1 348 ? -2.041 -12.531 -17.531 1 54.16 348 PRO A C 1
ATOM 2714 O O . PRO A 1 348 ? -1.618 -12.469 -16.375 1 54.16 348 PRO A O 1
ATOM 2717 N N . LEU A 1 349 ? -2.209 -13.602 -18.172 1 67.12 349 LEU A N 1
ATOM 2718 C CA . LEU A 1 349 ? -2.025 -14.898 -17.531 1 67.12 349 LEU A CA 1
ATOM 2719 C C . LEU A 1 349 ? -0.556 -15.305 -17.531 1 67.12 349 LEU A C 1
ATOM 2721 O O . LEU A 1 349 ? 0.243 -14.75 -18.281 1 67.12 349 LEU A O 1
ATOM 2725 N N . PRO A 1 350 ? -0.19 -16.078 -16.609 1 83.5 350 PRO A N 1
ATOM 2726 C CA . PRO A 1 350 ? 1.166 -16.625 -16.547 1 83.5 350 PRO A CA 1
ATOM 2727 C C . PRO A 1 350 ? 1.58 -17.312 -17.828 1 83.5 350 PRO A C 1
ATOM 2729 O O . PRO A 1 350 ? 0.729 -17.641 -18.672 1 83.5 350 PRO A O 1
ATOM 2732 N N . ALA A 1 351 ? 2.826 -17.406 -18.141 1 90.06 351 ALA A N 1
ATOM 2733 C CA . ALA A 1 351 ? 3.357 -18.188 -19.25 1 90.06 351 ALA A CA 1
ATOM 2734 C C . ALA A 1 351 ? 3.254 -19.688 -18.969 1 90.06 351 ALA A C 1
ATOM 2736 O O . ALA A 1 351 ? 3.58 -20.141 -17.859 1 90.06 351 ALA A O 1
ATOM 2737 N N . LEU A 1 352 ? 2.752 -20.406 -19.938 1 93.88 352 LEU A N 1
ATOM 2738 C CA . LEU A 1 352 ? 2.705 -21.859 -19.875 1 93.88 352 LEU A CA 1
ATOM 2739 C C . LEU A 1 352 ? 3.768 -22.484 -20.766 1 93.88 352 LEU A C 1
ATOM 2741 O O . LEU A 1 352 ? 3.812 -22.203 -21.969 1 93.88 352 LEU A O 1
ATOM 2745 N N . PHE A 1 353 ? 4.621 -23.281 -20.203 1 96.25 353 PHE A N 1
ATOM 2746 C CA . PHE A 1 353 ? 5.637 -23.984 -20.984 1 96.25 353 PHE A CA 1
ATOM 2747 C C . PHE A 1 353 ? 5.457 -25.484 -20.875 1 96.25 353 PHE A C 1
ATOM 2749 O O . PHE A 1 353 ? 5.395 -26.031 -19.766 1 96.25 353 PHE A O 1
ATOM 2756 N N . GLU A 1 354 ? 5.34 -26.156 -22 1 98.19 354 GLU A N 1
ATOM 2757 C CA . GLU A 1 354 ? 5.34 -27.609 -22.078 1 98.19 354 GLU A CA 1
ATOM 2758 C C . GLU A 1 354 ? 6.746 -28.141 -22.328 1 98.19 354 GLU A C 1
ATOM 2760 O O . GLU A 1 354 ? 7.359 -27.859 -23.359 1 98.19 354 GLU A O 1
ATOM 2765 N N . LEU A 1 355 ? 7.262 -28.875 -21.359 1 98.62 355 LEU A N 1
ATOM 2766 C CA . LEU A 1 355 ? 8.578 -29.5 -21.469 1 98.62 355 LEU A CA 1
ATOM 2767 C C . LEU A 1 355 ? 8.461 -31.016 -21.562 1 98.62 355 LEU A C 1
ATOM 2769 O O . LEU A 1 355 ? 7.691 -31.625 -20.812 1 98.62 355 LEU A O 1
ATOM 2773 N N . ARG A 1 356 ? 9.242 -31.609 -22.469 1 98.25 356 ARG A N 1
ATOM 2774 C CA . ARG A 1 356 ? 9.281 -33.062 -22.625 1 98.25 356 ARG A CA 1
ATOM 2775 C C . ARG A 1 356 ? 10.711 -33.562 -22.766 1 98.25 356 ARG A C 1
ATOM 2777 O O . ARG A 1 356 ? 11.586 -32.844 -23.25 1 98.25 356 ARG A O 1
ATOM 2784 N N . PRO A 1 357 ? 10.867 -34.75 -22.266 1 97.19 357 PRO A N 1
ATOM 2785 C CA . PRO A 1 357 ? 12.195 -35.344 -22.438 1 97.19 357 PRO A CA 1
ATOM 2786 C C . PRO A 1 357 ? 12.578 -35.531 -23.906 1 97.19 357 PRO A C 1
ATOM 2788 O O . PRO A 1 357 ? 11.703 -35.656 -24.766 1 97.19 357 PRO A O 1
ATOM 2791 N N . MET B 1 1 ? -24.375 -15.992 -26.125 1 47.12 1 MET B N 1
ATOM 2792 C CA . MET B 1 1 ? -24.359 -15.133 -24.938 1 47.12 1 MET B CA 1
ATOM 2793 C C . MET B 1 1 ? -25 -13.781 -25.25 1 47.12 1 MET B C 1
ATOM 2795 O O . MET B 1 1 ? -24.547 -13.078 -26.156 1 47.12 1 MET B O 1
ATOM 2799 N N . THR B 1 2 ? -26.094 -13.453 -24.797 1 58.31 2 THR B N 1
ATOM 2800 C CA . THR B 1 2 ? -26.844 -12.266 -25.156 1 58.31 2 THR B CA 1
ATOM 2801 C C . THR B 1 2 ? -26.047 -11 -24.891 1 58.31 2 THR B C 1
ATOM 2803 O O . THR B 1 2 ? -25.125 -11.008 -24.062 1 58.31 2 THR B O 1
ATOM 2806 N N . LYS B 1 3 ? -26.422 -9.945 -25.625 1 64.38 3 LYS B N 1
ATOM 2807 C CA . LYS B 1 3 ? -25.781 -8.633 -25.609 1 64.38 3 LYS B CA 1
ATOM 2808 C C . LYS B 1 3 ? -25.609 -8.125 -24.172 1 64.38 3 LYS B C 1
ATOM 2810 O O . LYS B 1 3 ? -24.562 -7.562 -23.828 1 64.38 3 LYS B O 1
ATOM 2815 N N . ALA B 1 4 ? -26.609 -8.32 -23.438 1 63.06 4 ALA B N 1
ATOM 2816 C CA . ALA B 1 4 ? -26.609 -7.898 -22.031 1 63.06 4 ALA B CA 1
ATOM 2817 C C . ALA B 1 4 ? -25.547 -8.656 -21.234 1 63.06 4 ALA B C 1
ATOM 2819 O O . ALA B 1 4 ? -24.859 -8.078 -20.391 1 63.06 4 ALA B O 1
ATOM 2820 N N . ASN B 1 5 ? -25.391 -9.906 -21.484 1 72.06 5 ASN B N 1
ATOM 2821 C CA . ASN B 1 5 ? -24.391 -10.727 -20.812 1 72.06 5 ASN B CA 1
ATOM 2822 C C . ASN B 1 5 ? -22.984 -10.336 -21.234 1 72.06 5 ASN B C 1
ATOM 2824 O O . ASN B 1 5 ? -22.062 -10.336 -20.406 1 72.06 5 ASN B O 1
ATOM 2828 N N . GLU B 1 6 ? -22.891 -9.922 -22.406 1 74.81 6 GLU B N 1
ATOM 2829 C CA . GLU B 1 6 ? -21.594 -9.492 -22.922 1 74.81 6 GLU B CA 1
ATOM 2830 C C . GLU B 1 6 ? -21.188 -8.156 -22.312 1 74.81 6 GLU B C 1
ATOM 2832 O O . GLU B 1 6 ? -20.016 -7.965 -21.984 1 74.81 6 GLU B O 1
ATOM 2837 N N . ILE B 1 7 ? -22.156 -7.266 -22.25 1 74 7 ILE B N 1
ATOM 2838 C CA . ILE B 1 7 ? -21.891 -5.957 -21.656 1 74 7 ILE B CA 1
ATOM 2839 C C . ILE B 1 7 ? -21.516 -6.121 -20.188 1 74 7 ILE B C 1
ATOM 2841 O O . ILE B 1 7 ? -20.562 -5.484 -19.703 1 74 7 ILE B O 1
ATOM 2845 N N . GLU B 1 8 ? -22.141 -7.004 -19.547 1 83.19 8 GLU B N 1
ATOM 2846 C CA . GLU B 1 8 ? -21.844 -7.258 -18.141 1 83.19 8 GLU B CA 1
ATOM 2847 C C . GLU B 1 8 ? -20.453 -7.863 -17.969 1 83.19 8 GLU B C 1
ATOM 2849 O O . GLU B 1 8 ? -19.719 -7.457 -17.078 1 83.19 8 GLU B O 1
ATOM 2854 N N . THR B 1 9 ? -20.125 -8.703 -18.875 1 88.25 9 THR B N 1
ATOM 2855 C CA . THR B 1 9 ? -18.797 -9.328 -18.828 1 88.25 9 THR B CA 1
ATOM 2856 C C . THR B 1 9 ? -17.703 -8.305 -19.094 1 88.25 9 THR B C 1
ATOM 2858 O O . THR B 1 9 ? -16.641 -8.336 -18.469 1 88.25 9 THR B O 1
ATOM 2861 N N . ALA B 1 10 ? -18.031 -7.441 -20.016 1 91.69 10 ALA B N 1
ATOM 2862 C CA . ALA B 1 10 ? -17.062 -6.398 -20.344 1 91.69 10 ALA B CA 1
ATOM 2863 C C . ALA B 1 10 ? -16.812 -5.488 -19.141 1 91.69 10 ALA B C 1
ATOM 2865 O O . ALA B 1 10 ? -15.68 -5.074 -18.906 1 91.69 10 ALA B O 1
ATOM 2866 N N . LYS B 1 11 ? -17.828 -5.18 -18.438 1 94.06 11 LYS B N 1
ATOM 2867 C CA . LYS B 1 11 ? -17.688 -4.34 -17.25 1 94.06 11 LYS B CA 1
ATOM 2868 C C . LYS B 1 11 ? -16.922 -5.059 -16.141 1 94.06 11 LYS B C 1
ATOM 2870 O O . LYS B 1 11 ? -16.109 -4.441 -15.438 1 94.06 11 LYS B O 1
ATOM 2875 N N . VAL B 1 12 ? -17.172 -6.32 -16 1 95.31 12 VAL B N 1
ATOM 2876 C CA . VAL B 1 12 ? -16.438 -7.125 -15.031 1 95.31 12 VAL B CA 1
ATOM 2877 C C . VAL B 1 12 ? -14.961 -7.152 -15.391 1 95.31 12 VAL B C 1
ATOM 2879 O O . VAL B 1 12 ? -14.102 -6.969 -14.523 1 95.31 12 VAL B O 1
ATOM 2882 N N . LYS B 1 13 ? -14.664 -7.328 -16.625 1 92.81 13 LYS B N 1
ATOM 2883 C CA . LYS B 1 13 ? -13.281 -7.352 -17.094 1 92.81 13 LYS B CA 1
ATOM 2884 C C . LYS B 1 13 ? -12.602 -6.008 -16.859 1 92.81 13 LYS B C 1
ATOM 2886 O O . LYS B 1 13 ? -11.438 -5.957 -16.453 1 92.81 13 LYS B O 1
ATOM 2891 N N . GLN B 1 14 ? -13.336 -4.98 -17.156 1 94.19 14 GLN B N 1
ATOM 2892 C CA . GLN B 1 14 ? -12.805 -3.639 -16.953 1 94.19 14 GLN B CA 1
ATOM 2893 C C . GLN B 1 14 ? -12.477 -3.408 -15.477 1 94.19 14 GLN B C 1
ATOM 2895 O O . GLN B 1 14 ? -11.43 -2.852 -15.141 1 94.19 14 GLN B O 1
ATOM 2900 N N . PHE B 1 15 ? -13.344 -3.795 -14.625 1 96.25 15 PHE B N 1
ATOM 2901 C CA . PHE B 1 15 ? -13.109 -3.611 -13.195 1 96.25 15 PHE B CA 1
ATOM 2902 C C . PHE B 1 15 ? -11.984 -4.523 -12.711 1 96.25 15 PHE B C 1
ATOM 2904 O O . PHE B 1 15 ? -11.203 -4.141 -11.844 1 96.25 15 PHE B O 1
ATOM 2911 N N . SER B 1 16 ? -11.914 -5.734 -13.219 1 94.19 16 SER B N 1
ATOM 2912 C CA . SER B 1 16 ? -10.805 -6.629 -12.891 1 94.19 16 SER B CA 1
ATOM 2913 C C . SER B 1 16 ? -9.461 -5.996 -13.227 1 94.19 16 SER B C 1
ATOM 2915 O O . SER B 1 16 ? -8.516 -6.086 -12.438 1 94.19 16 SER B O 1
ATOM 2917 N N . ALA B 1 17 ? -9.352 -5.348 -14.328 1 92.94 17 ALA B N 1
ATOM 2918 C CA . ALA B 1 17 ? -8.133 -4.645 -14.711 1 92.94 17 ALA B CA 1
ATOM 2919 C C . ALA B 1 17 ? -7.824 -3.512 -13.734 1 92.94 17 ALA B C 1
ATOM 2921 O O . ALA B 1 17 ? -6.66 -3.279 -13.398 1 92.94 17 ALA B O 1
ATOM 2922 N N . ARG B 1 18 ? -8.82 -2.846 -13.32 1 95 18 ARG B N 1
ATOM 2923 C CA . ARG B 1 18 ? -8.633 -1.76 -12.359 1 95 18 ARG B CA 1
ATOM 2924 C C . ARG B 1 18 ? -8.078 -2.283 -11.039 1 95 18 ARG B C 1
ATOM 2926 O O . ARG B 1 18 ? -7.188 -1.669 -10.445 1 95 18 ARG B O 1
ATOM 2933 N N . ILE B 1 19 ? -8.633 -3.41 -10.594 1 95.81 19 ILE B N 1
ATOM 2934 C CA . ILE B 1 19 ? -8.18 -3.963 -9.32 1 95.81 19 ILE B CA 1
ATOM 2935 C C . ILE B 1 19 ? -6.719 -4.395 -9.438 1 95.81 19 ILE B C 1
ATOM 2937 O O . ILE B 1 19 ? -5.941 -4.227 -8.5 1 95.81 19 ILE B O 1
ATOM 2941 N N . MET B 1 20 ? -6.312 -4.902 -10.547 1 93.44 20 MET B N 1
ATOM 2942 C CA . MET B 1 20 ? -4.91 -5.242 -10.773 1 93.44 20 MET B CA 1
ATOM 2943 C C . MET B 1 20 ? -4.035 -3.994 -10.734 1 93.44 20 MET B C 1
ATOM 2945 O O . MET B 1 20 ? -2.938 -4.016 -10.172 1 93.44 20 MET B O 1
ATOM 2949 N N . GLU B 1 21 ? -4.531 -2.99 -11.352 1 94.5 21 GLU B N 1
ATOM 2950 C CA . GLU B 1 21 ? -3.807 -1.723 -11.328 1 94.5 21 GLU B CA 1
ATOM 2951 C C . GLU B 1 21 ? -3.664 -1.191 -9.906 1 94.5 21 GLU B C 1
ATOM 2953 O O . GLU B 1 21 ? -2.594 -0.722 -9.516 1 94.5 21 GLU B O 1
ATOM 2958 N N . ASP B 1 22 ? -4.746 -1.229 -9.188 1 95.88 22 ASP B N 1
ATOM 2959 C CA . ASP B 1 22 ? -4.727 -0.747 -7.812 1 95.88 22 ASP B CA 1
ATOM 2960 C C . ASP B 1 22 ? -3.783 -1.582 -6.949 1 95.88 22 ASP B C 1
ATOM 2962 O O . ASP B 1 22 ? -3.096 -1.048 -6.078 1 95.88 22 ASP B O 1
ATOM 2966 N N . TYR B 1 23 ? -3.781 -2.869 -7.219 1 97.12 23 TYR B N 1
ATOM 2967 C CA . TYR B 1 23 ? -2.83 -3.744 -6.543 1 97.12 23 TYR B CA 1
ATOM 2968 C C . TYR B 1 23 ? -1.396 -3.342 -6.867 1 97.12 23 TYR B C 1
ATOM 2970 O O . TYR B 1 23 ? -0.577 -3.16 -5.965 1 97.12 23 TYR B O 1
ATOM 2978 N N . GLY B 1 24 ? -1.104 -3.152 -8.125 1 96.12 24 GLY B N 1
ATOM 2979 C CA . GLY B 1 24 ? 0.211 -2.691 -8.547 1 96.12 24 GLY B CA 1
ATOM 2980 C C . GLY B 1 24 ? 0.607 -1.371 -7.91 1 96.12 24 GLY B C 1
ATOM 2981 O O . GLY B 1 24 ? 1.764 -1.183 -7.527 1 96.12 24 GLY B O 1
ATOM 2982 N N . ASN B 1 25 ? -0.342 -0.507 -7.797 1 96 25 ASN B N 1
ATOM 2983 C CA . ASN B 1 25 ? -0.091 0.794 -7.184 1 96 25 ASN B CA 1
ATOM 2984 C C . ASN B 1 25 ? 0.237 0.663 -5.699 1 96 25 ASN B C 1
ATOM 2986 O O . ASN B 1 25 ? 1.067 1.406 -5.176 1 96 25 ASN B O 1
ATOM 2990 N N . THR B 1 26 ? -0.458 -0.219 -5.016 1 98.12 26 THR B N 1
ATOM 2991 C CA . THR B 1 26 ? -0.187 -0.457 -3.602 1 98.12 26 THR B CA 1
ATOM 2992 C C . THR B 1 26 ? 1.25 -0.929 -3.398 1 98.12 26 THR B C 1
ATOM 2994 O O . THR B 1 26 ? 1.968 -0.401 -2.545 1 98.12 26 THR B O 1
ATOM 2997 N N . LEU B 1 27 ? 1.679 -1.866 -4.203 1 98.31 27 LEU B N 1
ATOM 2998 C CA . LEU B 1 27 ? 3.037 -2.383 -4.086 1 98.31 27 LEU B CA 1
ATOM 2999 C C . LEU B 1 27 ? 4.059 -1.324 -4.488 1 98.31 27 LEU B C 1
ATOM 3001 O O . LEU B 1 27 ? 5.152 -1.265 -3.926 1 98.31 27 LEU B O 1
ATOM 3005 N N . ARG B 1 28 ? 3.689 -0.521 -5.48 1 97.5 28 ARG B N 1
ATOM 3006 C CA . ARG B 1 28 ? 4.57 0.561 -5.906 1 97.5 28 ARG B CA 1
ATOM 3007 C C . ARG B 1 28 ? 4.809 1.554 -4.773 1 97.5 28 ARG B C 1
ATOM 3009 O O . ARG B 1 28 ? 5.902 2.105 -4.641 1 97.5 28 ARG B O 1
ATOM 3016 N N . GLY B 1 29 ? 3.77 1.767 -3.965 1 98.38 29 GLY B N 1
ATOM 3017 C CA . GLY B 1 29 ? 3.969 2.596 -2.787 1 98.38 29 GLY B CA 1
ATOM 3018 C C . GLY B 1 29 ? 5.137 2.146 -1.93 1 98.38 29 GLY B C 1
ATOM 3019 O O . GLY B 1 29 ? 5.902 2.973 -1.43 1 98.38 29 GLY B O 1
ATOM 3020 N N . ALA B 1 30 ? 5.309 0.829 -1.762 1 98.69 30 ALA B N 1
ATOM 3021 C CA . ALA B 1 30 ? 6.445 0.285 -1.026 1 98.69 30 ALA B CA 1
ATOM 3022 C C . ALA B 1 30 ? 7.758 0.568 -1.757 1 98.69 30 ALA B C 1
ATOM 3024 O O . ALA B 1 30 ? 8.781 0.828 -1.124 1 98.69 30 ALA B O 1
ATOM 3025 N N . MET B 1 31 ? 7.719 0.53 -3.084 1 98.69 31 MET B N 1
ATOM 3026 C CA . MET B 1 31 ? 8.93 0.785 -3.863 1 98.69 31 MET B CA 1
ATOM 3027 C C . MET B 1 31 ? 9.352 2.246 -3.7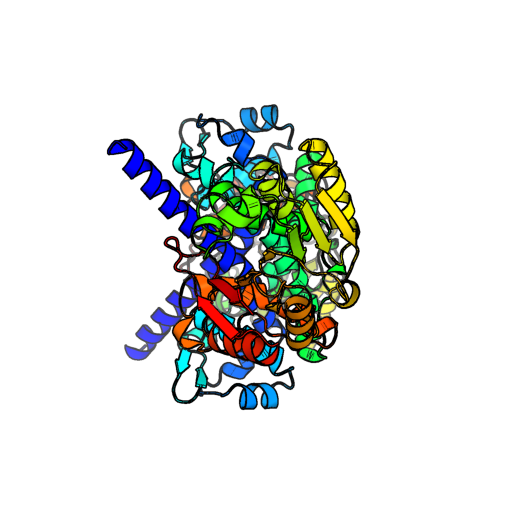54 1 98.69 31 MET B C 1
ATOM 3029 O O . MET B 1 31 ? 10.539 2.551 -3.691 1 98.69 31 MET B O 1
ATOM 3033 N N . LEU B 1 32 ? 8.352 3.145 -3.803 1 98.75 32 LEU B N 1
ATOM 3034 C CA . LEU B 1 32 ? 8.648 4.559 -3.602 1 98.75 32 LEU B CA 1
ATOM 3035 C C . LEU B 1 32 ? 9.227 4.801 -2.211 1 98.75 32 LEU B C 1
ATOM 3037 O O . LEU B 1 32 ? 10.188 5.555 -2.059 1 98.75 32 LEU B O 1
ATOM 3041 N N . TYR B 1 33 ? 8.641 4.148 -1.242 1 98.75 33 TYR B N 1
ATOM 3042 C CA . TYR B 1 33 ? 9.141 4.207 0.127 1 98.75 33 TYR B CA 1
ATOM 3043 C C . TYR B 1 33 ? 10.594 3.752 0.198 1 98.75 33 TYR B C 1
ATOM 3045 O O . TYR B 1 33 ? 11.438 4.426 0.801 1 98.75 33 TYR B O 1
ATOM 3053 N N . ILE B 1 34 ? 10.953 2.633 -0.396 1 98.81 34 ILE B N 1
ATOM 3054 C CA . ILE B 1 34 ? 12.305 2.086 -0.398 1 98.81 34 ILE B CA 1
ATOM 3055 C C . ILE B 1 34 ? 13.258 3.074 -1.062 1 98.81 34 ILE B C 1
ATOM 3057 O O . ILE B 1 34 ? 14.336 3.361 -0.528 1 98.81 34 ILE B O 1
ATOM 3061 N N . GLY B 1 35 ? 12.867 3.611 -2.217 1 98.75 35 GLY B N 1
ATOM 3062 C CA . GLY B 1 35 ? 13.695 4.598 -2.9 1 98.75 35 GLY B CA 1
ATOM 3063 C C . GLY B 1 35 ? 13.977 5.824 -2.057 1 98.75 35 GLY B C 1
ATOM 3064 O O . GLY B 1 35 ? 15.109 6.32 -2.033 1 98.75 35 GLY B O 1
ATOM 3065 N N . ASP B 1 36 ? 12.977 6.277 -1.39 1 98.5 36 ASP B N 1
ATOM 3066 C CA . ASP B 1 36 ? 13.117 7.449 -0.529 1 98.5 36 ASP B CA 1
ATOM 3067 C C . ASP B 1 36 ? 14.039 7.156 0.653 1 98.5 36 ASP B C 1
ATOM 3069 O O . ASP B 1 36 ? 14.961 7.922 0.927 1 98.5 36 ASP B O 1
ATOM 3073 N N . ARG B 1 37 ? 13.828 6.047 1.353 1 98 37 ARG B N 1
ATOM 3074 C CA . ARG B 1 37 ? 14.562 5.711 2.568 1 98 37 ARG B CA 1
ATOM 3075 C C . ARG B 1 37 ? 16.031 5.418 2.258 1 98 37 ARG B C 1
ATOM 3077 O O . ARG B 1 37 ? 16.906 5.688 3.08 1 98 37 ARG B O 1
ATOM 3084 N N . LEU B 1 38 ? 16.281 4.945 1.075 1 98.56 38 LEU B N 1
ATOM 3085 C CA . LEU B 1 38 ? 17.641 4.602 0.691 1 98.56 38 LEU B CA 1
ATOM 3086 C C . LEU B 1 38 ? 18.344 5.789 0.032 1 98.56 38 LEU B C 1
ATOM 3088 O O . LEU B 1 38 ? 19.531 5.715 -0.295 1 98.56 38 LEU B O 1
ATOM 3092 N N . GLY B 1 39 ? 17.609 6.852 -0.235 1 98.25 39 GLY B N 1
ATOM 3093 C CA . GLY B 1 39 ? 18.188 8.023 -0.875 1 98.25 39 GLY B CA 1
ATOM 3094 C C . GLY B 1 39 ? 18.438 7.832 -2.359 1 98.25 39 GLY B C 1
ATOM 3095 O O . GLY B 1 39 ? 19.312 8.477 -2.936 1 98.25 39 GLY B O 1
ATOM 3096 N N . LEU B 1 40 ? 17.703 6.957 -2.977 1 98.75 40 LEU B N 1
ATOM 3097 C CA . LEU B 1 40 ? 17.953 6.645 -4.379 1 98.75 40 LEU B CA 1
ATOM 3098 C C . LEU B 1 40 ? 17.469 7.777 -5.281 1 98.75 40 LEU B C 1
ATOM 3100 O O . LEU B 1 40 ? 18.094 8.07 -6.301 1 98.75 40 LEU B O 1
ATOM 3104 N N . PHE B 1 41 ? 16.344 8.438 -4.98 1 98.62 41 PHE B N 1
ATOM 3105 C CA . PHE B 1 41 ? 15.867 9.562 -5.773 1 98.62 41 PHE B CA 1
ATOM 3106 C C . PHE B 1 41 ? 16.859 10.719 -5.723 1 98.62 41 PHE B C 1
ATOM 3108 O O . PHE B 1 41 ? 17.094 11.383 -6.734 1 98.62 41 PHE B O 1
ATOM 3115 N N . LYS B 1 42 ? 17.422 10.945 -4.582 1 98.12 42 LYS B N 1
ATOM 3116 C CA . LYS B 1 42 ? 18.453 11.977 -4.461 1 98.12 42 LYS B CA 1
ATOM 3117 C C . LYS B 1 42 ? 19.672 11.625 -5.297 1 98.12 42 LYS B C 1
ATOM 3119 O O . LYS B 1 42 ? 20.266 12.5 -5.945 1 98.12 42 LYS B O 1
ATOM 3124 N N . ALA B 1 43 ? 20.047 10.367 -5.238 1 98.25 43 ALA B N 1
ATOM 3125 C CA . ALA B 1 43 ? 21.203 9.914 -6.004 1 98.25 43 ALA B CA 1
ATOM 3126 C C . ALA B 1 43 ? 20.984 10.117 -7.5 1 98.25 43 ALA B C 1
ATOM 3128 O O . ALA B 1 43 ? 21.938 10.344 -8.25 1 98.25 43 ALA B O 1
ATOM 3129 N N . LEU B 1 44 ? 19.75 10.109 -7.934 1 98.25 44 LEU B N 1
ATOM 3130 C CA . LEU B 1 44 ? 19.422 10.211 -9.352 1 98.25 44 LEU B CA 1
ATOM 3131 C C . LEU B 1 44 ? 19.047 11.648 -9.719 1 98.25 44 LEU B C 1
ATOM 3133 O O . LEU B 1 44 ? 18.75 11.938 -10.883 1 98.25 44 LEU B O 1
ATOM 3137 N N . ALA B 1 45 ? 19.047 12.57 -8.805 1 97.56 45 ALA B N 1
ATOM 3138 C CA . ALA B 1 45 ? 18.469 13.898 -8.961 1 97.56 45 ALA B CA 1
ATOM 3139 C C . ALA B 1 45 ? 19.344 14.789 -9.844 1 97.56 45 ALA B C 1
ATOM 3141 O O . ALA B 1 45 ? 18.906 15.844 -10.297 1 97.56 45 ALA B O 1
ATOM 3142 N N . HIS B 1 46 ? 20.531 14.367 -10.18 1 92.81 46 HIS B N 1
ATOM 3143 C CA . HIS B 1 46 ? 21.422 15.18 -10.992 1 92.81 46 HIS B CA 1
ATOM 3144 C C . HIS B 1 46 ? 21 15.18 -12.453 1 92.81 46 HIS B C 1
ATOM 3146 O O . HIS B 1 46 ? 21.516 15.961 -13.258 1 92.81 46 HIS B O 1
ATOM 3152 N N . GLY B 1 47 ? 20.078 14.391 -12.883 1 88 47 GLY B N 1
ATOM 3153 C CA . GLY B 1 47 ? 19.438 14.453 -14.188 1 88 47 GLY B CA 1
ATOM 3154 C C . GLY B 1 47 ? 20.234 13.758 -15.273 1 88 47 GLY B C 1
ATOM 3155 O O . GLY B 1 47 ? 19.844 13.766 -16.438 1 88 47 GLY B O 1
ATOM 3156 N N . GLN B 1 48 ? 21.234 13.125 -14.906 1 94.06 48 GLN B N 1
ATOM 3157 C CA . GLN B 1 48 ? 22.062 12.422 -15.875 1 94.06 48 GLN B CA 1
ATOM 3158 C C . GLN B 1 48 ? 21.609 10.977 -16.047 1 94.06 48 GLN B C 1
ATOM 3160 O O . GLN B 1 48 ? 20.953 10.422 -15.164 1 94.06 48 GLN B O 1
ATOM 3165 N N . TRP B 1 49 ? 21.859 10.484 -17.234 1 98.19 49 TRP B N 1
ATOM 3166 C CA . TRP B 1 49 ? 21.656 9.055 -17.453 1 98.19 49 TRP B CA 1
ATOM 3167 C C . TRP B 1 49 ? 22.672 8.234 -16.672 1 98.19 49 TRP B C 1
ATOM 3169 O O . TRP B 1 49 ? 23.875 8.547 -16.672 1 98.19 49 TRP B O 1
ATOM 3179 N N . VAL B 1 50 ? 22.219 7.273 -15.969 1 98.06 50 VAL B N 1
ATOM 3180 C CA . VAL B 1 50 ? 23.078 6.434 -15.148 1 98.06 50 VAL B CA 1
ATOM 3181 C C . VAL B 1 50 ? 22.797 4.961 -15.422 1 98.06 50 VAL B C 1
ATOM 3183 O O . VAL B 1 50 ? 21.641 4.57 -15.578 1 98.06 50 VAL B O 1
ATOM 3186 N N . THR B 1 51 ? 23.828 4.152 -15.516 1 98.38 51 THR B N 1
ATOM 3187 C CA . THR B 1 51 ? 23.656 2.709 -15.633 1 98.38 51 THR B CA 1
ATOM 3188 C C . THR B 1 51 ? 23.453 2.076 -14.266 1 98.38 51 THR B C 1
ATOM 3190 O O . THR B 1 51 ? 23.641 2.73 -13.234 1 98.38 51 THR B O 1
ATOM 3193 N N . LEU B 1 52 ? 23.047 0.813 -14.281 1 98.06 52 LEU B N 1
ATOM 3194 C CA . LEU B 1 52 ? 22.922 0.049 -13.039 1 98.06 52 LEU B CA 1
ATOM 3195 C C . LEU B 1 52 ? 24.234 0.026 -12.273 1 98.06 52 LEU B C 1
ATOM 3197 O O . LEU B 1 52 ? 24.25 0.253 -11.055 1 98.06 52 LEU B O 1
ATOM 3201 N N . GLU B 1 53 ? 25.297 -0.192 -12.906 1 98.06 53 GLU B N 1
ATOM 3202 C CA . GLU B 1 53 ? 26.609 -0.308 -12.289 1 98.06 53 GLU B CA 1
ATOM 3203 C C . GLU B 1 53 ? 27.062 1.018 -11.68 1 98.06 53 GLU B C 1
ATOM 3205 O O . GLU B 1 53 ? 27.609 1.044 -10.578 1 98.06 53 GLU B O 1
ATOM 3210 N N . GLU B 1 54 ? 26.797 2.059 -12.414 1 98.12 54 GLU B N 1
ATOM 3211 C CA . GLU B 1 54 ? 27.156 3.381 -11.914 1 98.12 54 GLU B CA 1
ATOM 3212 C C . GLU B 1 54 ? 26.375 3.725 -10.648 1 98.12 54 GLU B C 1
ATOM 3214 O O . GLU B 1 54 ? 26.938 4.258 -9.688 1 98.12 54 GLU B O 1
ATOM 3219 N N . LEU B 1 55 ? 25.094 3.426 -10.68 1 98.31 55 LEU B N 1
ATOM 3220 C CA . LEU B 1 55 ? 24.266 3.705 -9.508 1 98.31 55 LEU B CA 1
ATOM 3221 C C . LEU B 1 55 ? 24.719 2.863 -8.32 1 98.31 55 LEU B C 1
ATOM 3223 O O . LEU B 1 55 ? 24.766 3.355 -7.191 1 98.31 55 LEU B O 1
ATOM 3227 N N . ALA B 1 56 ? 25.016 1.595 -8.578 1 98.25 56 ALA B N 1
ATOM 3228 C CA . ALA B 1 56 ? 25.5 0.712 -7.52 1 98.25 56 ALA B CA 1
ATOM 3229 C C . ALA B 1 56 ? 26.797 1.242 -6.906 1 98.25 56 ALA B C 1
ATOM 3231 O O . ALA B 1 56 ? 26.969 1.225 -5.684 1 98.25 56 ALA B O 1
ATOM 3232 N N . GLN B 1 57 ? 27.656 1.676 -7.715 1 97.81 57 GLN B N 1
ATOM 3233 C CA . GLN B 1 57 ? 28.922 2.227 -7.25 1 97.81 57 GLN B CA 1
ATOM 3234 C C . GLN B 1 57 ? 28.703 3.49 -6.422 1 97.81 57 GLN B C 1
ATOM 3236 O O . GLN B 1 57 ? 29.344 3.674 -5.383 1 97.81 57 GLN B O 1
ATOM 3241 N N . GLN B 1 58 ? 27.859 4.293 -6.855 1 97.19 58 GLN B N 1
ATOM 3242 C CA . GLN B 1 58 ? 27.578 5.566 -6.195 1 97.19 58 GLN B CA 1
ATOM 3243 C C . GLN B 1 58 ? 26.922 5.355 -4.836 1 97.19 58 GLN B C 1
ATOM 3245 O O . GLN B 1 58 ? 27.188 6.09 -3.887 1 97.19 58 GLN B O 1
ATOM 3250 N N . THR B 1 59 ? 26.062 4.367 -4.719 1 97.75 59 THR B N 1
ATOM 3251 C CA . THR B 1 59 ? 25.234 4.238 -3.531 1 97.75 59 THR B CA 1
ATOM 3252 C C . THR B 1 59 ? 25.781 3.168 -2.592 1 97.75 59 THR B C 1
ATOM 3254 O O . THR B 1 59 ? 25.484 3.166 -1.398 1 97.75 59 THR B O 1
ATOM 3257 N N . GLY B 1 60 ? 26.484 2.211 -3.158 1 97.94 60 GLY B N 1
ATOM 3258 C CA . GLY B 1 60 ? 27.031 1.111 -2.373 1 97.94 60 GLY B CA 1
ATOM 3259 C C . GLY B 1 60 ? 26.016 0.018 -2.104 1 97.94 60 GLY B C 1
ATOM 3260 O O . GLY B 1 60 ? 26.266 -0.9 -1.322 1 97.94 60 GLY B O 1
ATOM 3261 N N . TYR B 1 61 ? 24.859 0.08 -2.721 1 98.25 61 TYR B N 1
ATOM 3262 C CA . TYR B 1 61 ? 23.812 -0.921 -2.488 1 98.25 61 TYR B CA 1
ATOM 3263 C C . TYR B 1 61 ? 23.984 -2.113 -3.422 1 98.25 61 TYR B C 1
ATOM 3265 O O . TYR B 1 61 ? 24.688 -2.02 -4.438 1 98.25 61 TYR B O 1
ATOM 3273 N N . THR B 1 62 ? 23.391 -3.219 -3.043 1 96.5 62 THR B N 1
ATOM 3274 C CA . THR B 1 62 ? 23.484 -4.465 -3.793 1 96.5 62 THR B CA 1
ATOM 3275 C C . THR B 1 62 ? 22.891 -4.305 -5.188 1 96.5 62 THR B C 1
ATOM 3277 O O . THR B 1 62 ? 21.719 -3.912 -5.328 1 96.5 62 THR B O 1
ATOM 3280 N N . THR B 1 63 ? 23.641 -4.699 -6.156 1 96.44 63 THR B N 1
ATOM 3281 C CA . THR B 1 63 ? 23.266 -4.508 -7.555 1 96.44 63 THR B CA 1
ATOM 3282 C C . THR B 1 63 ? 21.984 -5.262 -7.891 1 96.44 63 THR B C 1
ATOM 3284 O O . THR B 1 63 ? 21.156 -4.777 -8.664 1 96.44 63 THR B O 1
ATOM 3287 N N . ARG B 1 64 ? 21.812 -6.398 -7.34 1 95.81 64 ARG B N 1
ATOM 3288 C CA . ARG B 1 64 ? 20.656 -7.207 -7.699 1 95.81 64 ARG B CA 1
ATOM 3289 C C . ARG B 1 64 ? 19.359 -6.551 -7.238 1 95.81 64 ARG B C 1
ATOM 3291 O O . ARG B 1 64 ? 18.344 -6.586 -7.945 1 95.81 64 ARG B O 1
ATOM 3298 N N . TYR B 1 65 ? 19.375 -6.004 -6.066 1 97.5 65 TYR B N 1
ATOM 3299 C CA . TYR B 1 65 ? 18.203 -5.293 -5.57 1 97.5 65 TYR B CA 1
ATOM 3300 C C . TYR B 1 65 ? 17.984 -3.998 -6.34 1 97.5 65 TYR B C 1
ATOM 3302 O O . TYR B 1 65 ? 16.844 -3.656 -6.68 1 97.5 65 TYR B O 1
ATOM 3310 N N . LEU B 1 66 ? 19.062 -3.314 -6.656 1 98.12 66 LEU B N 1
ATOM 3311 C CA . LEU B 1 66 ? 18.953 -2.076 -7.422 1 98.12 66 LEU B CA 1
ATOM 3312 C C . LEU B 1 66 ? 18.312 -2.334 -8.781 1 98.12 66 LEU B C 1
ATOM 3314 O O . LEU B 1 66 ? 17.484 -1.553 -9.242 1 98.12 66 LEU B O 1
ATOM 3318 N N . ARG B 1 67 ? 18.672 -3.377 -9.414 1 96.5 67 ARG B N 1
ATOM 3319 C CA . ARG B 1 67 ? 18.156 -3.705 -10.734 1 96.5 67 ARG B CA 1
ATOM 3320 C C . ARG B 1 67 ? 16.641 -3.875 -10.695 1 96.5 67 ARG B C 1
ATOM 3322 O O . ARG B 1 67 ? 15.922 -3.363 -11.562 1 96.5 67 ARG B O 1
ATOM 3329 N N . GLU B 1 68 ? 16.219 -4.656 -9.719 1 96.25 68 GLU B N 1
ATOM 3330 C CA . GLU B 1 68 ? 14.789 -4.902 -9.602 1 96.25 68 GLU B CA 1
ATOM 3331 C C . GLU B 1 68 ? 14.031 -3.617 -9.273 1 96.25 68 GLU B C 1
ATOM 3333 O O . GLU B 1 68 ? 12.961 -3.363 -9.836 1 96.25 68 GLU B O 1
ATOM 3338 N N . TRP B 1 69 ? 14.57 -2.779 -8.398 1 98.25 69 TRP B N 1
ATOM 3339 C CA . TRP B 1 69 ? 13.953 -1.509 -8.039 1 98.25 69 TRP B CA 1
ATOM 3340 C C . TRP B 1 69 ? 13.867 -0.587 -9.25 1 98.25 69 TRP B C 1
ATOM 3342 O O . TRP B 1 69 ? 12.828 0.029 -9.5 1 98.25 69 TRP B O 1
ATOM 3352 N N . LEU B 1 70 ? 14.945 -0.514 -10.008 1 98.31 70 LEU B N 1
ATOM 3353 C CA . LEU B 1 70 ? 14.961 0.294 -11.219 1 98.31 70 LEU B CA 1
ATOM 3354 C C . LEU B 1 70 ? 13.898 -0.18 -12.203 1 98.31 70 LEU B C 1
ATOM 3356 O O . LEU B 1 70 ? 13.227 0.635 -12.844 1 98.31 70 LEU B O 1
ATOM 3360 N N . GLY B 1 71 ? 13.734 -1.521 -12.352 1 97.12 71 GLY B N 1
ATOM 3361 C CA . GLY B 1 71 ? 12.664 -2.051 -13.18 1 97.12 71 GLY B CA 1
ATOM 3362 C C . GLY B 1 71 ? 11.281 -1.592 -12.75 1 97.12 71 GLY B C 1
ATOM 3363 O O . GLY B 1 71 ? 10.453 -1.224 -13.578 1 97.12 71 GLY B O 1
ATOM 3364 N N . SER B 1 72 ? 11.086 -1.579 -11.445 1 97.56 72 SER B N 1
ATOM 3365 C CA . SER B 1 72 ? 9.812 -1.122 -10.898 1 97.56 72 SER B CA 1
ATOM 3366 C C . SER B 1 72 ? 9.578 0.355 -11.195 1 97.56 72 SER B C 1
ATOM 3368 O O . SER B 1 72 ? 8.469 0.754 -11.555 1 97.56 72 SER B O 1
ATOM 3370 N N . MET B 1 73 ? 10.625 1.162 -11.055 1 98.25 73 MET B N 1
ATOM 3371 C CA . MET B 1 73 ? 10.492 2.596 -11.289 1 98.25 73 MET B CA 1
ATOM 3372 C C . MET B 1 73 ? 10.242 2.885 -12.766 1 98.25 73 MET B C 1
ATOM 3374 O O . MET B 1 73 ? 9.445 3.766 -13.109 1 98.25 73 MET B O 1
ATOM 3378 N N . VAL B 1 74 ? 10.867 2.164 -13.625 1 98.06 74 VAL B N 1
ATOM 3379 C CA . VAL B 1 74 ? 10.719 2.379 -15.062 1 98.06 74 VAL B CA 1
ATOM 3380 C C . VAL B 1 74 ? 9.328 1.925 -15.508 1 98.06 74 VAL B C 1
ATOM 3382 O O . VAL B 1 74 ? 8.617 2.662 -16.203 1 98.06 74 VAL B O 1
ATOM 3385 N N . THR B 1 75 ? 8.922 0.74 -15.078 1 96.31 75 THR B N 1
ATOM 3386 C CA . THR B 1 75 ? 7.625 0.222 -15.5 1 96.31 75 THR B CA 1
ATOM 3387 C C . THR B 1 75 ? 6.492 1.048 -14.891 1 96.31 75 THR B C 1
ATOM 3389 O O . THR B 1 75 ? 5.395 1.107 -15.445 1 96.31 75 THR B O 1
ATOM 3392 N N . GLY B 1 76 ? 6.762 1.728 -13.805 1 96.44 76 GLY B N 1
ATOM 3393 C CA . GLY B 1 76 ? 5.797 2.613 -13.172 1 96.44 76 GLY B CA 1
ATOM 3394 C C . GLY B 1 76 ? 5.859 4.035 -13.695 1 96.44 76 GLY B C 1
ATOM 3395 O O . GLY B 1 76 ? 5.105 4.902 -13.242 1 96.44 76 GLY B O 1
ATOM 3396 N N . ASN B 1 77 ? 6.766 4.324 -14.586 1 96.81 77 ASN B N 1
ATOM 3397 C CA . ASN B 1 77 ? 6.949 5.629 -15.211 1 96.81 77 ASN B CA 1
ATOM 3398 C C . ASN B 1 77 ? 7.492 6.656 -14.227 1 96.81 77 ASN B C 1
ATOM 3400 O O . ASN B 1 77 ? 7.074 7.816 -14.242 1 96.81 77 ASN B O 1
ATOM 3404 N N . TYR B 1 78 ? 8.367 6.27 -13.367 1 97.81 78 TYR B N 1
ATOM 3405 C CA . TYR B 1 78 ? 9.023 7.184 -12.438 1 97.81 78 TYR B CA 1
ATOM 3406 C C . TYR B 1 78 ? 10.445 7.492 -12.883 1 97.81 78 TYR B C 1
ATOM 3408 O O . TYR B 1 78 ? 11.07 8.43 -12.383 1 97.81 78 TYR B O 1
ATOM 3416 N N . LEU B 1 79 ? 10.922 6.66 -13.766 1 98.31 79 LEU B N 1
ATOM 3417 C CA . LEU B 1 79 ? 12.219 6.875 -14.391 1 98.31 79 LEU B CA 1
ATOM 3418 C C . LEU B 1 79 ? 12.125 6.699 -15.906 1 98.31 79 LEU B C 1
ATOM 3420 O O . LEU B 1 79 ? 11.32 5.898 -16.391 1 98.31 79 LEU B O 1
ATOM 3424 N N . ALA B 1 80 ? 12.844 7.492 -16.609 1 98.12 80 ALA B N 1
ATOM 3425 C CA . ALA B 1 80 ? 13.078 7.219 -18.016 1 98.12 80 ALA B CA 1
ATOM 3426 C C . ALA B 1 80 ? 14.102 6.105 -18.203 1 98.12 80 ALA B C 1
ATOM 3428 O O . ALA B 1 80 ? 14.992 5.934 -17.375 1 98.12 80 ALA B O 1
ATOM 3429 N N . TYR B 1 81 ? 13.945 5.348 -19.219 1 98.19 81 TYR B N 1
ATOM 3430 C CA . TYR B 1 81 ? 14.844 4.242 -19.547 1 98.19 81 TYR B CA 1
ATOM 3431 C C . TYR B 1 81 ? 15.258 4.277 -21.016 1 98.19 81 TYR B C 1
ATOM 3433 O O . TYR B 1 81 ? 14.406 4.441 -21.891 1 98.19 81 TYR B O 1
ATOM 3441 N N . ASP B 1 82 ? 16.5 4.285 -21.281 1 98.12 82 ASP B N 1
ATOM 3442 C CA . ASP B 1 82 ? 17.047 4.141 -22.625 1 98.12 82 ASP B CA 1
ATOM 3443 C C . ASP B 1 82 ? 17.484 2.705 -22.891 1 98.12 82 ASP B C 1
ATOM 3445 O O . ASP B 1 82 ? 18.516 2.268 -22.359 1 98.12 82 ASP B O 1
ATOM 3449 N N . PRO B 1 83 ? 16.797 1.996 -23.734 1 96.69 83 PRO B N 1
ATOM 3450 C CA . PRO B 1 83 ? 17.109 0.582 -23.953 1 96.69 83 PRO B CA 1
ATOM 3451 C C . PRO B 1 83 ? 18.453 0.376 -24.656 1 96.69 83 PRO B C 1
ATOM 3453 O O . PRO B 1 83 ? 19.047 -0.694 -24.531 1 96.69 83 PRO B O 1
ATOM 3456 N N . GLN B 1 84 ? 18.922 1.335 -25.375 1 96.62 84 GLN B N 1
ATOM 3457 C CA . GLN B 1 84 ? 20.188 1.193 -26.094 1 96.62 84 GLN B CA 1
ATOM 3458 C C . GLN B 1 84 ? 21.375 1.227 -25.141 1 96.62 84 GLN B C 1
ATOM 3460 O O . GLN B 1 84 ? 22.234 0.356 -25.188 1 96.62 84 GLN B O 1
ATOM 3465 N N . SER B 1 85 ? 21.391 2.156 -24.25 1 97.12 85 SER B N 1
ATOM 3466 C CA . SER B 1 85 ? 22.484 2.295 -23.297 1 97.12 85 SER B CA 1
ATOM 3467 C C . SER B 1 85 ? 22.172 1.59 -21.984 1 97.12 85 SER B C 1
ATOM 3469 O O . SER B 1 85 ? 23.031 1.493 -21.109 1 97.12 85 SER B O 1
ATOM 3471 N N . ARG B 1 86 ? 20.891 1.089 -21.859 1 96.94 86 ARG B N 1
ATOM 3472 C CA . ARG B 1 86 ? 20.406 0.469 -20.641 1 96.94 86 ARG B CA 1
ATOM 3473 C C . ARG B 1 86 ? 20.672 1.373 -19.438 1 96.94 86 ARG B C 1
ATOM 3475 O O . ARG B 1 86 ? 21.266 0.947 -18.438 1 96.94 86 ARG B O 1
ATOM 3482 N N . SER B 1 87 ? 20.266 2.562 -19.594 1 98.44 87 SER B N 1
ATOM 3483 C CA . SER B 1 87 ? 20.484 3.57 -18.562 1 98.44 87 SER B CA 1
ATOM 3484 C C . SER B 1 87 ? 19.172 4.191 -18.094 1 98.44 87 SER B C 1
ATOM 3486 O O . SER B 1 87 ? 18.141 4.035 -18.75 1 98.44 87 SER B O 1
ATOM 3488 N N . TYR B 1 88 ? 19.234 4.805 -16.984 1 98.69 88 TYR B N 1
ATOM 3489 C CA . TYR B 1 88 ? 18.062 5.352 -16.297 1 98.69 88 TYR B CA 1
ATOM 3490 C C . TYR B 1 88 ? 18.25 6.84 -16 1 98.69 88 TYR B C 1
ATOM 3492 O O . TYR B 1 88 ? 19.375 7.301 -15.805 1 98.69 88 TYR B O 1
ATOM 3500 N N . ARG B 1 89 ? 17.156 7.578 -15.969 1 98.62 89 ARG B N 1
ATOM 3501 C CA . ARG B 1 89 ? 17.234 9 -15.641 1 98.62 89 ARG B CA 1
ATOM 3502 C C . ARG B 1 89 ? 15.961 9.461 -14.922 1 98.62 89 ARG B C 1
ATOM 3504 O O . ARG B 1 89 ? 14.852 9.102 -15.32 1 98.62 89 ARG B O 1
ATOM 3511 N N . LEU B 1 90 ? 16.172 10.156 -13.836 1 98.38 90 LEU B N 1
ATOM 3512 C CA . LEU B 1 90 ? 15.062 10.828 -13.18 1 98.38 90 LEU B CA 1
ATOM 3513 C C . LEU B 1 90 ? 14.695 12.109 -13.922 1 98.38 90 LEU B C 1
ATOM 3515 O O . LEU B 1 90 ? 15.516 13.023 -14.023 1 98.38 90 LEU B O 1
ATOM 3519 N N . PRO B 1 91 ? 13.477 12.188 -14.508 1 97.31 91 PRO B N 1
ATOM 3520 C CA . PRO B 1 91 ? 13.078 13.43 -15.172 1 97.31 91 PRO B CA 1
ATOM 3521 C C . PRO B 1 91 ? 13.203 14.648 -14.258 1 97.31 91 PRO B C 1
ATOM 3523 O O . PRO B 1 91 ? 12.906 14.562 -13.062 1 97.31 91 PRO B O 1
ATOM 3526 N N . ALA B 1 92 ? 13.586 15.742 -14.82 1 96.06 92 ALA B N 1
ATOM 3527 C CA . ALA B 1 92 ? 13.891 16.953 -14.055 1 96.06 92 ALA B CA 1
ATOM 3528 C C . ALA B 1 92 ? 12.672 17.422 -13.266 1 96.06 92 ALA B C 1
ATOM 3530 O O . ALA B 1 92 ? 12.812 17.922 -12.148 1 96.06 92 ALA B O 1
ATOM 3531 N N . GLU B 1 93 ? 11.523 17.328 -13.852 1 96.06 93 GLU B N 1
ATOM 3532 C CA . GLU B 1 93 ? 10.305 17.828 -13.211 1 96.06 93 GLU B CA 1
ATOM 3533 C C . GLU B 1 93 ? 9.922 16.969 -12.016 1 96.06 93 GLU B C 1
ATOM 3535 O O . GLU B 1 93 ? 9.07 17.359 -11.211 1 96.06 93 GLU B O 1
ATOM 3540 N N . PHE B 1 94 ? 10.555 15.766 -11.852 1 97.94 94 PHE B N 1
ATOM 3541 C CA . PHE B 1 94 ? 10.258 14.906 -10.711 1 97.94 94 PHE B CA 1
ATOM 3542 C C . PHE B 1 94 ? 11.125 15.258 -9.516 1 97.94 94 PHE B C 1
ATOM 3544 O O . PHE B 1 94 ? 10.797 14.914 -8.375 1 97.94 94 PHE B O 1
ATOM 3551 N N . VAL B 1 95 ? 12.211 15.922 -9.703 1 97.81 95 VAL B N 1
ATOM 3552 C CA . VAL B 1 95 ? 13.234 16.188 -8.695 1 97.81 95 VAL B CA 1
ATOM 3553 C C . VAL B 1 95 ? 12.641 17.031 -7.566 1 97.81 95 VAL B C 1
ATOM 3555 O O . VAL B 1 95 ? 12.781 16.688 -6.391 1 97.81 95 VAL B O 1
ATOM 3558 N N . PRO B 1 96 ? 11.836 18.078 -7.832 1 97.12 96 PRO B N 1
ATOM 3559 C CA . PRO B 1 96 ? 11.266 18.891 -6.742 1 97.12 96 PRO B CA 1
ATOM 3560 C C . PRO B 1 96 ? 10.297 18.094 -5.871 1 97.12 96 PRO B C 1
ATOM 3562 O O . PRO B 1 96 ? 10.086 18.438 -4.707 1 97.12 96 PRO B O 1
ATOM 3565 N N . VAL B 1 97 ? 9.766 17 -6.379 1 97.56 97 VAL B N 1
ATOM 3566 C CA . VAL B 1 97 ? 8.727 16.25 -5.68 1 97.56 97 VAL B CA 1
ATOM 3567 C C . VAL B 1 97 ? 9.359 15.102 -4.902 1 97.56 97 VAL B C 1
ATOM 3569 O O . VAL B 1 97 ? 8.984 14.844 -3.756 1 97.56 97 VAL B O 1
ATOM 3572 N N . LEU B 1 98 ? 10.453 14.508 -5.457 1 98.19 98 LEU B N 1
ATOM 3573 C CA . LEU B 1 98 ? 10.93 13.25 -4.898 1 98.19 98 LEU B CA 1
ATOM 3574 C C . LEU B 1 98 ? 12.258 13.438 -4.172 1 98.19 98 LEU B C 1
ATOM 3576 O O . LEU B 1 98 ? 12.625 12.633 -3.314 1 98.19 98 LEU B O 1
ATOM 3580 N N . ALA B 1 99 ? 12.992 14.508 -4.539 1 97.88 99 ALA B N 1
ATOM 3581 C CA . ALA B 1 99 ? 14.383 14.531 -4.086 1 97.88 99 ALA B CA 1
ATOM 3582 C C . ALA B 1 99 ? 14.719 15.844 -3.385 1 97.88 99 ALA B C 1
ATOM 3584 O O . ALA B 1 99 ? 15.484 15.859 -2.422 1 97.88 99 ALA B O 1
ATOM 3585 N N . ASP B 1 100 ? 14.156 16.953 -3.834 1 96.88 100 ASP B N 1
ATOM 3586 C CA . ASP B 1 100 ? 14.477 18.266 -3.289 1 96.88 100 ASP B CA 1
ATOM 3587 C C . ASP B 1 100 ? 13.641 18.562 -2.047 1 96.88 100 ASP B C 1
ATOM 3589 O O . ASP B 1 100 ? 12.531 19.078 -2.152 1 96.88 100 ASP B O 1
ATOM 3593 N N . GLU B 1 101 ? 14.18 18.438 -0.85 1 94.94 101 GLU B N 1
ATOM 3594 C CA . GLU B 1 101 ? 13.453 18.562 0.411 1 94.94 101 GLU B CA 1
ATOM 3595 C C . GLU B 1 101 ? 13.094 20.016 0.712 1 94.94 101 GLU B C 1
ATOM 3597 O O . GLU B 1 101 ? 12.273 20.281 1.593 1 94.94 101 GLU B O 1
ATOM 3602 N N . ASP B 1 102 ? 13.656 20.875 -0.018 1 94 102 ASP B N 1
ATOM 3603 C CA . ASP B 1 102 ? 13.359 22.281 0.194 1 94 102 ASP B CA 1
ATOM 3604 C C . ASP B 1 102 ? 12.234 22.75 -0.731 1 94 102 ASP B C 1
ATOM 3606 O O . ASP B 1 102 ? 11.75 23.875 -0.607 1 94 102 ASP B O 1
ATOM 3610 N N . SER B 1 103 ? 11.852 21.938 -1.657 1 95.06 103 SER B N 1
ATOM 3611 C CA . SER B 1 103 ? 10.789 22.266 -2.6 1 95.06 103 SER B CA 1
ATOM 3612 C C . SER B 1 103 ? 9.438 22.375 -1.899 1 95.06 103 SER B C 1
ATOM 3614 O O . SER B 1 103 ? 9.125 21.562 -1.018 1 95.06 103 SER B O 1
ATOM 3616 N N . PRO B 1 104 ? 8.578 23.328 -2.262 1 92.81 104 PRO B N 1
ATOM 3617 C CA . PRO B 1 104 ? 7.211 23.391 -1.733 1 92.81 104 PRO B CA 1
ATOM 3618 C C . PRO B 1 104 ? 6.355 22.203 -2.184 1 92.81 104 PRO B C 1
ATOM 3620 O O . PRO B 1 104 ? 5.262 22 -1.659 1 92.81 104 PRO B O 1
ATOM 3623 N N . TYR B 1 105 ? 6.883 21.453 -3.129 1 93.38 105 TYR B N 1
ATOM 3624 C CA . TYR B 1 105 ? 6.137 20.312 -3.666 1 93.38 105 TYR B CA 1
ATOM 3625 C C . TYR B 1 105 ? 6.699 19 -3.152 1 93.38 105 TYR B C 1
ATOM 3627 O O . TYR B 1 105 ? 6.242 17.922 -3.551 1 93.38 105 TYR B O 1
ATOM 3635 N N . PHE B 1 106 ? 7.672 19.078 -2.264 1 95.81 106 PHE B N 1
ATOM 3636 C CA . PHE B 1 106 ? 8.344 17.875 -1.786 1 95.81 106 PHE B CA 1
ATOM 3637 C C . PHE B 1 106 ? 7.344 16.906 -1.155 1 95.81 106 PHE B C 1
ATOM 3639 O O . PHE B 1 106 ? 6.578 17.297 -0.268 1 95.81 106 PHE B O 1
ATOM 3646 N N . ALA B 1 107 ? 7.387 15.602 -1.62 1 96.56 107 ALA B N 1
ATOM 3647 C CA . ALA B 1 107 ? 6.391 14.625 -1.201 1 96.56 107 ALA B CA 1
ATOM 3648 C C . ALA B 1 107 ? 7.039 13.469 -0.446 1 96.56 107 ALA B C 1
ATOM 3650 O O . ALA B 1 107 ? 6.41 12.43 -0.23 1 96.56 107 ALA B O 1
ATOM 3651 N N . GLY B 1 108 ? 8.305 13.664 -0.064 1 96.81 108 GLY B N 1
ATOM 3652 C CA . GLY B 1 108 ? 8.992 12.594 0.643 1 96.81 108 GLY B CA 1
ATOM 3653 C C . GLY B 1 108 ? 8.289 12.172 1.913 1 96.81 108 GLY B C 1
ATOM 3654 O O . GLY B 1 108 ? 8.32 10.992 2.285 1 96.81 108 GLY B O 1
ATOM 3655 N N . GLY B 1 109 ? 7.609 13.086 2.58 1 96.62 109 GLY B N 1
ATOM 3656 C CA . GLY B 1 109 ? 6.91 12.773 3.816 1 96.62 109 GLY B CA 1
ATOM 3657 C C . GLY B 1 109 ? 5.766 11.797 3.629 1 96.62 109 GLY B C 1
ATOM 3658 O O . GLY B 1 109 ? 5.68 10.789 4.336 1 96.62 109 GLY B O 1
ATOM 3659 N N . ILE B 1 110 ? 4.895 12.008 2.631 1 96.31 110 ILE B N 1
ATOM 3660 C CA . ILE B 1 110 ? 3.752 11.117 2.451 1 96.31 110 ILE B CA 1
ATOM 3661 C C . ILE B 1 110 ? 4.227 9.766 1.912 1 96.31 110 ILE B C 1
ATOM 3663 O O . ILE B 1 110 ? 3.654 8.727 2.238 1 96.31 110 ILE B O 1
ATOM 3667 N N . ILE B 1 111 ? 5.293 9.773 1.126 1 97.75 111 ILE B N 1
ATOM 3668 C CA . ILE B 1 111 ? 5.887 8.523 0.664 1 97.75 111 ILE B CA 1
ATOM 3669 C C . ILE B 1 111 ? 6.383 7.715 1.86 1 97.75 111 ILE B C 1
ATOM 3671 O O . ILE B 1 111 ? 6.102 6.516 1.967 1 97.75 111 ILE B O 1
ATOM 3675 N N . GLN B 1 112 ? 7.012 8.398 2.775 1 97.94 112 GLN B N 1
ATOM 3676 C CA . GLN B 1 112 ? 7.578 7.766 3.963 1 97.94 112 GLN B CA 1
ATOM 3677 C C . GLN B 1 112 ? 6.48 7.195 4.855 1 97.94 112 GLN B C 1
ATOM 3679 O O . GLN B 1 112 ? 6.68 6.164 5.508 1 97.94 112 GLN B O 1
ATOM 3684 N N . LEU B 1 113 ? 5.324 7.777 4.848 1 98 113 LEU B N 1
ATOM 3685 C CA . LEU B 1 113 ? 4.238 7.398 5.746 1 98 113 LEU B CA 1
ATOM 3686 C C . LEU B 1 113 ? 3.455 6.215 5.18 1 98 113 LEU B C 1
ATOM 3688 O O . LEU B 1 113 ? 2.719 5.551 5.91 1 98 113 LEU B O 1
ATOM 3692 N N . SER B 1 114 ? 3.592 5.883 3.914 1 97.88 114 SER B N 1
ATOM 3693 C CA . SER B 1 114 ? 2.777 4.871 3.246 1 97.88 114 SER B CA 1
ATOM 3694 C C . SER B 1 114 ? 2.934 3.508 3.908 1 97.88 114 SER B C 1
ATOM 3696 O O . SER B 1 114 ? 1.942 2.852 4.23 1 97.88 114 SER B O 1
ATOM 3698 N N . VAL B 1 115 ? 4.176 3.098 4.191 1 98.12 115 VAL B N 1
ATOM 3699 C CA . VAL B 1 115 ? 4.441 1.736 4.645 1 98.12 115 VAL B CA 1
ATOM 3700 C C . VAL B 1 115 ? 4.023 1.587 6.105 1 98.12 115 VAL B C 1
ATOM 3702 O O . VAL B 1 115 ? 3.297 0.654 6.457 1 98.12 115 VAL B O 1
ATOM 3705 N N . PRO B 1 116 ? 4.379 2.553 7.004 1 97.88 116 PRO B N 1
ATOM 3706 C CA . PRO B 1 116 ? 3.912 2.398 8.383 1 97.88 116 PRO B CA 1
ATOM 3707 C C . PRO B 1 116 ? 2.391 2.395 8.492 1 97.88 116 PRO B C 1
ATOM 3709 O O . PRO B 1 116 ? 1.829 1.659 9.312 1 97.88 116 PRO B O 1
ATOM 3712 N N . PHE B 1 117 ? 1.726 3.203 7.715 1 98.12 117 PHE B N 1
ATOM 3713 C CA . PHE B 1 117 ? 0.27 3.252 7.781 1 98.12 117 PHE B CA 1
ATOM 3714 C C . PHE B 1 117 ? -0.34 1.948 7.281 1 98.12 117 PHE B C 1
ATOM 3716 O O . PHE B 1 117 ? -1.169 1.343 7.965 1 98.12 117 PHE B O 1
ATOM 3723 N N . VAL B 1 118 ? 0.094 1.467 6.141 1 98.25 118 VAL B N 1
ATOM 3724 C CA . VAL B 1 118 ? -0.451 0.243 5.562 1 98.25 118 VAL B CA 1
ATOM 3725 C C . VAL B 1 118 ? -0.211 -0.929 6.512 1 98.25 118 VAL B C 1
ATOM 3727 O O . VAL B 1 118 ? -1.073 -1.798 6.664 1 98.25 118 VAL B O 1
ATOM 3730 N N . SER B 1 119 ? 0.912 -0.936 7.191 1 97.12 119 SER B N 1
ATOM 3731 C CA . SER B 1 119 ? 1.317 -2.037 8.055 1 97.12 119 SER B CA 1
ATOM 3732 C C . SER B 1 119 ? 0.415 -2.137 9.281 1 97.12 119 SER B C 1
ATOM 3734 O O . SER B 1 119 ? 0.424 -3.148 9.984 1 97.12 119 SER B O 1
ATOM 3736 N N . MET B 1 120 ? -0.45 -1.164 9.547 1 97.12 120 MET B N 1
ATOM 3737 C CA . MET B 1 120 ? -1.314 -1.159 10.719 1 97.12 120 MET B CA 1
ATOM 3738 C C . MET B 1 120 ? -2.625 -1.887 10.438 1 97.12 120 MET B C 1
ATOM 3740 O O . MET B 1 120 ? -3.389 -2.182 11.359 1 97.12 120 MET B O 1
ATOM 3744 N N . ALA B 1 121 ? -2.879 -2.242 9.203 1 98 121 ALA B N 1
ATOM 3745 C CA . ALA B 1 121 ? -4.168 -2.77 8.758 1 98 121 ALA B CA 1
ATOM 3746 C C . ALA B 1 121 ? -4.594 -3.961 9.617 1 98 121 ALA B C 1
ATOM 3748 O O . ALA B 1 121 ? -5.754 -4.051 10.031 1 98 121 ALA B O 1
ATOM 3749 N N . PRO B 1 122 ? -3.695 -4.918 9.977 1 97.12 122 PRO B N 1
ATOM 3750 C CA . PRO B 1 122 ? -4.133 -6.043 10.805 1 97.12 122 PRO B CA 1
ATOM 3751 C C . PRO B 1 122 ? -4.645 -5.602 12.172 1 97.12 122 PRO B C 1
ATOM 3753 O O . PRO B 1 122 ? -5.633 -6.152 12.672 1 97.12 122 PRO B O 1
ATOM 3756 N N . LYS B 1 123 ? -3.975 -4.629 12.773 1 97.12 123 LYS B N 1
ATOM 3757 C CA . LYS B 1 123 ? -4.43 -4.121 14.062 1 97.12 123 LYS B CA 1
ATOM 3758 C C . LYS B 1 123 ? -5.762 -3.389 13.922 1 97.12 123 LYS B C 1
ATOM 3760 O O . LYS B 1 123 ? -6.602 -3.443 14.828 1 97.12 123 LYS B O 1
ATOM 3765 N N . ILE B 1 124 ? -5.941 -2.727 12.82 1 98 124 ILE B N 1
ATOM 3766 C CA . ILE B 1 124 ? -7.172 -1.987 12.578 1 98 124 ILE B CA 1
ATOM 3767 C C . ILE B 1 124 ? -8.336 -2.963 12.422 1 98 124 ILE B C 1
ATOM 3769 O O . ILE B 1 124 ? -9.461 -2.672 12.844 1 98 124 ILE B O 1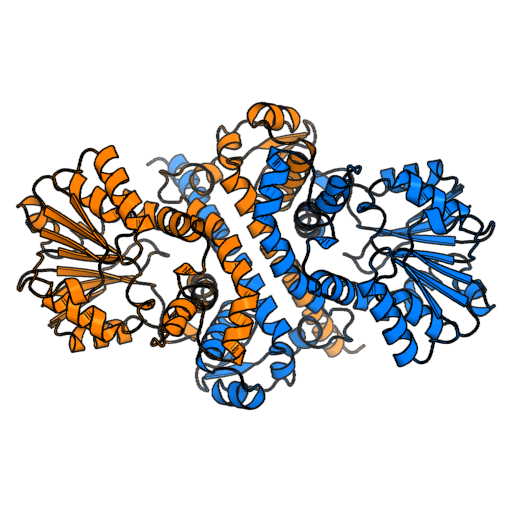
ATOM 3773 N N . ILE B 1 125 ? -8.102 -4.102 11.789 1 98.38 125 ILE B N 1
ATOM 3774 C CA . ILE B 1 125 ? -9.125 -5.137 11.656 1 98.38 125 ILE B CA 1
ATOM 3775 C C . ILE B 1 125 ? -9.625 -5.555 13.031 1 98.38 125 ILE B C 1
ATOM 3777 O O . ILE B 1 125 ? -10.828 -5.711 13.25 1 98.38 125 ILE B O 1
ATOM 3781 N N . GLU B 1 126 ? -8.703 -5.703 13.969 1 97.75 126 GLU B N 1
ATOM 3782 C CA . GLU B 1 126 ? -9.094 -6.059 15.328 1 97.75 126 GLU B CA 1
ATOM 3783 C C . GLU B 1 126 ? -9.945 -4.965 15.961 1 97.75 126 GLU B C 1
ATOM 3785 O O . GLU B 1 126 ? -10.891 -5.254 16.703 1 97.75 126 GLU B O 1
ATOM 3790 N N . ALA B 1 127 ? -9.594 -3.748 15.68 1 97.69 127 ALA B N 1
ATOM 3791 C CA . ALA B 1 127 ? -10.359 -2.623 16.203 1 97.69 127 ALA B CA 1
ATOM 3792 C C . ALA B 1 127 ? -11.773 -2.605 15.633 1 97.69 127 ALA B C 1
ATOM 3794 O O . ALA B 1 127 ? -12.727 -2.217 16.312 1 97.69 127 ALA B O 1
ATOM 3795 N N . PHE B 1 128 ? -11.945 -3.029 14.336 1 98.31 128 PHE B N 1
ATOM 3796 C CA . PHE B 1 128 ? -13.266 -3.168 13.734 1 98.31 128 PHE B CA 1
ATOM 3797 C C . PHE B 1 128 ? -14.125 -4.145 14.531 1 98.31 128 PHE B C 1
ATOM 3799 O O . PHE B 1 128 ? -15.328 -3.928 14.695 1 98.31 128 PHE B O 1
ATOM 3806 N N . ARG B 1 129 ? -13.531 -5.137 15.023 1 97.62 129 ARG B N 1
ATOM 3807 C CA . ARG B 1 129 ? -14.234 -6.219 15.703 1 97.62 129 ARG B CA 1
ATOM 3808 C C . ARG B 1 129 ? -14.555 -5.848 17.141 1 97.62 129 ARG B C 1
ATOM 3810 O O . ARG B 1 129 ? -15.656 -6.121 17.641 1 97.62 129 ARG B O 1
ATOM 3817 N N . CYS B 1 130 ? -13.625 -5.211 17.844 1 95.94 130 CYS B N 1
ATOM 3818 C CA . CYS B 1 130 ? -13.711 -5.141 19.312 1 95.94 130 CYS B CA 1
ATOM 3819 C C . CYS B 1 130 ? -13.812 -3.697 19.781 1 95.94 130 CYS B C 1
ATOM 3821 O O . CYS B 1 130 ? -14.109 -3.441 20.953 1 95.94 130 CYS B O 1
ATOM 3823 N N . GLY B 1 131 ? -13.594 -2.795 18.938 1 95.44 131 GLY B N 1
ATOM 3824 C CA . GLY B 1 131 ? -13.523 -1.401 19.344 1 95.44 131 GLY B CA 1
ATOM 3825 C C . GLY B 1 131 ? -12.133 -0.978 19.766 1 95.44 131 GLY B C 1
ATOM 3826 O O . GLY B 1 131 ? -11.188 -1.767 19.703 1 95.44 131 GLY B O 1
ATOM 3827 N N . GLY B 1 132 ? -12.031 0.285 20.141 1 96.31 132 GLY B N 1
ATOM 3828 C CA . GLY B 1 132 ? -10.727 0.85 20.469 1 96.31 132 GLY B CA 1
ATOM 3829 C C . GLY B 1 132 ? -9.961 1.32 19.25 1 96.31 132 GLY B C 1
ATOM 3830 O O . GLY B 1 132 ? -10.547 1.856 18.297 1 96.31 132 GLY B O 1
ATOM 3831 N N . GLY B 1 133 ? -8.617 1.14 19.312 1 96.81 133 GLY B N 1
ATOM 3832 C CA . GLY B 1 133 ? -7.773 1.598 18.219 1 96.81 133 GLY B CA 1
ATOM 3833 C C . GLY B 1 133 ? -6.289 1.473 18.5 1 96.81 133 GLY B C 1
ATOM 3834 O O . GLY B 1 133 ? -5.887 0.686 19.359 1 96.81 133 GLY B O 1
ATOM 3835 N N . CYS B 1 134 ? -5.57 2.072 17.719 1 96.06 134 CYS B N 1
ATOM 3836 C CA . CYS B 1 134 ? -4.117 2.051 17.828 1 96.06 134 CYS B CA 1
ATOM 3837 C C . CYS B 1 134 ? -3.59 3.387 18.328 1 96.06 134 CYS B C 1
ATOM 3839 O O . CYS B 1 134 ? -3.688 4.402 17.641 1 96.06 134 CYS B O 1
ATOM 3841 N N . PRO B 1 135 ? -3.039 3.336 19.531 1 94.56 135 PRO B N 1
ATOM 3842 C CA . PRO B 1 135 ? -2.482 4.598 20.031 1 94.56 135 PRO B CA 1
ATOM 3843 C C . PRO B 1 135 ? -1.245 5.043 19.266 1 94.56 135 PRO B C 1
ATOM 3845 O O . PRO B 1 135 ? -0.536 4.211 18.688 1 94.56 135 PRO B O 1
ATOM 3848 N N . GLU B 1 136 ? -0.964 6.312 19.234 1 90.5 136 GLU B N 1
ATOM 3849 C CA . GLU B 1 136 ? 0.141 6.895 18.484 1 90.5 136 GLU B CA 1
ATOM 3850 C C . GLU B 1 136 ? 1.463 6.211 18.812 1 90.5 136 GLU B C 1
ATOM 3852 O O . GLU B 1 136 ? 2.311 6.02 17.938 1 90.5 136 GLU B O 1
ATOM 3857 N N . GLU B 1 137 ? 1.594 5.809 20.016 1 88.25 137 GLU B N 1
ATOM 3858 C CA . GLU B 1 137 ? 2.844 5.23 20.5 1 88.25 137 GLU B CA 1
ATOM 3859 C C . GLU B 1 137 ? 3.082 3.852 19.891 1 88.25 137 GLU B C 1
ATOM 3861 O O . GLU B 1 137 ? 4.195 3.324 19.953 1 88.25 137 GLU B O 1
ATOM 3866 N N . SER B 1 138 ? 2.047 3.254 19.375 1 91.94 138 SER B N 1
ATOM 3867 C CA . SER B 1 138 ? 2.178 1.924 18.781 1 91.94 138 SER B CA 1
ATOM 3868 C C . SER B 1 138 ? 2.822 1.991 17.406 1 91.94 138 SER B C 1
ATOM 3870 O O . SER B 1 138 ? 3.256 0.971 16.859 1 91.94 138 SER B O 1
ATOM 3872 N N . PHE B 1 139 ? 2.951 3.158 16.828 1 93.88 139 PHE B N 1
ATOM 3873 C CA . PHE B 1 139 ? 3.547 3.326 15.508 1 93.88 139 PHE B CA 1
ATOM 3874 C C . PHE B 1 139 ? 5.062 3.42 15.609 1 93.88 139 PHE B C 1
ATOM 3876 O O . PHE B 1 139 ? 5.598 3.885 16.609 1 93.88 139 PHE B O 1
ATOM 3883 N N . PRO B 1 140 ? 5.75 2.979 14.539 1 91.75 140 PRO B N 1
ATOM 3884 C CA . PRO B 1 140 ? 7.207 3.148 14.547 1 91.75 140 PRO B CA 1
ATOM 3885 C C . PRO B 1 140 ? 7.629 4.613 14.625 1 91.75 140 PRO B C 1
ATOM 3887 O O . PRO B 1 140 ? 6.914 5.492 14.141 1 91.75 140 PRO B O 1
ATOM 3890 N N . LEU B 1 141 ? 8.812 4.855 15.164 1 89.75 141 LEU B N 1
ATOM 3891 C CA . LEU B 1 141 ? 9.344 6.199 15.359 1 89.75 141 LEU B CA 1
ATOM 3892 C C . LEU B 1 141 ? 9.391 6.965 14.039 1 89.75 141 LEU B C 1
ATOM 3894 O O . LEU B 1 141 ? 9.164 8.18 14.008 1 89.75 141 LEU B O 1
ATOM 3898 N N . GLU B 1 142 ? 9.664 6.262 13 1 92.75 142 GLU B N 1
ATOM 3899 C CA . GLU B 1 142 ? 9.805 6.926 11.703 1 92.75 142 GLU B CA 1
ATOM 3900 C C . GLU B 1 142 ? 8.484 7.555 11.258 1 92.75 142 GLU B C 1
ATOM 3902 O O . GLU B 1 142 ? 8.477 8.438 10.398 1 92.75 142 GLU B O 1
ATOM 3907 N N . THR B 1 143 ? 7.383 7.004 11.836 1 94.81 143 THR B N 1
ATOM 3908 C CA . THR B 1 143 ? 6.09 7.59 11.508 1 94.81 143 THR B CA 1
ATOM 3909 C C . THR B 1 143 ? 6.051 9.062 11.891 1 94.81 143 THR B C 1
ATOM 3911 O O . THR B 1 143 ? 5.586 9.898 11.109 1 94.81 143 THR B O 1
ATOM 3914 N N . TRP B 1 144 ? 6.605 9.422 13.016 1 92.75 144 TRP B N 1
ATOM 3915 C CA . TRP B 1 144 ? 6.648 10.805 13.484 1 92.75 144 TRP B CA 1
ATOM 3916 C C . TRP B 1 144 ? 7.551 11.648 12.594 1 92.75 144 TRP B C 1
ATOM 3918 O O . TRP B 1 144 ? 7.234 12.805 12.281 1 92.75 144 TRP B O 1
ATOM 3928 N N . GLU B 1 145 ? 8.625 11.039 12.164 1 92.88 145 GLU B N 1
ATOM 3929 C CA . GLU B 1 145 ? 9.516 11.719 11.227 1 92.88 145 GLU B CA 1
ATOM 3930 C C . GLU B 1 145 ? 8.812 12 9.906 1 92.88 145 GLU B C 1
ATOM 3932 O O . GLU B 1 145 ? 8.984 13.07 9.32 1 92.88 145 GLU B O 1
ATOM 3937 N N . GLY B 1 146 ? 8.086 10.969 9.477 1 95.44 146 GLY B N 1
ATOM 3938 C CA . GLY B 1 146 ? 7.336 11.133 8.242 1 95.44 146 GLY B CA 1
ATOM 3939 C C . GLY B 1 146 ? 6.297 12.234 8.312 1 95.44 146 GLY B C 1
ATOM 3940 O O . GLY B 1 146 ? 6.121 13 7.359 1 95.44 146 GLY B O 1
ATOM 3941 N N . MET B 1 147 ? 5.609 12.375 9.414 1 94.44 147 MET B N 1
ATOM 3942 C CA . MET B 1 147 ? 4.613 13.422 9.609 1 94.44 147 MET B CA 1
ATOM 3943 C C . MET B 1 147 ? 5.254 14.805 9.555 1 94.44 147 MET B C 1
ATOM 3945 O O . MET B 1 147 ? 4.695 15.727 8.961 1 94.44 147 MET B O 1
ATOM 3949 N N . GLU B 1 148 ? 6.383 14.875 10.133 1 93.56 148 GLU B N 1
ATOM 3950 C CA . GLU B 1 148 ? 7.117 16.141 10.109 1 93.56 148 GLU B CA 1
ATOM 3951 C C . GLU B 1 148 ? 7.531 16.5 8.688 1 93.56 148 GLU B C 1
ATOM 3953 O O . GLU B 1 148 ? 7.375 17.656 8.266 1 93.56 148 GLU B O 1
ATOM 3958 N N . ARG B 1 149 ? 8.07 15.5 7.988 1 94.56 149 ARG B N 1
ATOM 3959 C CA . ARG B 1 149 ? 8.492 15.711 6.605 1 94.56 149 ARG B CA 1
ATOM 3960 C C . ARG B 1 149 ? 7.309 16.109 5.727 1 94.56 149 ARG B C 1
ATOM 3962 O O . ARG B 1 149 ? 7.457 16.891 4.793 1 94.56 149 ARG B O 1
ATOM 3969 N N . MET B 1 150 ? 6.219 15.562 6.055 1 94.44 150 MET B N 1
ATOM 3970 C CA . MET B 1 150 ? 5.012 15.82 5.273 1 94.44 150 MET B CA 1
ATOM 3971 C C . MET B 1 150 ? 4.57 17.281 5.422 1 94.44 150 MET B C 1
ATOM 3973 O O . MET B 1 150 ? 4.125 17.891 4.453 1 94.44 150 MET B O 1
ATOM 3977 N N . THR B 1 151 ? 4.699 17.875 6.59 1 93.12 151 THR B N 1
ATOM 3978 C CA . THR B 1 151 ? 4.156 19.203 6.855 1 93.12 151 THR B CA 1
ATOM 3979 C C . THR B 1 151 ? 5.234 20.266 6.695 1 93.12 151 THR B C 1
ATOM 3981 O O . THR B 1 151 ? 4.93 21.453 6.66 1 93.12 151 THR B O 1
ATOM 3984 N N . MET B 1 152 ? 6.449 19.844 6.516 1 92.38 152 MET B N 1
ATOM 3985 C CA . MET B 1 152 ? 7.594 20.734 6.457 1 92.38 152 MET B CA 1
ATOM 3986 C C . MET B 1 152 ? 7.41 21.781 5.355 1 92.38 152 MET B C 1
ATOM 3988 O O . MET B 1 152 ? 7.695 22.969 5.559 1 92.38 152 MET B O 1
ATOM 3992 N N . PRO B 1 153 ? 6.926 21.375 4.156 1 92.31 153 PRO B N 1
ATOM 3993 C CA . PRO B 1 153 ? 6.75 22.391 3.113 1 92.31 153 PRO B CA 1
ATOM 3994 C C . PRO B 1 153 ? 5.797 23.516 3.529 1 92.31 153 PRO B C 1
ATOM 3996 O O . PRO B 1 153 ? 5.969 24.656 3.117 1 92.31 153 PRO B O 1
ATOM 3999 N N . TRP B 1 154 ? 4.816 23.172 4.375 1 91.31 154 TRP B N 1
ATOM 4000 C CA . TRP B 1 154 ? 3.881 24.172 4.863 1 91.31 154 TRP B CA 1
ATOM 4001 C C . TRP B 1 154 ? 4.602 25.25 5.672 1 91.31 154 TRP B C 1
ATOM 4003 O O . TRP B 1 154 ? 4.379 26.438 5.469 1 91.31 154 TRP B O 1
ATOM 4013 N N . TYR B 1 155 ? 5.438 24.797 6.527 1 93.38 155 TYR B N 1
ATOM 4014 C CA . TYR B 1 155 ? 6.113 25.703 7.457 1 93.38 155 TYR B CA 1
ATOM 4015 C C . TYR B 1 155 ? 7.176 26.516 6.738 1 93.38 155 TYR B C 1
ATOM 4017 O O . TYR B 1 155 ? 7.312 27.719 6.988 1 93.38 155 TYR B O 1
ATOM 4025 N N . LYS B 1 156 ? 7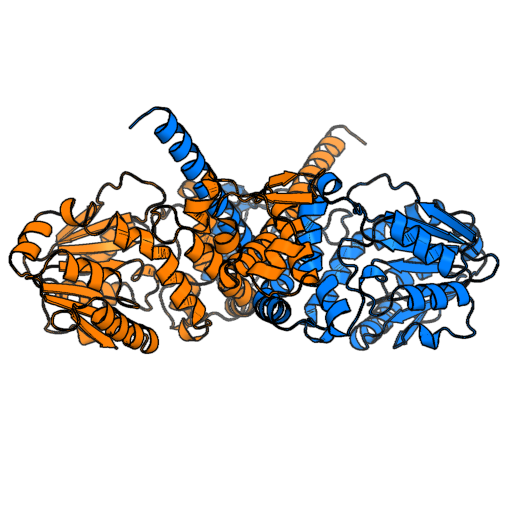.84 25.875 5.777 1 92.94 156 LYS B N 1
ATOM 4026 C CA . LYS B 1 156 ? 8.953 26.516 5.082 1 92.94 156 LYS B CA 1
ATOM 4027 C C . LYS B 1 156 ? 8.453 27.547 4.066 1 92.94 156 LYS B C 1
ATOM 4029 O O . LYS B 1 156 ? 9.109 28.562 3.834 1 92.94 156 LYS B O 1
ATOM 4034 N N . HIS B 1 157 ? 7.277 27.297 3.529 1 92.94 157 HIS B N 1
ATOM 4035 C CA . HIS B 1 157 ? 6.949 28.078 2.346 1 92.94 157 HIS B CA 1
ATOM 4036 C C . HIS B 1 157 ? 5.645 28.844 2.539 1 92.94 157 HIS B C 1
ATOM 4038 O O . HIS B 1 157 ? 5.352 29.797 1.796 1 92.94 157 HIS B O 1
ATOM 4044 N N . PHE B 1 158 ? 4.898 28.5 3.6 1 92.38 158 PHE B N 1
ATOM 4045 C CA . PHE B 1 158 ? 3.561 29.078 3.619 1 92.38 158 PHE B CA 1
ATOM 4046 C C . PHE B 1 158 ? 3.279 29.75 4.961 1 92.38 158 PHE B C 1
ATOM 4048 O O . PHE B 1 158 ? 2.652 30.797 5.016 1 92.38 158 PHE B O 1
ATOM 4055 N N . LEU B 1 159 ? 3.736 29.234 6.055 1 94.69 159 LEU B N 1
ATOM 4056 C CA . LEU B 1 159 ? 3.369 29.672 7.395 1 94.69 159 LEU B CA 1
ATOM 4057 C C . LEU B 1 159 ? 3.693 31.156 7.586 1 94.69 159 LEU B C 1
ATOM 4059 O O . LEU B 1 159 ? 2.791 31.984 7.754 1 94.69 159 LEU B O 1
ATOM 4063 N N . VAL B 1 160 ? 4.941 31.547 7.402 1 95.31 160 VAL B N 1
ATOM 4064 C CA . VAL B 1 160 ? 5.406 32.906 7.691 1 95.31 160 VAL B CA 1
ATOM 4065 C C . VAL B 1 160 ? 5.07 33.812 6.523 1 95.31 160 VAL B C 1
ATOM 4067 O O . VAL B 1 160 ? 4.699 34.969 6.727 1 95.31 160 VAL B O 1
ATOM 4070 N N . GLN B 1 161 ? 5.113 33.281 5.32 1 92.25 161 GLN B N 1
ATOM 4071 C CA . GLN B 1 161 ? 5.023 34.094 4.113 1 92.25 161 GLN B CA 1
ATOM 4072 C C . GLN B 1 161 ? 3.572 34.375 3.742 1 92.25 161 GLN B C 1
ATOM 4074 O O . GLN B 1 161 ? 3.266 35.406 3.148 1 92.25 161 GLN B O 1
ATOM 4079 N N . HIS B 1 162 ? 2.709 33.406 4.145 1 92.44 162 HIS B N 1
ATOM 4080 C CA . HIS B 1 162 ? 1.355 33.562 3.615 1 92.44 162 HIS B CA 1
ATOM 4081 C C . HIS B 1 162 ? 0.317 33.438 4.727 1 92.44 162 HIS B C 1
ATOM 4083 O O . HIS B 1 162 ? -0.584 34.25 4.832 1 92.44 162 HIS B O 1
ATOM 4089 N N . TRP B 1 163 ? 0.398 32.438 5.625 1 94.5 163 TRP B N 1
ATOM 4090 C CA . TRP B 1 163 ? -0.648 32.156 6.605 1 94.5 163 TRP B CA 1
ATOM 4091 C C . TRP B 1 163 ? -0.698 33.25 7.668 1 94.5 163 TRP B C 1
ATOM 4093 O O . TRP B 1 163 ? -1.745 33.875 7.891 1 94.5 163 TRP B O 1
ATOM 4103 N N . ILE B 1 164 ? 0.417 33.625 8.25 1 96.44 164 ILE B N 1
ATOM 4104 C CA . ILE B 1 164 ? 0.462 34.594 9.336 1 96.44 164 ILE B CA 1
ATOM 4105 C C . ILE B 1 164 ? 0.034 35.969 8.812 1 96.44 164 ILE B C 1
ATOM 4107 O O . ILE B 1 164 ? -0.829 36.625 9.406 1 96.44 164 ILE B O 1
ATOM 4111 N N . PRO B 1 165 ? 0.498 36.406 7.602 1 94.94 165 PRO B N 1
ATOM 4112 C CA . PRO B 1 165 ? 0.075 37.688 7.082 1 94.94 165 PRO B CA 1
ATOM 4113 C C . PRO B 1 165 ? -1.411 37.75 6.734 1 94.94 165 PRO B C 1
ATOM 4115 O O . PRO B 1 165 ? -1.988 38.812 6.609 1 94.94 165 PRO B O 1
ATOM 4118 N N . SER B 1 166 ? -2.021 36.594 6.523 1 94.38 166 SER B N 1
ATOM 4119 C CA . SER B 1 166 ? -3.434 36.531 6.16 1 94.38 166 SER B CA 1
ATOM 4120 C C . SER B 1 166 ? -4.328 36.688 7.387 1 94.38 166 SER B C 1
ATOM 4122 O O . SER B 1 166 ? -5.543 36.844 7.262 1 94.38 166 SER B O 1
ATOM 4124 N N . LEU B 1 167 ? -3.781 36.625 8.594 1 96.75 167 LEU B N 1
ATOM 4125 C CA . LEU B 1 167 ? -4.512 36.75 9.852 1 96.75 167 LEU B CA 1
ATOM 4126 C C . LEU B 1 167 ? -4.566 38.219 10.281 1 96.75 167 LEU B C 1
ATOM 4128 O O . LEU B 1 167 ? -3.705 39.031 9.906 1 96.75 167 LEU B O 1
ATOM 4132 N N . ASP B 1 168 ? -5.516 38.531 11.008 1 95.62 168 ASP B N 1
ATOM 4133 C CA . ASP B 1 168 ? -5.715 39.938 11.422 1 95.62 168 ASP B CA 1
ATOM 4134 C C . ASP B 1 168 ? -4.766 40.312 12.555 1 95.62 168 ASP B C 1
ATOM 4136 O O . ASP B 1 168 ? -4.988 39.938 13.711 1 95.62 168 ASP B O 1
ATOM 4140 N N . GLY B 1 169 ? -3.717 41.062 12.242 1 97 169 GLY B N 1
ATOM 4141 C CA . GLY B 1 169 ? -2.896 41.719 13.242 1 97 169 GLY B CA 1
ATOM 4142 C C . GLY B 1 169 ? -1.853 40.812 13.867 1 97 169 GLY B C 1
ATOM 4143 O O . GLY B 1 169 ? -1.106 41.25 14.75 1 97 169 GLY B O 1
ATOM 4144 N N . VAL B 1 170 ? -1.777 39.594 13.453 1 98.12 170 VAL B N 1
ATOM 4145 C CA . VAL B 1 170 ? -0.886 38.625 14.078 1 98.12 170 VAL B CA 1
ATOM 4146 C C . VAL B 1 170 ? 0.565 38.969 13.766 1 98.12 170 VAL B C 1
ATOM 4148 O O . VAL B 1 170 ? 1.424 38.969 14.648 1 98.12 170 VAL B O 1
ATOM 4151 N N . LYS B 1 171 ? 0.837 39.25 12.5 1 98 171 LYS B N 1
ATOM 4152 C CA . LYS B 1 171 ? 2.201 39.594 12.094 1 98 171 LYS B CA 1
ATOM 4153 C C . LYS B 1 171 ? 2.746 40.75 12.914 1 98 171 LYS B C 1
ATOM 4155 O O . LYS B 1 171 ? 3.854 40.688 13.445 1 98 171 LYS B O 1
ATOM 4160 N N . GLU B 1 172 ? 1.986 41.812 13.039 1 97.69 172 GLU B N 1
ATOM 4161 C CA . GLU B 1 172 ? 2.385 43 13.781 1 97.69 172 GLU B CA 1
ATOM 4162 C C . GLU B 1 172 ? 2.623 42.688 15.25 1 97.69 172 GLU B C 1
ATOM 4164 O O . GLU B 1 172 ? 3.586 43.156 15.852 1 97.69 172 GLU B O 1
ATOM 4169 N N . LYS B 1 173 ? 1.789 41.875 15.812 1 97.81 173 LYS B N 1
ATOM 4170 C CA . LYS B 1 173 ? 1.921 41.5 17.219 1 97.81 173 LYS B CA 1
ATOM 4171 C C . LYS B 1 173 ? 3.213 40.719 17.453 1 97.81 173 LYS B C 1
ATOM 4173 O O . LYS B 1 173 ? 3.889 40.938 18.469 1 97.81 173 LYS B O 1
ATOM 4178 N N . LEU B 1 174 ? 3.516 39.844 16.562 1 97.81 174 LEU B N 1
ATOM 4179 C CA . LEU B 1 174 ? 4.719 39.031 16.703 1 97.81 174 LEU B CA 1
ATOM 4180 C C . LEU B 1 174 ? 5.973 39.875 16.516 1 97.81 174 LEU B C 1
ATOM 4182 O O . LEU B 1 174 ? 6.98 39.656 17.188 1 97.81 174 LEU B O 1
ATOM 4186 N N . GLN B 1 175 ? 5.906 40.844 15.594 1 97.69 175 GLN B N 1
ATOM 4187 C CA . GLN B 1 175 ? 7.02 41.75 15.375 1 97.69 175 GLN B CA 1
ATOM 4188 C C . GLN B 1 175 ? 7.277 42.594 16.609 1 97.69 175 GLN B C 1
ATOM 4190 O O . GLN B 1 175 ? 8.414 43 16.875 1 97.69 175 GLN B O 1
ATOM 4195 N N . ALA B 1 176 ? 6.254 42.781 17.375 1 97.62 176 ALA B N 1
ATOM 4196 C CA . ALA B 1 176 ? 6.344 43.625 18.562 1 97.62 176 ALA B CA 1
ATOM 4197 C C . ALA B 1 176 ? 6.707 42.781 19.781 1 97.62 176 ALA B C 1
ATOM 4199 O O . ALA B 1 176 ? 6.699 43.312 20.906 1 97.62 176 ALA B O 1
ATOM 4200 N N . GLY B 1 177 ? 6.945 41.562 19.656 1 97.06 177 GLY B N 1
ATOM 4201 C CA . GLY B 1 177 ? 7.414 40.719 20.75 1 97.06 177 GLY B CA 1
ATOM 4202 C C . GLY B 1 177 ? 6.32 39.875 21.359 1 97.06 177 GLY B C 1
ATOM 4203 O O . GLY B 1 177 ? 6.418 39.469 22.531 1 97.06 177 GLY B O 1
ATOM 4204 N N . GLY B 1 178 ? 5.32 39.625 20.625 1 96.56 178 GLY B N 1
ATOM 4205 C CA . GLY B 1 178 ? 4.211 38.844 21.109 1 96.56 178 GLY B CA 1
ATOM 4206 C C . GLY B 1 178 ? 4.598 37.406 21.422 1 96.56 178 GLY B C 1
ATOM 4207 O O . GLY B 1 178 ? 5.602 36.906 20.906 1 96.56 178 GLY B O 1
ATOM 4208 N N . SER B 1 179 ? 3.818 36.719 22.25 1 97.5 179 SER B N 1
ATOM 4209 C CA . SER B 1 179 ? 4.047 35.344 22.656 1 97.5 179 SER B CA 1
ATOM 4210 C C . SER B 1 179 ? 3.285 34.375 21.766 1 97.5 179 SER B C 1
ATOM 4212 O O . SER B 1 179 ? 2.166 34.656 21.328 1 97.5 179 SER B O 1
ATOM 4214 N N . VAL B 1 180 ? 3.967 33.219 21.469 1 98.44 180 VAL B N 1
ATOM 4215 C CA . VAL B 1 180 ? 3.398 32.219 20.594 1 98.44 180 VAL B CA 1
ATOM 4216 C C . VAL B 1 180 ? 3.344 30.859 21.312 1 98.44 180 VAL B C 1
ATOM 4218 O O . VAL B 1 180 ? 4.285 30.484 22.016 1 98.44 180 VAL B O 1
ATOM 4221 N N . LEU B 1 181 ? 2.227 30.156 21.172 1 98.56 181 LEU B N 1
ATOM 4222 C CA . LEU B 1 181 ? 2.105 28.75 21.531 1 98.56 181 LEU B CA 1
ATOM 4223 C C . LEU B 1 181 ? 1.889 27.875 20.281 1 98.56 181 LEU B C 1
ATOM 4225 O O . LEU B 1 181 ? 0.929 28.094 19.547 1 98.56 181 LEU B O 1
ATOM 4229 N N . ASP B 1 182 ? 2.805 27.016 20.047 1 98.56 182 ASP B N 1
ATOM 4230 C CA . ASP B 1 182 ? 2.598 25.938 19.078 1 98.56 182 ASP B CA 1
ATOM 4231 C C . ASP B 1 182 ? 2.229 24.625 19.781 1 98.56 182 ASP B C 1
ATOM 4233 O O . ASP B 1 182 ? 3.109 23.875 20.188 1 98.56 182 ASP B O 1
ATOM 4237 N N . PHE B 1 183 ? 0.927 24.344 19.953 1 98.31 183 PHE B N 1
ATOM 4238 C CA . PHE B 1 183 ? 0.439 23.156 20.641 1 98.31 183 PHE B CA 1
ATOM 4239 C C . PHE B 1 183 ? 0.417 21.953 19.703 1 98.31 183 PHE B C 1
ATOM 4241 O O . PHE B 1 183 ? -0.12 22.031 18.609 1 98.31 183 PHE B O 1
ATOM 4248 N N . GLY B 1 184 ? 0.951 20.844 20.172 1 96.81 184 GLY B N 1
ATOM 4249 C CA . GLY B 1 184 ? 1.227 19.734 19.266 1 96.81 184 GLY B CA 1
ATOM 4250 C C . GLY B 1 184 ? 2.369 20.031 18.297 1 96.81 184 GLY B C 1
ATOM 4251 O O . GLY B 1 184 ? 2.24 19.828 17.094 1 96.81 184 GLY B O 1
ATOM 4252 N N . CYS B 1 185 ? 3.48 20.453 18.812 1 97.31 185 CYS B N 1
ATOM 4253 C CA . CYS B 1 185 ? 4.516 21.094 18.016 1 97.31 185 CYS B CA 1
ATOM 4254 C C . CYS B 1 185 ? 5.398 20.062 17.328 1 97.31 185 CYS B C 1
ATOM 4256 O O . CYS B 1 185 ? 6.184 20.406 16.438 1 97.31 185 CYS B O 1
ATOM 4258 N N . GLY B 1 186 ? 5.297 18.781 17.703 1 95.12 186 GLY B N 1
ATOM 4259 C CA . GLY B 1 186 ? 6.199 17.797 17.156 1 95.12 186 GLY B CA 1
ATOM 4260 C C . GLY B 1 186 ? 7.664 18.109 17.391 1 95.12 186 GLY B C 1
ATOM 4261 O O . GLY B 1 186 ? 8.062 18.422 18.516 1 95.12 186 GLY B O 1
ATOM 4262 N N . SER B 1 187 ? 8.391 18.094 16.344 1 95.62 187 SER B N 1
ATOM 4263 C CA . SER B 1 187 ? 9.82 18.359 16.469 1 95.62 187 SER B CA 1
ATOM 4264 C C . SER B 1 187 ? 10.117 19.859 16.406 1 95.62 187 SER B C 1
ATOM 4266 O O . SER B 1 187 ? 11.266 20.25 16.219 1 95.62 187 SER B O 1
ATOM 4268 N N . GLY B 1 188 ? 9.086 20.594 16.406 1 97.38 188 GLY B N 1
ATOM 4269 C CA . GLY B 1 188 ? 9.234 22.016 16.672 1 97.38 188 GLY B CA 1
ATOM 4270 C C . GLY B 1 188 ? 9.469 22.844 15.422 1 97.38 188 GLY B C 1
ATOM 4271 O O . GLY B 1 188 ? 9.852 24.016 15.508 1 97.38 188 GLY B O 1
ATOM 4272 N N . LEU B 1 189 ? 9.195 22.344 14.266 1 96.12 189 LEU B N 1
ATOM 4273 C CA . LEU B 1 189 ? 9.57 23.016 13.023 1 96.12 189 LEU B CA 1
ATOM 4274 C C . LEU B 1 189 ? 8.797 24.312 12.852 1 96.12 189 LEU B C 1
ATOM 4276 O O . LEU B 1 189 ? 9.383 25.344 12.531 1 96.12 189 LEU B O 1
ATOM 4280 N N . ALA B 1 190 ? 7.527 24.281 13.047 1 97.44 190 ALA B N 1
ATOM 4281 C CA . ALA B 1 190 ? 6.73 25.5 12.922 1 97.44 190 ALA B CA 1
ATOM 4282 C C . ALA B 1 190 ? 7.188 26.562 13.93 1 97.44 190 ALA B C 1
ATOM 4284 O O . ALA B 1 190 ? 7.355 27.734 13.578 1 97.44 190 ALA B O 1
ATOM 4285 N N . ALA B 1 191 ? 7.391 26.125 15.172 1 98.06 191 ALA B N 1
ATOM 4286 C CA . ALA B 1 191 ? 7.848 27.016 16.234 1 98.06 191 ALA B CA 1
ATOM 4287 C C . ALA B 1 191 ? 9.188 27.656 15.883 1 98.06 191 ALA B C 1
ATOM 4289 O O . ALA B 1 191 ? 9.367 28.875 16.047 1 98.06 191 ALA B O 1
ATOM 4290 N N . ILE B 1 192 ? 10.07 26.859 15.398 1 97.75 192 ILE B N 1
ATOM 4291 C CA . ILE B 1 192 ? 11.406 27.328 15.055 1 97.75 192 ILE B CA 1
ATOM 4292 C C . ILE B 1 192 ? 11.328 28.312 13.883 1 97.75 192 ILE B C 1
ATOM 4294 O O . ILE B 1 192 ? 12.016 29.328 13.883 1 97.75 192 ILE B O 1
ATOM 4298 N N . MET B 1 193 ? 10.492 28.031 12.883 1 97.12 193 MET B N 1
ATOM 4299 C CA . MET B 1 193 ? 10.32 28.922 11.742 1 97.12 193 MET B CA 1
ATOM 4300 C C . MET B 1 193 ? 9.789 30.281 12.195 1 97.12 193 MET B C 1
ATOM 4302 O O . MET B 1 193 ? 10.234 31.328 11.711 1 97.12 193 MET B O 1
ATOM 4306 N N . MET B 1 194 ? 8.883 30.281 13.109 1 97.94 194 MET B N 1
ATOM 4307 C CA . MET B 1 194 ? 8.336 31.531 13.625 1 97.94 194 MET B CA 1
ATOM 4308 C C . MET B 1 194 ? 9.375 32.281 14.453 1 97.94 194 MET B C 1
ATOM 4310 O O . MET B 1 194 ? 9.492 33.5 14.344 1 97.94 194 MET B O 1
ATOM 4314 N N . ALA B 1 195 ? 10.102 31.531 15.242 1 97.81 195 ALA B N 1
ATOM 4315 C CA . ALA B 1 195 ? 11.141 32.156 16.047 1 97.81 195 ALA B CA 1
ATOM 4316 C C . ALA B 1 195 ? 12.18 32.844 15.156 1 97.81 195 ALA B C 1
ATOM 4318 O O . ALA B 1 195 ? 12.648 33.938 15.477 1 97.81 195 ALA B O 1
ATOM 4319 N N . LYS B 1 196 ? 12.523 32.25 14.086 1 97.25 196 LYS B N 1
ATOM 4320 C CA . LYS B 1 196 ? 13.492 32.812 13.156 1 97.25 196 LYS B CA 1
ATOM 4321 C C . LYS B 1 196 ? 12.922 34.062 12.461 1 97.25 196 LYS B C 1
ATOM 4323 O O . LYS B 1 196 ? 13.625 35.031 12.273 1 97.25 196 LYS B O 1
ATOM 4328 N N . ALA B 1 197 ? 11.703 34.031 12.109 1 97.38 197 ALA B N 1
ATOM 4329 C CA . ALA B 1 197 ? 11.062 35.094 11.344 1 97.38 197 ALA B CA 1
ATOM 4330 C C . ALA B 1 197 ? 10.758 36.312 12.227 1 97.38 197 ALA B C 1
ATOM 4332 O O . ALA B 1 197 ? 10.734 37.438 11.75 1 97.38 197 ALA B O 1
ATOM 4333 N N . PHE B 1 198 ? 10.484 36.062 13.484 1 97.56 198 PHE B N 1
ATOM 4334 C CA . PHE B 1 198 ? 10.125 37.094 14.43 1 97.56 198 PHE B CA 1
ATOM 4335 C C . PHE B 1 198 ? 11.055 37.094 15.633 1 97.56 198 PHE B C 1
ATOM 4337 O O . PHE B 1 198 ? 10.695 36.594 16.703 1 97.56 198 PHE B O 1
ATOM 4344 N N . PRO B 1 199 ? 12.141 37.75 15.594 1 96.38 199 PRO B N 1
ATOM 4345 C CA . PRO B 1 199 ? 13.195 37.656 16.609 1 96.38 199 PRO B CA 1
ATOM 4346 C C . PRO B 1 199 ? 12.758 38.156 17.969 1 96.38 199 PRO B C 1
ATOM 4348 O O . PRO B 1 199 ? 13.312 37.75 19 1 96.38 199 PRO B O 1
ATOM 4351 N N . GLU B 1 200 ? 11.828 39 17.984 1 96.5 200 GLU B N 1
ATOM 4352 C CA . GLU B 1 200 ? 11.406 39.562 19.25 1 96.5 200 GLU B CA 1
ATOM 4353 C C . GLU B 1 200 ? 10.328 38.719 19.922 1 96.5 200 GLU B C 1
ATOM 4355 O O . GLU B 1 200 ? 10.039 38.906 21.109 1 96.5 200 GLU B O 1
ATOM 4360 N N . ALA B 1 201 ? 9.703 37.781 19.203 1 96.69 201 ALA B N 1
ATOM 4361 C CA . ALA B 1 201 ? 8.617 36.969 19.734 1 96.69 201 ALA B CA 1
ATOM 4362 C C . ALA B 1 201 ? 9.141 35.938 20.703 1 96.69 201 ALA B C 1
ATOM 4364 O O . ALA B 1 201 ? 10.289 35.5 20.594 1 96.69 201 ALA B O 1
ATOM 4365 N N . GLN B 1 202 ? 8.391 35.594 21.672 1 95.5 202 GLN B N 1
ATOM 4366 C CA . GLN B 1 202 ? 8.641 34.469 22.547 1 95.5 202 GLN B CA 1
ATOM 4367 C C . GLN B 1 202 ? 7.824 33.25 22.141 1 95.5 202 GLN B C 1
ATOM 4369 O O . GLN B 1 202 ? 6.59 33.281 22.172 1 95.5 202 GLN B O 1
ATOM 4374 N N . VAL B 1 203 ? 8.531 32.188 21.797 1 98.06 203 VAL B N 1
ATOM 4375 C CA . VAL B 1 203 ? 7.84 31.047 21.203 1 98.06 203 VAL B CA 1
ATOM 4376 C C . VAL B 1 203 ? 7.914 29.859 22.156 1 98.06 203 VAL B C 1
ATOM 4378 O O . VAL B 1 203 ? 8.992 29.531 22.656 1 98.06 203 VAL B O 1
ATOM 4381 N N . TYR B 1 204 ? 6.758 29.281 22.422 1 97.5 204 TYR B N 1
ATOM 4382 C CA . TYR B 1 204 ? 6.59 28.094 23.25 1 97.5 204 TYR B CA 1
ATOM 4383 C C . TYR B 1 204 ? 5.957 26.969 22.453 1 97.5 204 TYR B C 1
ATOM 4385 O O . TYR B 1 204 ? 4.961 27.172 21.75 1 97.5 204 TYR B O 1
ATOM 4393 N N . GLY B 1 205 ? 6.602 25.781 22.469 1 97.94 205 GLY B N 1
ATOM 4394 C CA . GLY B 1 205 ? 6.035 24.578 21.859 1 97.94 205 GLY B CA 1
ATOM 4395 C C . GLY B 1 205 ? 5.812 23.469 22.875 1 97.94 205 GLY B C 1
ATOM 4396 O O . GLY B 1 205 ? 6.621 23.266 23.781 1 97.94 205 GLY B O 1
ATOM 4397 N N . CYS B 1 206 ? 4.734 22.766 22.719 1 96.56 206 CYS B N 1
ATOM 4398 C CA . CYS B 1 206 ? 4.543 21.609 23.578 1 96.56 206 CYS B CA 1
ATOM 4399 C C . CYS B 1 206 ? 3.898 20.469 22.797 1 96.56 206 CYS B C 1
ATOM 4401 O O . CYS B 1 206 ? 3.217 20.688 21.797 1 96.56 206 CYS B O 1
ATOM 4403 N N . ASP B 1 207 ? 4.16 19.297 23.172 1 96.31 207 ASP B N 1
ATOM 4404 C CA . ASP B 1 207 ? 3.68 18.031 22.641 1 96.31 207 ASP B CA 1
ATOM 4405 C C . ASP B 1 207 ? 3.705 16.938 23.703 1 96.31 207 ASP B C 1
ATOM 4407 O O . ASP B 1 207 ? 4.504 17 24.641 1 96.31 207 ASP B O 1
ATOM 4411 N N . PHE B 1 208 ? 2.822 15.992 23.547 1 92.44 208 PHE B N 1
ATOM 4412 C CA . PHE B 1 208 ? 2.764 14.922 24.531 1 92.44 208 PHE B CA 1
ATOM 4413 C C . PHE B 1 208 ? 3.877 13.906 24.312 1 92.44 208 PHE B C 1
ATOM 4415 O O . PHE B 1 208 ? 4.203 13.117 25.203 1 92.44 208 PHE B O 1
ATOM 4422 N N . HIS B 1 209 ? 4.414 13.836 23.172 1 92.25 209 HIS B N 1
ATOM 4423 C CA . HIS B 1 209 ? 5.363 12.812 22.75 1 92.25 209 HIS B CA 1
ATOM 4424 C C . HIS B 1 209 ? 6.793 13.219 23.094 1 92.25 209 HIS B C 1
ATOM 4426 O O . HIS B 1 209 ? 7.438 13.953 22.328 1 92.25 209 HIS B O 1
ATOM 4432 N N . ALA B 1 210 ? 7.414 12.586 24.031 1 94 210 ALA B N 1
ATOM 4433 C CA . ALA B 1 210 ? 8.703 12.977 24.594 1 94 210 ALA B CA 1
ATOM 4434 C C . ALA B 1 210 ? 9.805 12.906 23.547 1 94 210 ALA B C 1
ATOM 4436 O O . ALA B 1 210 ? 10.609 13.828 23.422 1 94 210 ALA B O 1
ATOM 4437 N N . PRO B 1 211 ? 9.82 11.891 22.766 1 93.25 211 PRO B N 1
ATOM 4438 C CA . PRO B 1 211 ? 10.875 11.852 21.75 1 93.25 211 PRO B CA 1
ATOM 4439 C C . PRO B 1 211 ? 10.805 13.016 20.766 1 93.25 211 PRO B C 1
ATOM 4441 O O . PRO B 1 211 ? 11.836 13.523 20.328 1 93.25 211 PRO B O 1
ATOM 4444 N N . SER B 1 212 ? 9.68 13.453 20.438 1 93.94 212 SER B N 1
ATOM 4445 C CA . SER B 1 212 ? 9.523 14.594 19.547 1 93.94 212 SER B CA 1
ATOM 4446 C C . SER B 1 212 ? 10.047 15.875 20.203 1 93.94 212 SER B C 1
ATOM 4448 O O . SER B 1 212 ? 10.688 16.688 19.547 1 93.94 212 SER B O 1
ATOM 4450 N N . ILE B 1 213 ? 9.812 16.016 21.453 1 96.62 213 ILE B N 1
ATOM 4451 C CA . ILE B 1 213 ? 10.25 17.219 22.172 1 96.62 213 ILE B CA 1
ATOM 4452 C C . ILE B 1 213 ? 11.773 17.219 22.281 1 96.62 213 ILE B C 1
ATOM 4454 O O . ILE B 1 213 ? 12.398 18.281 22.172 1 96.62 213 ILE B O 1
ATOM 4458 N N . GLU B 1 214 ? 12.312 16.062 22.516 1 96.75 214 GLU B N 1
ATOM 4459 C CA . GLU B 1 214 ? 13.773 15.977 22.5 1 96.75 214 GLU B CA 1
ATOM 4460 C C . GLU B 1 214 ? 14.344 16.422 21.172 1 96.75 214 GLU B C 1
ATOM 4462 O O . GLU B 1 214 ? 15.32 17.188 21.125 1 96.75 214 GLU B O 1
ATOM 4467 N N . ARG B 1 215 ? 13.734 16.031 20.141 1 95.75 215 ARG B N 1
ATOM 4468 C CA . ARG B 1 215 ? 14.164 16.453 18.812 1 95.75 215 ARG B CA 1
ATOM 4469 C C . ARG B 1 215 ? 13.938 17.938 18.609 1 95.75 215 ARG B C 1
ATOM 4471 O O . ARG B 1 215 ? 14.742 18.609 17.953 1 95.75 215 ARG B O 1
ATOM 4478 N N . ALA B 1 216 ? 12.836 18.422 19.109 1 97.62 216 ALA B N 1
ATOM 4479 C CA . ALA B 1 216 ? 12.523 19.844 18.984 1 97.62 216 ALA B CA 1
ATOM 4480 C C . ALA B 1 216 ? 13.609 20.703 19.609 1 97.62 216 ALA B C 1
ATOM 4482 O O . ALA B 1 216 ? 14.047 21.703 19.031 1 97.62 216 ALA B O 1
ATOM 4483 N N . ARG B 1 217 ? 14.031 20.344 20.766 1 97.75 217 ARG B N 1
ATOM 4484 C CA . ARG B 1 217 ? 15.086 21.078 21.469 1 97.75 217 ARG B CA 1
ATOM 4485 C C . ARG B 1 217 ? 16.391 21.031 20.672 1 97.75 217 ARG B C 1
ATOM 4487 O O . ARG B 1 217 ? 17.062 22.047 20.531 1 97.75 217 ARG B O 1
ATOM 4494 N N . ALA B 1 218 ? 16.688 19.859 20.219 1 97.19 218 ALA B N 1
ATOM 4495 C CA . ALA B 1 218 ? 17.906 19.719 19.406 1 97.19 218 ALA B CA 1
ATOM 4496 C C . ALA B 1 218 ? 17.812 20.562 18.141 1 97.19 218 ALA B C 1
ATOM 4498 O O . ALA B 1 218 ? 18.797 21.203 17.75 1 97.19 218 ALA B O 1
ATOM 4499 N N . ASN B 1 219 ? 16.703 20.531 17.516 1 96.81 219 ASN B N 1
ATOM 4500 C CA . ASN B 1 219 ? 16.484 21.328 16.312 1 96.81 219 ASN B CA 1
ATOM 4501 C C . ASN B 1 219 ? 16.609 22.812 16.578 1 96.81 219 ASN B C 1
ATOM 4503 O O . ASN B 1 219 ? 17.172 23.562 15.773 1 96.81 219 ASN B O 1
ATOM 4507 N N . ALA B 1 220 ? 16.078 23.281 17.672 1 97.44 220 ALA B N 1
ATOM 4508 C CA . ALA B 1 220 ? 16.156 24.703 18.031 1 97.44 220 ALA B CA 1
ATOM 4509 C C . ALA B 1 220 ? 17.594 25.141 18.25 1 97.44 220 ALA B C 1
ATOM 4511 O O . ALA B 1 220 ? 18 26.219 17.844 1 97.44 220 ALA B O 1
ATOM 4512 N N . GLU B 1 221 ? 18.312 24.266 18.906 1 96.94 221 GLU B N 1
ATOM 4513 C CA . GLU B 1 221 ? 19.734 24.547 19.109 1 96.94 221 GLU B CA 1
ATOM 4514 C C . GLU B 1 221 ? 20.484 24.641 17.797 1 96.94 221 GLU B C 1
ATOM 4516 O O . GLU B 1 221 ? 21.266 25.562 17.578 1 96.94 221 GLU B O 1
ATOM 4521 N N . ALA B 1 222 ? 20.219 23.703 16.984 1 96.31 222 ALA B N 1
ATOM 4522 C CA . ALA B 1 222 ? 20.875 23.672 15.68 1 96.31 222 ALA B CA 1
ATOM 4523 C C . ALA B 1 222 ? 20.5 24.891 14.852 1 96.31 222 ALA B C 1
ATOM 4525 O O . ALA B 1 222 ? 21.328 25.391 14.078 1 96.31 222 ALA B O 1
ATOM 4526 N N . ALA B 1 223 ? 19.328 25.375 15.062 1 95.88 223 ALA B N 1
ATOM 4527 C CA . ALA B 1 223 ? 18.828 26.516 14.289 1 95.88 223 ALA B CA 1
ATOM 4528 C C . ALA B 1 223 ? 19.281 27.828 14.898 1 95.88 223 ALA B C 1
ATOM 4530 O O . ALA B 1 223 ? 19.094 28.891 14.297 1 95.88 223 ALA B O 1
ATOM 4531 N N . GLY B 1 224 ? 19.875 27.828 16.031 1 95.06 224 GLY B N 1
ATOM 4532 C CA . GLY B 1 224 ? 20.391 29.016 16.688 1 95.06 224 GLY B CA 1
ATOM 4533 C C . GLY B 1 224 ? 19.328 29.812 17.406 1 95.06 224 GLY B C 1
ATOM 4534 O O . GLY B 1 224 ? 19.484 31.016 17.594 1 95.06 224 GLY B O 1
ATOM 4535 N N . VAL B 1 225 ? 18.188 29.172 17.75 1 94.06 225 VAL B N 1
ATOM 4536 C CA . VAL B 1 225 ? 17.109 29.891 18.406 1 94.06 225 VAL B CA 1
ATOM 4537 C C . VAL B 1 225 ? 16.812 29.25 19.766 1 94.06 225 VAL B C 1
ATOM 4539 O O . VAL B 1 225 ? 15.742 29.469 20.344 1 94.06 225 VAL B O 1
ATOM 4542 N N . GLY B 1 226 ? 17.672 28.469 20.25 1 89.94 226 GLY B N 1
ATOM 4543 C CA . GLY B 1 226 ? 17.469 27.734 21.5 1 89.94 226 GLY B CA 1
ATOM 4544 C C . GLY B 1 226 ? 17.203 28.625 22.688 1 89.94 226 GLY B C 1
ATOM 4545 O O . GLY B 1 226 ? 16.609 28.203 23.672 1 89.94 226 GLY B O 1
ATOM 4546 N N . ASP B 1 227 ? 17.531 29.891 22.562 1 87.44 227 ASP B N 1
ATOM 4547 C CA . ASP B 1 227 ? 17.422 30.828 23.672 1 87.44 227 ASP B CA 1
ATOM 4548 C C . ASP B 1 227 ? 16.047 31.5 23.688 1 87.44 227 ASP B C 1
ATOM 4550 O O . ASP B 1 227 ? 15.641 32.094 24.688 1 87.44 227 ASP B O 1
ATOM 4554 N N . ARG B 1 228 ? 15.32 31.375 22.656 1 88.06 228 ARG B N 1
ATOM 4555 C CA . ARG B 1 228 ? 14.062 32.125 22.594 1 88.06 228 ARG B CA 1
ATOM 4556 C C . ARG B 1 228 ? 12.891 31.188 22.297 1 88.06 228 ARG B C 1
ATOM 4558 O O . ARG B 1 228 ? 11.758 31.656 22.109 1 88.06 228 ARG B O 1
ATOM 4565 N N . VAL B 1 229 ? 13.18 29.953 22.078 1 95.5 229 VAL B N 1
ATOM 4566 C CA . VAL B 1 229 ? 12.117 28.953 21.922 1 95.5 229 VAL B CA 1
ATOM 4567 C C . VAL B 1 229 ? 12.203 27.922 23.031 1 95.5 229 VAL B C 1
ATOM 4569 O O . VAL B 1 229 ? 13.289 27.453 23.375 1 95.5 229 VAL B O 1
ATOM 4572 N N . ARG B 1 230 ? 11.148 27.672 23.641 1 96.38 230 ARG B N 1
ATOM 4573 C CA . ARG B 1 230 ? 11.062 26.656 24.688 1 96.38 230 ARG B CA 1
ATOM 4574 C C . ARG B 1 230 ? 10.133 25.516 24.266 1 96.38 230 ARG B C 1
ATOM 4576 O O . ARG B 1 230 ? 9.062 25.766 23.703 1 96.38 230 ARG B O 1
ATOM 4583 N N . PHE B 1 231 ? 10.602 24.281 24.516 1 98.06 231 PHE B N 1
ATOM 4584 C CA . PHE B 1 231 ? 9.805 23.094 24.219 1 98.06 231 PHE B CA 1
ATOM 4585 C C . PHE B 1 231 ? 9.578 22.266 25.469 1 98.06 231 PHE B C 1
ATOM 4587 O O . PHE B 1 231 ? 10.516 22 26.234 1 98.06 231 PHE B O 1
ATOM 4594 N N . GLU B 1 232 ? 8.336 21.812 25.703 1 97 232 GLU B N 1
ATOM 4595 C CA . GLU B 1 232 ? 8.016 21.016 26.875 1 97 232 GLU B CA 1
ATOM 4596 C C . GLU B 1 232 ? 7.082 19.859 26.531 1 97 232 GLU B C 1
ATOM 4598 O O . GLU B 1 232 ? 6.215 20 25.656 1 97 232 GLU B O 1
ATOM 4603 N N . VAL B 1 233 ? 7.301 18.688 27.219 1 96.56 233 VAL B N 1
ATOM 4604 C CA . VAL B 1 233 ? 6.332 17.594 27.141 1 96.56 233 VAL B CA 1
ATOM 4605 C C . VAL B 1 233 ? 5.102 17.938 27.984 1 96.56 233 VAL B C 1
ATOM 4607 O O . VAL B 1 233 ? 5.191 18.094 29.203 1 96.56 233 VAL B O 1
ATOM 4610 N N . SER B 1 234 ? 4.004 18.109 27.312 1 93 234 SER B N 1
ATOM 4611 C CA . SER B 1 234 ? 2.791 18.438 28.047 1 93 234 SER B CA 1
ATOM 4612 C C . SER B 1 234 ? 1.546 18.203 27.203 1 93 234 SER B C 1
ATOM 4614 O O . SER B 1 234 ? 1.641 18.031 25.984 1 93 234 SER B O 1
ATOM 4616 N N . ASP B 1 235 ? 0.442 18.125 27.953 1 91.88 235 ASP B N 1
ATOM 4617 C CA . ASP B 1 235 ? -0.875 18.125 27.328 1 91.88 235 ASP B CA 1
ATOM 4618 C C . ASP B 1 235 ? -1.615 19.438 27.609 1 91.88 235 ASP B C 1
ATOM 4620 O O . ASP B 1 235 ? -1.072 20.328 28.25 1 91.88 235 ASP B O 1
ATOM 4624 N N . SER B 1 236 ? -2.816 19.547 27.062 1 90.75 236 SER B N 1
ATOM 4625 C CA . SER B 1 236 ? -3.502 20.828 27.047 1 90.75 236 SER B CA 1
ATOM 4626 C C . SER B 1 236 ? -3.846 21.297 28.453 1 90.75 236 SER B C 1
ATOM 4628 O O . SER B 1 236 ? -3.953 22.5 28.703 1 90.75 236 SER B O 1
ATOM 4630 N N . ASP B 1 237 ? -3.939 20.391 29.359 1 89 237 ASP B N 1
ATOM 4631 C CA . ASP B 1 237 ? -4.25 20.766 30.734 1 89 237 ASP B CA 1
ATOM 4632 C C . ASP B 1 237 ? -3.104 21.547 31.375 1 89 237 ASP B C 1
ATOM 4634 O O . ASP B 1 237 ? -3.316 22.328 32.281 1 89 237 ASP B O 1
ATOM 4638 N N . ALA B 1 238 ? -1.978 21.328 30.875 1 89.81 238 ALA B N 1
ATOM 4639 C CA . ALA B 1 238 ? -0.79 21.984 31.422 1 89.81 238 ALA B CA 1
ATOM 4640 C C . ALA B 1 238 ? -0.753 23.469 31.031 1 89.81 238 ALA B C 1
ATOM 4642 O O . ALA B 1 238 ? 0.062 24.234 31.547 1 89.81 238 ALA B O 1
ATOM 4643 N N . LEU B 1 239 ? -1.636 23.906 30.188 1 93.31 239 LEU B N 1
ATOM 4644 C CA . LEU B 1 239 ? -1.658 25.281 29.703 1 93.31 239 LEU B CA 1
ATOM 4645 C C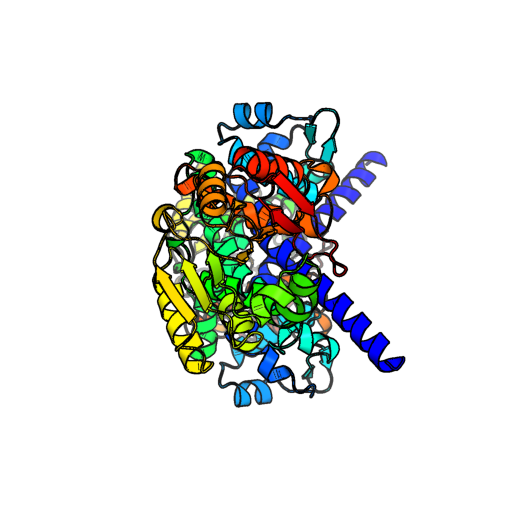 . LEU B 1 239 ? -2.404 26.188 30.672 1 93.31 239 LEU B C 1
ATOM 4647 O O . LEU B 1 239 ? -2.416 27.406 30.5 1 93.31 239 LEU B O 1
ATOM 4651 N N . ALA B 1 240 ? -2.992 25.609 31.703 1 90.75 240 ALA B N 1
ATOM 4652 C CA . ALA B 1 240 ? -3.791 26.391 32.656 1 90.75 240 ALA B CA 1
ATOM 4653 C C . ALA B 1 240 ? -3.004 27.578 33.188 1 90.75 240 ALA B C 1
ATOM 4655 O O . ALA B 1 240 ? -1.855 27.438 33.625 1 90.75 240 ALA B O 1
ATOM 4656 N N . GLY B 1 241 ? -3.625 28.734 33.031 1 93 241 GLY B N 1
ATOM 4657 C CA . GLY B 1 241 ? -3.041 29.938 33.594 1 93 241 GLY B CA 1
ATOM 4658 C C . GLY B 1 241 ? -2.09 30.656 32.656 1 93 241 GLY B C 1
ATOM 4659 O O . GLY B 1 241 ? -1.604 31.75 32.969 1 93 241 GLY B O 1
ATOM 4660 N N . LYS B 1 242 ? -1.831 30.094 31.562 1 95.38 242 LYS B N 1
ATOM 4661 C CA . LYS B 1 242 ? -0.957 30.719 30.578 1 95.38 242 LYS B CA 1
ATOM 4662 C C . LYS B 1 242 ? -1.767 31.406 29.484 1 95.38 242 LYS B C 1
ATOM 4664 O O . LYS B 1 242 ? -2.857 30.953 29.125 1 95.38 242 LYS B O 1
ATOM 4669 N N . LYS B 1 243 ? -1.244 32.531 29.047 1 97.31 243 LYS B N 1
ATOM 4670 C CA . LYS B 1 243 ? -1.871 33.281 27.953 1 97.31 243 LYS B CA 1
ATOM 4671 C C . LYS B 1 243 ? -0.861 33.594 26.859 1 97.31 243 LYS B C 1
ATOM 4673 O O . LYS B 1 243 ? 0.283 33.969 27.141 1 97.31 243 LYS B O 1
ATOM 4678 N N . PHE B 1 244 ? -1.308 33.406 25.672 1 98.44 244 PHE B N 1
ATOM 4679 C CA . PHE B 1 244 ? -0.446 33.656 24.516 1 98.44 244 PHE B CA 1
ATOM 4680 C C . PHE B 1 244 ? -1.137 34.594 23.516 1 98.44 244 PHE B C 1
ATOM 4682 O O . PHE B 1 244 ? -2.357 34.531 23.359 1 98.44 244 PHE B O 1
ATOM 4689 N N . ASP B 1 245 ? -0.355 35.438 22.812 1 98.62 245 ASP B N 1
ATOM 4690 C CA . ASP B 1 245 ? -0.874 36.344 21.781 1 98.62 245 ASP B CA 1
ATOM 4691 C C . ASP B 1 245 ? -1.264 35.562 20.516 1 98.62 245 ASP B C 1
ATOM 4693 O O . ASP B 1 245 ? -2.154 35.969 19.781 1 98.62 245 ASP B O 1
ATOM 4697 N N . PHE B 1 246 ? -0.581 34.5 20.234 1 98.81 246 PHE B N 1
ATOM 4698 C CA . PHE B 1 246 ? -0.793 33.688 19.047 1 98.81 246 PHE B CA 1
ATOM 4699 C C . PHE B 1 246 ? -0.694 32.188 19.375 1 98.81 246 PHE B C 1
ATOM 4701 O O . PHE B 1 246 ? 0.33 31.75 19.891 1 98.81 246 PHE B O 1
ATOM 4708 N N . VAL B 1 247 ? -1.766 31.469 19.188 1 98.81 247 VAL B N 1
ATOM 4709 C CA . VAL B 1 247 ? -1.84 30.031 19.422 1 98.81 247 VAL B CA 1
ATOM 4710 C C . VAL B 1 247 ? -2.008 29.281 18.094 1 98.81 247 VAL B C 1
ATOM 4712 O O . VAL B 1 247 ? -2.771 29.719 17.234 1 98.81 247 VAL B O 1
ATOM 4715 N N . THR B 1 248 ? -1.226 28.219 17.938 1 98.56 248 THR B N 1
ATOM 4716 C CA . THR B 1 248 ? -1.343 27.453 16.703 1 98.56 248 THR B CA 1
ATOM 4717 C C . THR B 1 248 ? -1.5 25.969 16.984 1 98.56 248 THR B C 1
ATOM 4719 O O . THR B 1 248 ? -0.923 25.453 17.953 1 98.56 248 THR B O 1
ATOM 4722 N N . THR B 1 249 ? -2.312 25.297 16.219 1 97.69 249 THR B N 1
ATOM 4723 C CA . THR B 1 249 ? -2.324 23.844 16.062 1 97.69 249 THR B CA 1
ATOM 4724 C C . THR B 1 249 ? -2.305 23.469 14.594 1 97.69 249 THR B C 1
ATOM 4726 O O . THR B 1 249 ? -3.004 24.062 13.773 1 97.69 249 THR B O 1
ATOM 4729 N N . PHE B 1 250 ? -1.431 22.578 14.258 1 95.62 250 PHE B N 1
ATOM 4730 C CA . PHE B 1 250 ? -1.336 22.047 12.898 1 95.62 250 PHE B CA 1
ATOM 4731 C C . PHE B 1 250 ? -1.727 20.578 12.859 1 95.62 250 PHE B C 1
ATOM 4733 O O . PHE B 1 250 ? -0.898 19.703 13.117 1 95.62 250 PHE B O 1
ATOM 4740 N N . VAL B 1 251 ? -3.047 20.297 12.469 1 93 251 VAL B N 1
ATOM 4741 C CA . VAL B 1 251 ? -3.615 18.953 12.297 1 93 251 VAL B CA 1
ATOM 4742 C C . VAL B 1 251 ? -3.502 18.172 13.602 1 93 251 VAL B C 1
ATOM 4744 O O . VAL B 1 251 ? -2.938 17.078 13.625 1 93 251 VAL B O 1
ATOM 4747 N N . VAL B 1 252 ? -4.09 18.734 14.672 1 94.69 252 VAL B N 1
ATOM 4748 C CA . VAL B 1 252 ? -3.947 18.172 16.016 1 94.69 252 VAL B CA 1
ATOM 4749 C C . VAL B 1 252 ? -5.324 17.844 16.578 1 94.69 252 VAL B C 1
ATOM 4751 O O . VAL B 1 252 ? -5.523 16.766 17.156 1 94.69 252 VAL B O 1
ATOM 4754 N N . ILE B 1 253 ? -6.32 18.672 16.359 1 95.06 253 ILE B N 1
ATOM 4755 C CA . ILE B 1 253 ? -7.582 18.656 17.094 1 95.06 253 ILE B CA 1
ATOM 4756 C C . ILE B 1 253 ? -8.352 17.375 16.766 1 95.06 253 ILE B C 1
ATOM 4758 O O . ILE B 1 253 ? -8.891 16.719 17.656 1 95.06 253 ILE B O 1
ATOM 4762 N N . HIS B 1 254 ? -8.359 16.953 15.492 1 91.88 254 HIS B N 1
ATOM 4763 C CA . HIS B 1 254 ? -9.188 15.828 15.055 1 91.88 254 HIS B CA 1
ATOM 4764 C C . HIS B 1 254 ? -8.656 14.508 15.594 1 91.88 254 HIS B C 1
ATOM 4766 O O . HIS B 1 254 ? -9.367 13.5 15.602 1 91.88 254 HIS B O 1
ATOM 4772 N N . ASP B 1 255 ? -7.457 14.484 16.109 1 92.06 255 ASP B N 1
ATOM 4773 C CA . ASP B 1 255 ? -6.848 13.273 16.656 1 92.06 255 ASP B CA 1
ATOM 4774 C C . ASP B 1 255 ? -7.078 13.172 18.156 1 92.06 255 ASP B C 1
ATOM 4776 O O . ASP B 1 255 ? -6.797 12.141 18.766 1 92.06 255 ASP B O 1
ATOM 4780 N N . ALA B 1 256 ? -7.578 14.195 18.781 1 92.81 256 ALA B N 1
ATOM 4781 C CA . ALA B 1 256 ? -7.66 14.297 20.234 1 92.81 256 ALA B CA 1
ATOM 4782 C C . ALA B 1 256 ? -8.68 13.305 20.797 1 92.81 256 ALA B C 1
ATOM 4784 O O . ALA B 1 256 ? -9.688 13.008 20.156 1 92.81 256 ALA B O 1
ATOM 4785 N N . THR B 1 257 ? -8.344 12.836 22.016 1 93.06 257 THR B N 1
ATOM 4786 C CA . THR B 1 257 ? -9.305 12.031 22.766 1 93.06 257 THR B CA 1
ATOM 4787 C C . THR B 1 257 ? -10.57 12.836 23.062 1 93.06 257 THR B C 1
ATOM 4789 O O . THR B 1 257 ? -11.688 12.375 22.812 1 93.06 257 THR B O 1
ATOM 4792 N N . ASP B 1 258 ? -10.398 14.031 23.547 1 94.69 258 ASP B N 1
ATOM 4793 C CA . ASP B 1 258 ? -11.484 14.977 23.828 1 94.69 258 ASP B CA 1
ATOM 4794 C C . ASP B 1 258 ? -11.234 16.312 23.141 1 94.69 258 ASP B C 1
ATOM 4796 O O . ASP B 1 258 ? -10.781 17.266 23.766 1 94.69 258 ASP B O 1
ATOM 4800 N N . PRO B 1 259 ? -11.656 16.422 21.875 1 95.62 259 PRO B N 1
ATOM 4801 C CA . PRO B 1 259 ? -11.375 17.641 21.094 1 95.62 259 PRO B CA 1
ATOM 4802 C C . PRO B 1 259 ? -12.047 18.875 21.672 1 95.62 259 PRO B C 1
ATOM 4804 O O . PRO B 1 259 ? -11.492 19.969 21.609 1 95.62 259 PRO B O 1
ATOM 4807 N N . GLN B 1 260 ? -13.172 18.719 22.25 1 96.56 260 GLN B N 1
ATOM 4808 C CA . GLN B 1 260 ? -13.875 19.859 22.828 1 96.56 260 GLN B CA 1
ATOM 4809 C C . GLN B 1 260 ? -13.117 20.422 24.031 1 96.56 260 GLN B C 1
ATOM 4811 O O . GLN B 1 260 ? -12.953 21.641 24.156 1 96.56 260 GLN B O 1
ATOM 4816 N N . GLN B 1 261 ? -12.719 19.562 24.891 1 96.5 261 GLN B N 1
ATOM 4817 C CA . GLN B 1 261 ? -11.945 20 26.047 1 96.5 261 GLN B CA 1
ATOM 4818 C C . GLN B 1 261 ? -10.625 20.641 25.609 1 96.5 261 GLN B C 1
ATOM 4820 O O . GLN B 1 261 ? -10.195 21.641 26.172 1 96.5 261 GLN B O 1
ATOM 4825 N N . MET B 1 262 ? -9.953 20.047 24.656 1 96.38 262 MET B N 1
ATOM 4826 C CA . MET B 1 262 ? -8.703 20.609 24.125 1 96.38 262 MET B CA 1
ATOM 4827 C C . MET B 1 262 ? -8.914 22.031 23.609 1 96.38 262 MET B C 1
ATOM 4829 O O . MET B 1 262 ? -8.117 22.922 23.891 1 96.38 262 MET B O 1
ATOM 4833 N N . MET B 1 263 ? -9.992 22.203 22.875 1 97.12 263 MET B N 1
ATOM 4834 C CA . MET B 1 263 ? -10.289 23.531 22.344 1 97.12 263 MET B CA 1
ATOM 4835 C C . MET B 1 263 ? -10.578 24.516 23.453 1 97.12 263 MET B C 1
ATOM 4837 O O . MET B 1 263 ? -10.211 25.688 23.359 1 97.12 263 MET B O 1
ATOM 4841 N N . LYS B 1 264 ? -11.227 24.078 24.5 1 97.81 264 LYS B N 1
ATOM 4842 C CA . LYS B 1 264 ? -11.469 24.922 25.656 1 97.81 264 LYS B CA 1
ATOM 4843 C C . LYS B 1 264 ? -10.156 25.359 26.312 1 97.81 264 LYS B C 1
ATOM 4845 O O . LYS B 1 264 ? -9.992 26.531 26.672 1 97.81 264 LYS B O 1
ATOM 4850 N N . ASP B 1 265 ? -9.305 24.375 26.5 1 98 265 ASP B N 1
ATOM 4851 C CA . ASP B 1 265 ? -8 24.688 27.078 1 98 265 ASP B CA 1
ATOM 4852 C C . ASP B 1 265 ? -7.234 25.672 26.219 1 98 265 ASP B C 1
ATOM 4854 O O . ASP B 1 265 ? -6.578 26.578 26.734 1 98 265 ASP B O 1
ATOM 4858 N N . LEU B 1 266 ? -7.297 25.562 24.922 1 98.19 266 LEU B N 1
ATOM 4859 C CA . LEU B 1 266 ? -6.613 26.453 23.984 1 98.19 266 LEU B CA 1
ATOM 4860 C C . LEU B 1 266 ? -7.238 27.844 24.016 1 98.19 266 LEU B C 1
ATOM 4862 O O . LEU B 1 266 ? -6.535 28.844 23.891 1 98.19 266 LEU B O 1
ATOM 4866 N N . ARG B 1 267 ? -8.539 27.891 24.109 1 98.38 267 ARG B N 1
ATOM 4867 C CA . ARG B 1 267 ? -9.227 29.172 24.266 1 98.38 267 ARG B CA 1
ATOM 4868 C C . ARG B 1 267 ? -8.75 29.891 25.531 1 98.38 267 ARG B C 1
ATOM 4870 O O . ARG B 1 267 ? -8.453 31.078 25.5 1 98.38 267 ARG B O 1
ATOM 4877 N N . GLU B 1 268 ? -8.703 29.156 26.594 1 97.81 268 GLU B N 1
ATOM 4878 C CA . GLU B 1 268 ? -8.289 29.734 27.859 1 97.81 268 GLU B CA 1
ATOM 4879 C C . GLU B 1 268 ? -6.84 30.219 27.797 1 97.81 268 GLU B C 1
ATOM 4881 O O . GLU B 1 268 ? -6.465 31.156 28.516 1 97.81 268 GLU B O 1
ATOM 4886 N N . SER B 1 269 ? -6.109 29.656 26.922 1 97.81 269 SER B N 1
ATOM 4887 C CA . SER B 1 269 ? -4.695 29.984 26.797 1 97.81 269 SER B CA 1
ATOM 4888 C C . SER B 1 269 ? -4.477 31.078 25.75 1 97.81 269 SER B C 1
ATOM 4890 O O . SER B 1 269 ? -3.344 31.516 25.531 1 97.81 269 SER B O 1
ATOM 4892 N N . THR B 1 270 ? -5.504 31.438 25.062 1 98.44 270 THR B N 1
ATOM 4893 C CA . THR B 1 270 ? -5.434 32.531 24.109 1 98.44 270 THR B CA 1
ATOM 4894 C C . THR B 1 270 ? -5.73 33.875 24.797 1 98.44 270 THR B C 1
ATOM 4896 O O . THR B 1 270 ? -6.762 34.031 25.453 1 98.44 270 THR B O 1
ATOM 4899 N N . ALA B 1 271 ? -4.859 34.844 24.656 1 98.19 271 ALA B N 1
ATOM 4900 C CA . ALA B 1 271 ? -5.062 36.188 25.234 1 98.19 271 ALA B CA 1
ATOM 4901 C C . ALA B 1 271 ? -6.359 36.812 24.719 1 98.19 271 ALA B C 1
ATOM 4903 O O . ALA B 1 271 ? -6.883 36.406 23.688 1 98.19 271 ALA B O 1
ATOM 4904 N N . ASP B 1 272 ? -6.84 37.781 25.469 1 97.19 272 ASP B N 1
ATOM 4905 C CA . ASP B 1 272 ? -8.109 38.438 25.125 1 97.19 272 ASP B CA 1
ATOM 4906 C C . ASP B 1 272 ? -8.055 39.062 23.734 1 97.19 272 ASP B C 1
ATOM 4908 O O . ASP B 1 272 ? -9.047 39.031 23 1 97.19 272 ASP B O 1
ATOM 4912 N N . ASP B 1 273 ? -6.98 39.562 23.375 1 97.38 273 ASP B N 1
ATOM 4913 C CA . ASP B 1 273 ? -6.797 40.125 22.047 1 97.38 273 ASP B CA 1
ATOM 4914 C C . ASP B 1 273 ? -5.918 39.219 21.188 1 97.38 273 ASP B C 1
ATOM 4916 O O . ASP B 1 273 ? -5.273 39.688 20.234 1 97.38 273 ASP B O 1
ATOM 4920 N N . GLY B 1 274 ? -5.789 37.938 21.609 1 98.38 274 GLY B N 1
ATOM 4921 C CA . GLY B 1 274 ? -4.961 36.969 20.891 1 98.38 274 GLY B CA 1
ATOM 4922 C C . GLY B 1 274 ? -5.695 36.312 19.75 1 98.38 274 GLY B C 1
ATOM 4923 O O . GLY B 1 274 ? -6.859 36.594 19.484 1 98.38 274 GLY B O 1
ATOM 4924 N N . THR B 1 275 ? -4.961 35.5 18.969 1 98.75 275 THR B N 1
ATOM 4925 C CA . THR B 1 275 ? -5.477 34.75 17.828 1 98.75 275 THR B CA 1
ATOM 4926 C C . THR B 1 275 ? -5.074 33.281 17.906 1 98.75 275 THR B C 1
ATOM 4928 O O . THR B 1 275 ? -3.939 32.969 18.281 1 98.75 275 THR B O 1
ATOM 4931 N N . TYR B 1 276 ? -6.027 32.438 17.688 1 98.75 276 TYR B N 1
ATOM 4932 C CA . TYR B 1 276 ? -5.77 31.016 17.516 1 98.75 276 TYR B CA 1
ATOM 4933 C C . TYR B 1 276 ? -5.914 30.594 16.062 1 98.75 276 TYR B C 1
ATOM 4935 O O . TYR B 1 276 ? -6.992 30.719 15.469 1 98.75 276 TYR B O 1
ATOM 4943 N N . LEU B 1 277 ? -4.773 30.188 15.43 1 98.19 277 LEU B N 1
ATOM 4944 C CA . LEU B 1 277 ? -4.801 29.578 14.102 1 98.19 277 LEU B CA 1
ATOM 4945 C C . LEU B 1 277 ? -4.953 28.062 14.211 1 98.19 277 LEU B C 1
ATOM 4947 O O . LEU B 1 277 ? -4.023 27.375 14.641 1 98.19 277 LEU B O 1
ATOM 4951 N N . MET B 1 278 ? -6.102 27.578 13.797 1 97.25 278 MET B N 1
ATOM 4952 C CA . MET B 1 278 ? -6.383 26.141 13.75 1 97.25 278 MET B CA 1
ATOM 4953 C C . MET B 1 278 ? -6.285 25.609 12.328 1 97.25 278 MET B C 1
ATOM 4955 O O . MET B 1 278 ? -7.066 26 11.461 1 97.25 278 MET B O 1
ATOM 4959 N N . VAL B 1 279 ? -5.293 24.828 12.062 1 94.38 279 VAL B N 1
ATOM 4960 C CA . VAL B 1 279 ? -5.125 24.203 10.75 1 94.38 279 VAL B CA 1
ATOM 4961 C C . VAL B 1 279 ? -5.613 22.75 10.797 1 94.38 279 VAL B C 1
ATOM 4963 O O . VAL B 1 279 ? -5.129 21.953 11.602 1 94.38 279 VAL B O 1
ATOM 4966 N N . GLU B 1 280 ? -6.602 22.375 9.977 1 93.12 280 GLU B N 1
ATOM 4967 C CA . GLU B 1 280 ? -7.203 21.031 9.977 1 93.12 280 GLU B CA 1
ATOM 4968 C C . GLU B 1 280 ? -7.457 20.547 8.555 1 93.12 280 GLU B C 1
ATOM 4970 O O . GLU B 1 280 ? -7.27 21.281 7.59 1 93.12 280 GLU B O 1
ATOM 4975 N N . LEU B 1 281 ? -7.824 19.297 8.5 1 88.12 281 LEU B N 1
ATOM 4976 C CA . LEU B 1 281 ? -8.156 18.703 7.203 1 88.12 281 LEU B CA 1
ATOM 4977 C C . LEU B 1 281 ? -9.32 19.453 6.551 1 88.12 281 LEU B C 1
ATOM 4979 O O . LEU B 1 281 ? -10.273 19.828 7.23 1 88.12 281 LEU B O 1
ATOM 4983 N N . ASN B 1 282 ? -9.211 19.688 5.32 1 85.88 282 ASN B N 1
ATOM 4984 C CA . ASN B 1 282 ? -10.219 20.422 4.566 1 85.88 282 ASN B CA 1
ATOM 4985 C C . ASN B 1 282 ? -11.25 19.484 3.949 1 85.88 282 ASN B C 1
ATOM 4987 O O . ASN B 1 282 ? -11.383 19.422 2.727 1 85.88 282 ASN B O 1
ATOM 4991 N N . LEU B 1 283 ? -11.953 18.75 4.781 1 89.06 283 LEU B N 1
ATOM 4992 C CA . LEU B 1 283 ? -13.008 17.844 4.344 1 89.06 283 LEU B CA 1
ATOM 4993 C C . LEU B 1 283 ? -14.375 18.344 4.809 1 89.06 283 LEU B C 1
ATOM 4995 O O . LEU B 1 283 ? -14.469 19.062 5.797 1 89.06 283 LEU B O 1
ATOM 4999 N N . SER B 1 284 ? -15.359 17.906 4.027 1 87.81 284 SER B N 1
ATOM 5000 C CA . SER B 1 284 ? -16.75 18.219 4.355 1 87.81 284 SER B CA 1
ATOM 5001 C C . SER B 1 284 ? -17.344 17.172 5.285 1 87.81 284 SER B C 1
ATOM 5003 O O . SER B 1 284 ? -16.875 16.047 5.336 1 87.81 284 SER B O 1
ATOM 5005 N N . GLN B 1 285 ? -18.375 17.609 6.023 1 87.12 285 GLN B N 1
ATOM 5006 C CA . GLN B 1 285 ? -19.141 16.656 6.812 1 87.12 285 GLN B CA 1
ATOM 5007 C C . GLN B 1 285 ? -19.969 15.727 5.918 1 87.12 285 GLN B C 1
ATOM 5009 O O . GLN B 1 285 ? -20.391 14.648 6.344 1 87.12 285 GLN B O 1
ATOM 5014 N N . GLU B 1 286 ? -20.203 16.219 4.707 1 91.44 286 GLU B N 1
ATOM 5015 C CA . GLU B 1 286 ? -21 15.438 3.758 1 91.44 286 GLU B CA 1
ATOM 5016 C C . GLU B 1 286 ? -20.109 14.586 2.861 1 91.44 286 GLU B C 1
ATOM 5018 O O . GLU B 1 286 ? -19.297 15.109 2.1 1 91.44 286 GLU B O 1
ATOM 5023 N N . LEU B 1 287 ? -20.391 13.297 2.881 1 94.31 287 LEU B N 1
ATOM 5024 C CA . LEU B 1 287 ? -19.531 12.344 2.184 1 94.31 287 LEU B CA 1
ATOM 5025 C C . LEU B 1 287 ? -19.484 12.648 0.692 1 94.31 287 LEU B C 1
ATOM 5027 O O . LEU B 1 287 ? -18.406 12.609 0.086 1 94.31 287 LEU B O 1
ATOM 5031 N N . HIS B 1 288 ? -20.656 12.992 0.055 1 94.81 288 HIS B N 1
ATOM 5032 C CA . HIS B 1 288 ? -20.703 13.188 -1.389 1 94.81 288 HIS B CA 1
ATOM 5033 C C . HIS B 1 288 ? -19.844 14.375 -1.815 1 94.81 288 HIS B C 1
ATOM 5035 O O . HIS B 1 288 ? -19.391 14.438 -2.961 1 94.81 288 HIS B O 1
ATOM 5041 N N . GLU B 1 289 ? -19.547 15.305 -0.886 1 93.12 289 GLU B N 1
ATOM 5042 C CA . GLU B 1 289 ? -18.719 16.469 -1.187 1 93.12 289 GLU B CA 1
ATOM 5043 C C . GLU B 1 289 ? -17.234 16.125 -1.118 1 93.12 289 GLU B C 1
ATOM 5045 O O . GLU B 1 289 ? -16.391 16.906 -1.561 1 93.12 289 GLU B O 1
ATOM 5050 N N . ASN B 1 290 ? -16.922 14.977 -0.588 1 93.62 290 ASN B N 1
ATOM 5051 C CA . ASN B 1 290 ? -15.539 14.562 -0.431 1 93.62 290 ASN B CA 1
ATOM 5052 C C . ASN B 1 290 ? -15.102 13.625 -1.549 1 93.62 290 ASN B C 1
ATOM 5054 O O . ASN B 1 290 ? -14.008 13.055 -1.495 1 93.62 290 ASN B O 1
ATOM 5058 N N . MET B 1 291 ? -15.984 13.359 -2.543 1 94.19 291 MET B N 1
ATOM 5059 C CA . MET B 1 291 ? -15.656 12.453 -3.641 1 94.19 291 MET B CA 1
ATOM 5060 C C . MET B 1 291 ? -14.703 13.117 -4.629 1 94.19 291 MET B C 1
ATOM 5062 O O . MET B 1 291 ? -15.047 13.32 -5.793 1 94.19 291 MET B O 1
ATOM 5066 N N . ASN B 1 292 ? -13.523 13.438 -4.211 1 91.62 292 ASN B N 1
ATOM 5067 C CA . ASN B 1 292 ? -12.398 14.055 -4.91 1 91.62 292 ASN B CA 1
ATOM 5068 C C . ASN B 1 292 ? -11.07 13.477 -4.438 1 91.62 292 ASN B C 1
ATOM 5070 O O . ASN B 1 292 ? -11.039 12.531 -3.646 1 91.62 292 ASN B O 1
ATOM 5074 N N . LEU B 1 293 ? -10.016 13.977 -4.969 1 90 293 LEU B N 1
ATOM 5075 C CA . LEU B 1 293 ? -8.695 13.422 -4.672 1 90 293 LEU B CA 1
ATOM 5076 C C . LEU B 1 293 ? -8.391 13.523 -3.18 1 90 293 LEU B C 1
ATOM 5078 O O . LEU B 1 293 ? -7.844 12.594 -2.59 1 90 293 LEU B O 1
ATOM 5082 N N . PHE B 1 294 ? -8.727 14.578 -2.58 1 89.94 294 PHE B N 1
ATOM 5083 C CA . PHE B 1 294 ? -8.414 14.789 -1.17 1 89.94 294 PHE B CA 1
ATOM 5084 C C . PHE B 1 294 ? -9.164 13.781 -0.297 1 89.94 294 PHE B C 1
ATOM 5086 O O . PHE B 1 294 ? -8.586 13.203 0.621 1 89.94 294 PHE B O 1
ATOM 5093 N N . GLY B 1 295 ? -10.461 13.586 -0.598 1 92 295 GLY B N 1
ATOM 5094 C CA . GLY B 1 295 ? -11.203 12.57 0.127 1 92 295 GLY B CA 1
ATOM 5095 C C . GLY B 1 295 ? -10.641 11.172 -0.051 1 92 295 GLY B C 1
ATOM 5096 O O . GLY B 1 295 ? -10.578 10.391 0.903 1 92 295 GLY B O 1
ATOM 5097 N N . ARG B 1 296 ? -10.148 10.922 -1.231 1 93.06 296 ARG B N 1
ATOM 5098 C CA . ARG B 1 296 ? -9.578 9.617 -1.558 1 93.06 296 ARG B CA 1
ATOM 5099 C C . ARG B 1 296 ? -8.336 9.344 -0.725 1 93.06 296 ARG B C 1
ATOM 5101 O O . ARG B 1 296 ? -8.031 8.188 -0.414 1 93.06 296 ARG B O 1
ATOM 5108 N N . VAL B 1 297 ? -7.715 10.391 -0.33 1 94.38 297 VAL B N 1
ATOM 5109 C CA . VAL B 1 297 ? -6.461 10.258 0.403 1 94.38 297 VAL B CA 1
ATOM 5110 C C . VAL B 1 297 ? -6.734 10.281 1.905 1 94.38 297 VAL B C 1
ATOM 5112 O O . VAL B 1 297 ? -6.184 9.469 2.654 1 94.38 297 VAL B O 1
ATOM 5115 N N . MET B 1 298 ? -7.641 11.062 2.346 1 93.88 298 MET B N 1
ATOM 5116 C CA . MET B 1 298 ? -7.738 11.367 3.77 1 93.88 298 MET B CA 1
ATOM 5117 C C . MET B 1 298 ? -8.562 10.312 4.496 1 93.88 298 MET B C 1
ATOM 5119 O O . MET B 1 298 ? -8.305 10.008 5.664 1 93.88 298 MET B O 1
ATOM 5123 N N . TYR B 1 299 ? -9.57 9.672 3.834 1 96 299 TYR B N 1
ATOM 5124 C CA . TYR B 1 299 ? -10.375 8.664 4.516 1 96 299 TYR B CA 1
ATOM 5125 C C . TYR B 1 299 ? -9.523 7.461 4.914 1 96 299 TYR B C 1
ATOM 5127 O O . TYR B 1 299 ? -9.555 7.02 6.062 1 96 299 TYR B O 1
ATOM 5135 N N . PRO B 1 300 ? -8.719 6.957 3.969 1 97.5 300 PRO B N 1
ATOM 5136 C CA . PRO B 1 300 ? -7.836 5.867 4.387 1 97.5 300 PRO B CA 1
ATOM 5137 C C . PRO B 1 300 ? -6.824 6.297 5.449 1 97.5 300 PRO B C 1
ATOM 5139 O O . PRO B 1 300 ? -6.574 5.559 6.406 1 97.5 300 PRO B O 1
ATOM 5142 N N . GLN B 1 301 ? -6.246 7.461 5.289 1 96.31 301 GLN B N 1
ATOM 5143 C CA . GLN B 1 301 ? -5.285 7.941 6.277 1 96.31 301 GLN B CA 1
ATOM 5144 C C . GLN B 1 301 ? -5.93 8.078 7.652 1 96.31 301 GLN B C 1
ATOM 5146 O O . GLN B 1 301 ? -5.332 7.699 8.664 1 96.31 301 GLN B O 1
ATOM 5151 N N . SER B 1 302 ? -7.121 8.594 7.672 1 95.38 302 SER B N 1
ATOM 5152 C CA . SER B 1 302 ? -7.863 8.742 8.922 1 95.38 302 SER B CA 1
ATOM 5153 C C . SER B 1 302 ? -8.094 7.395 9.594 1 95.38 302 SER B C 1
ATOM 5155 O O . SER B 1 302 ? -7.914 7.258 10.805 1 95.38 302 SER B O 1
ATOM 5157 N N . THR B 1 303 ? -8.516 6.41 8.812 1 97.19 303 THR B N 1
ATOM 5158 C CA . THR B 1 303 ? -8.789 5.078 9.336 1 97.19 303 THR B CA 1
ATOM 5159 C C . THR B 1 303 ? -7.523 4.445 9.906 1 97.19 303 THR B C 1
ATOM 5161 O O . THR B 1 303 ? -7.559 3.832 10.977 1 97.19 303 THR B O 1
ATOM 5164 N N . LEU B 1 304 ? -6.426 4.684 9.203 1 97.75 304 LEU B N 1
ATOM 5165 C CA . LEU B 1 304 ? -5.191 3.961 9.508 1 97.75 304 LEU B CA 1
ATOM 5166 C C . LEU B 1 304 ? -4.371 4.703 10.555 1 97.75 304 LEU B C 1
ATOM 5168 O O . LEU B 1 304 ? -3.439 4.137 11.133 1 97.75 304 LEU B O 1
ATOM 5172 N N . TYR B 1 305 ? -4.773 5.992 10.828 1 96.69 305 TYR B N 1
ATOM 5173 C CA . TYR B 1 305 ? -3.949 6.715 11.789 1 96.69 305 TYR B CA 1
ATOM 5174 C C . TYR B 1 305 ? -4.801 7.641 12.648 1 96.69 305 TYR B C 1
ATOM 5176 O O . TYR B 1 305 ? -4.961 7.406 13.852 1 96.69 305 TYR B O 1
ATOM 5184 N N . CYS B 1 306 ? -5.457 8.633 12.086 1 95.31 306 CYS B N 1
ATOM 5185 C CA . CYS B 1 306 ? -6.062 9.734 12.828 1 95.31 306 CYS B CA 1
ATOM 5186 C C . CYS B 1 306 ? -7.176 9.242 13.742 1 95.31 306 CYS B C 1
ATOM 5188 O O . CYS B 1 306 ? -7.094 9.383 14.961 1 95.31 306 CYS B O 1
ATOM 5190 N N . MET B 1 307 ? -8.164 8.617 13.102 1 95.81 307 MET B N 1
ATOM 5191 C CA . MET B 1 307 ? -9.352 8.188 13.836 1 95.81 307 MET B CA 1
ATOM 5192 C C . MET B 1 307 ? -8.992 7.113 14.859 1 95.81 307 MET B C 1
ATOM 5194 O O . MET B 1 307 ? -9.438 7.168 16 1 95.81 307 MET B O 1
ATOM 5198 N N . THR B 1 308 ? -8.234 6.148 14.445 1 96.88 308 THR B N 1
ATOM 5199 C CA . THR B 1 308 ? -7.914 5.02 15.312 1 96.88 308 THR B CA 1
ATOM 5200 C C . THR B 1 308 ? -7.117 5.484 16.531 1 96.88 308 THR B C 1
ATOM 5202 O O . THR B 1 308 ? -7.266 4.934 17.625 1 96.88 308 THR B O 1
ATOM 5205 N N . CYS B 1 309 ? -6.27 6.5 16.391 1 95 309 CYS B N 1
ATOM 5206 C CA . CYS B 1 309 ? -5.523 7.043 17.531 1 95 309 CYS B CA 1
ATOM 5207 C C . CYS B 1 309 ? -6.465 7.629 18.578 1 95 309 CYS B C 1
ATOM 5209 O O . CYS B 1 309 ? -6.324 7.348 19.766 1 95 309 CYS B O 1
ATOM 5211 N N . SER B 1 310 ? -7.387 8.414 18.109 1 94.94 310 SER B N 1
ATOM 5212 C CA . SER B 1 310 ? -8.375 9 19.016 1 94.94 310 SER B CA 1
ATOM 5213 C C . SER B 1 310 ? -9.188 7.914 19.719 1 94.94 310 SER B C 1
ATOM 5215 O O . SER B 1 310 ? -9.336 7.941 20.938 1 94.94 310 SER B O 1
ATOM 5217 N N . LEU B 1 311 ? -9.602 6.914 18.969 1 96.25 311 LEU B N 1
ATOM 5218 C CA . LEU B 1 311 ? -10.461 5.863 19.5 1 96.25 311 LEU B CA 1
ATOM 5219 C C . LEU B 1 311 ? -9.703 4.98 20.484 1 96.25 311 LEU B C 1
ATOM 5221 O O . LEU B 1 311 ? -10.297 4.422 21.422 1 96.25 311 LEU B O 1
ATOM 5225 N N . SER B 1 312 ? -8.438 4.871 20.297 1 95.31 312 SER B N 1
ATOM 5226 C CA . SER B 1 312 ? -7.625 4.027 21.172 1 95.31 312 SER B CA 1
ATOM 5227 C C . SER B 1 312 ? -7.633 4.543 22.609 1 95.31 312 SER B C 1
ATOM 5229 O O . SER B 1 312 ? -7.395 3.781 23.547 1 95.31 312 SER B O 1
ATOM 5231 N N . HIS B 1 313 ? -7.953 5.801 22.828 1 93.25 313 HIS B N 1
ATOM 5232 C CA . HIS B 1 313 ? -8.008 6.422 24.156 1 93.25 313 HIS B CA 1
ATOM 5233 C C . HIS B 1 313 ? -9.445 6.707 24.562 1 93.25 313 HIS B C 1
ATOM 5235 O O . HIS B 1 313 ? -9.695 7.566 25.422 1 93.25 313 HIS B O 1
ATOM 5241 N N . GLY B 1 314 ? -10.328 6.059 23.844 1 92.56 314 GLY B N 1
ATOM 5242 C CA . GLY B 1 314 ? -11.742 6.25 24.141 1 92.56 314 GLY B CA 1
ATOM 5243 C C . GLY B 1 314 ? -12.289 7.566 23.609 1 92.56 314 GLY B C 1
ATOM 5244 O O . GLY B 1 314 ? -13.273 8.094 24.125 1 92.56 314 GLY B O 1
ATOM 5245 N N . GLY B 1 315 ? -11.641 8.07 22.641 1 92.62 315 GLY B N 1
ATOM 5246 C CA . GLY B 1 315 ? -11.969 9.391 22.141 1 92.62 315 GLY B CA 1
ATOM 5247 C C . GLY B 1 315 ? -13.141 9.383 21.172 1 92.62 315 GLY B C 1
ATOM 5248 O O . GLY B 1 315 ? -13.773 8.344 20.953 1 92.62 315 GLY B O 1
ATOM 5249 N N . GLU B 1 316 ? -13.398 10.57 20.594 1 89.31 316 GLU B N 1
ATOM 5250 C CA . GLU B 1 316 ? -14.555 10.797 19.734 1 89.31 316 GLU B CA 1
ATOM 5251 C C . GLU B 1 316 ? -14.336 10.203 18.344 1 89.31 316 GLU B C 1
ATOM 5253 O O . GLU B 1 316 ? -15.297 9.914 17.625 1 89.31 316 GLU B O 1
ATOM 5258 N N . GLY B 1 317 ? -13.078 10.086 17.953 1 91.88 317 GLY B N 1
ATOM 5259 C CA . GLY B 1 317 ? -12.781 9.562 16.625 1 91.88 317 GLY B CA 1
ATOM 5260 C C . GLY B 1 317 ? -13.297 10.445 15.508 1 91.88 317 GLY B C 1
ATOM 5261 O O . GLY B 1 317 ? -13.914 9.953 14.562 1 91.88 317 GLY B O 1
ATOM 5262 N N . LEU B 1 318 ? -13.031 11.758 15.562 1 89 318 LEU B N 1
ATOM 5263 C CA . LEU B 1 318 ? -13.531 12.672 14.539 1 89 318 LEU B CA 1
ATOM 5264 C C . LEU B 1 318 ? -13.016 12.273 13.156 1 89 318 LEU B C 1
ATOM 5266 O O . LEU B 1 318 ? -13.773 12.281 12.188 1 89 318 LEU B O 1
ATOM 5270 N N . GLY B 1 319 ? -11.656 11.914 13.156 1 87 319 GLY B N 1
ATOM 5271 C CA . GLY B 1 319 ? -11.094 11.422 11.906 1 87 319 GLY B CA 1
ATOM 5272 C C . GLY B 1 319 ? -11.297 12.383 10.75 1 87 319 GLY B C 1
ATOM 5273 O O . GLY B 1 319 ? -11.039 13.578 10.875 1 87 319 GLY B O 1
ATOM 5274 N N . ALA B 1 320 ? -11.68 11.922 9.609 1 77.25 320 ALA B N 1
ATOM 5275 C CA . ALA B 1 320 ? -11.898 12.688 8.383 1 77.25 320 ALA B CA 1
ATOM 5276 C C . ALA B 1 320 ? -13.18 13.508 8.477 1 77.25 320 ALA B C 1
ATOM 5278 O O . ALA B 1 320 ? -13.445 14.359 7.617 1 77.25 320 ALA B O 1
ATOM 5279 N N . PHE B 1 321 ? -13.867 13.523 9.586 1 72.5 321 PHE B N 1
ATOM 5280 C CA . PHE B 1 321 ? -15.242 14 9.641 1 72.5 321 PHE B CA 1
ATOM 5281 C C . PHE B 1 321 ? -15.344 15.289 10.438 1 72.5 321 PHE B C 1
ATOM 5283 O O . PHE B 1 321 ? -16.438 15.758 10.742 1 72.5 321 PHE B O 1
ATOM 5290 N N . MET B 1 322 ? -14.422 15.875 10.93 1 80.88 322 MET B N 1
ATOM 5291 C CA . MET B 1 322 ? -14.625 17.078 11.734 1 80.88 322 MET B CA 1
ATOM 5292 C C . MET B 1 322 ? -15.375 18.141 10.945 1 80.88 322 MET B C 1
ATOM 5294 O O . MET B 1 322 ? -16.547 18.406 11.203 1 80.88 322 MET B O 1
ATOM 5298 N N . GLY B 1 323 ? -14.836 18.484 9.75 1 83.19 323 GLY B N 1
ATOM 5299 C CA . GLY B 1 323 ? -15.5 19.438 8.875 1 83.19 323 GLY B CA 1
ATOM 5300 C C . GLY B 1 323 ? -15.555 20.844 9.461 1 83.19 323 GLY B C 1
ATOM 5301 O O . GLY B 1 323 ? -15.359 21.016 10.664 1 83.19 323 GLY B O 1
ATOM 5302 N N . GLU B 1 324 ? -15.93 21.844 8.625 1 90.19 324 GLU B N 1
ATOM 5303 C CA . GLU B 1 324 ? -15.914 23.25 9.016 1 90.19 324 GLU B CA 1
ATOM 5304 C C . GLU B 1 324 ? -17.031 23.562 10 1 90.19 324 GLU B C 1
ATOM 5306 O O . GLU B 1 324 ? -16.844 24.312 10.953 1 90.19 324 GLU B O 1
ATOM 5311 N N . ASP B 1 325 ? -18.188 23.016 9.789 1 92.88 325 ASP B N 1
ATOM 5312 C CA . ASP B 1 325 ? -19.328 23.297 10.648 1 92.88 325 ASP B CA 1
ATOM 5313 C C . ASP B 1 325 ? -19.094 22.797 12.07 1 92.88 325 ASP B C 1
ATOM 5315 O O . ASP B 1 325 ? -19.359 23.516 13.039 1 92.88 325 ASP B O 1
ATOM 5319 N N . ARG B 1 326 ? -18.641 21.594 12.172 1 92.56 326 ARG B N 1
ATOM 5320 C CA . ARG B 1 326 ? -18.328 21.062 13.492 1 92.56 326 ARG B CA 1
ATOM 5321 C C . ARG B 1 326 ? -17.203 21.859 14.156 1 92.56 326 ARG B C 1
ATOM 5323 O O . ARG B 1 326 ? -17.25 22.109 15.367 1 92.56 326 ARG B O 1
ATOM 5330 N N . ALA B 1 327 ? -16.203 22.266 13.422 1 94.31 327 ALA B N 1
ATOM 5331 C CA . ALA B 1 327 ? -15.125 23.078 13.953 1 94.31 327 ALA B CA 1
ATOM 5332 C C . ALA B 1 327 ? -15.664 24.391 14.523 1 94.31 327 ALA B C 1
ATOM 5334 O O . ALA B 1 327 ? -15.25 24.828 15.602 1 94.31 327 ALA B O 1
ATOM 5335 N N . ARG B 1 328 ? -16.531 24.969 13.773 1 96.06 328 ARG B N 1
ATOM 5336 C CA . ARG B 1 328 ? -17.156 26.234 14.203 1 96.06 328 ARG B CA 1
ATOM 5337 C C . ARG B 1 328 ? -17.938 26.031 15.492 1 96.06 328 ARG B C 1
ATOM 5339 O O . ARG B 1 328 ? -17.828 26.844 16.422 1 96.06 328 ARG B O 1
ATOM 5346 N N . GLN B 1 329 ? -18.703 25 15.547 1 96.19 329 GLN B N 1
ATOM 5347 C CA . GLN B 1 329 ? -19.5 24.703 16.734 1 96.19 329 GLN B CA 1
ATOM 5348 C C . GLN B 1 329 ? -18.625 24.453 17.953 1 96.19 329 GLN B C 1
ATOM 5350 O O . GLN B 1 329 ? -18.906 24.938 19.047 1 96.19 329 GLN B O 1
ATOM 5355 N N . MET B 1 330 ? -17.594 23.703 17.781 1 96.31 330 MET B N 1
ATOM 5356 C CA . MET B 1 330 ? -16.672 23.406 18.859 1 96.31 330 MET B CA 1
ATOM 5357 C C . MET B 1 330 ? -15.977 24.688 19.344 1 96.31 330 MET B C 1
ATOM 5359 O O . MET B 1 330 ? -15.781 24.875 20.547 1 96.31 330 MET B O 1
ATOM 5363 N N . ALA B 1 331 ? -15.617 25.562 18.406 1 98 331 ALA B N 1
ATOM 5364 C CA . ALA B 1 331 ? -14.969 26.828 18.734 1 98 331 ALA B CA 1
ATOM 5365 C C . ALA B 1 331 ? -15.891 27.719 19.547 1 98 331 ALA B C 1
ATOM 5367 O O . ALA B 1 331 ? -15.477 28.297 20.562 1 98 331 ALA B O 1
ATOM 5368 N N . GLU B 1 332 ? -17.078 27.812 19.094 1 98 332 GLU B N 1
ATOM 5369 C CA . GLU B 1 332 ? -18.078 28.625 19.812 1 98 332 GLU B CA 1
ATOM 5370 C C . GLU B 1 332 ? -18.312 28.078 21.219 1 98 332 GLU B C 1
ATOM 5372 O O . GLU B 1 332 ? -18.344 28.859 22.188 1 98 332 GLU B O 1
ATOM 5377 N N . ALA B 1 333 ? -18.438 26.828 21.297 1 98.06 333 ALA B N 1
ATOM 5378 C CA . ALA B 1 333 ? -18.672 26.188 22.594 1 98.06 333 ALA B CA 1
ATOM 5379 C C . ALA B 1 333 ? -17.484 26.375 23.516 1 98.06 333 ALA B C 1
ATOM 5381 O O . ALA B 1 333 ? -17.641 26.438 24.75 1 98.06 333 ALA B O 1
ATOM 5382 N N . ALA B 1 334 ? -16.328 26.5 22.984 1 98.12 334 ALA B N 1
ATOM 5383 C CA . ALA B 1 334 ? -15.109 26.688 23.766 1 98.12 334 ALA B CA 1
ATOM 5384 C C . ALA B 1 334 ? -14.977 28.141 24.234 1 98.12 334 ALA B C 1
ATOM 5386 O O . ALA B 1 334 ? -14.188 28.438 25.141 1 98.12 334 ALA B O 1
ATOM 5387 N N . GLY B 1 335 ? -15.695 29.047 23.609 1 98.06 335 GLY B N 1
ATOM 5388 C CA . GLY B 1 335 ? -15.703 30.406 24.078 1 98.06 335 GLY B CA 1
ATOM 5389 C C . GLY B 1 335 ? -15.07 31.391 23.109 1 98.06 335 GLY B C 1
ATOM 5390 O O . GLY B 1 335 ? -14.828 32.562 23.438 1 98.06 335 GLY B O 1
ATOM 5391 N N . PHE B 1 336 ? -14.82 30.953 21.922 1 98.5 336 PHE B N 1
ATOM 5392 C CA . PHE B 1 336 ? -14.367 31.891 20.891 1 98.5 336 PHE B CA 1
ATOM 5393 C C . PHE B 1 336 ? -15.539 32.688 20.328 1 98.5 336 PHE B C 1
ATOM 5395 O O . PHE B 1 336 ? -16.609 32.125 20.062 1 98.5 336 PHE B O 1
ATOM 5402 N N . SER B 1 337 ? -15.344 33.906 20.109 1 97.69 337 SER B N 1
ATOM 5403 C CA . SER B 1 337 ? -16.422 34.781 19.641 1 97.69 337 SER B CA 1
ATOM 5404 C C . SER B 1 337 ? -16.344 34.969 18.125 1 97.69 337 SER B C 1
ATOM 5406 O O . SER B 1 337 ? -17.328 35.344 17.484 1 97.69 337 SER B O 1
ATOM 5408 N N . ARG B 1 338 ? -15.195 34.812 17.562 1 97.69 338 ARG B N 1
ATOM 5409 C CA . ARG B 1 338 ? -14.992 34.969 16.125 1 97.69 338 ARG B CA 1
ATOM 5410 C C . ARG B 1 338 ? -14.359 33.719 15.523 1 97.69 338 ARG B C 1
ATOM 5412 O O . ARG B 1 338 ? -13.43 33.156 16.094 1 97.69 338 ARG B O 1
ATOM 5419 N N . PHE B 1 339 ? -14.898 33.25 14.492 1 97.62 339 PHE B N 1
ATOM 5420 C CA . PHE B 1 339 ? -14.438 32.125 13.711 1 97.62 339 PHE B CA 1
ATOM 5421 C C . PHE B 1 339 ? -14.461 32.438 12.219 1 97.62 339 PHE B C 1
ATOM 5423 O O . PHE B 1 339 ? -15.523 32.719 11.656 1 97.62 339 PHE B O 1
ATOM 5430 N N . ARG B 1 340 ? -13.273 32.406 11.641 1 96.06 340 ARG B N 1
ATOM 5431 C CA . ARG B 1 340 ? -13.164 32.75 10.227 1 96.06 340 ARG B CA 1
ATOM 5432 C C . ARG B 1 340 ? -12.305 31.734 9.477 1 96.06 340 ARG B C 1
ATOM 5434 O O . ARG B 1 340 ? -11.18 31.438 9.891 1 96.06 340 ARG B O 1
ATOM 5441 N N . LYS B 1 341 ? -12.867 31.172 8.398 1 93.62 341 LYS B N 1
ATOM 5442 C CA . LYS B 1 341 ? -12.031 30.391 7.496 1 93.62 341 LYS B CA 1
ATOM 5443 C C . LYS B 1 341 ? -11.164 31.281 6.617 1 93.62 341 LYS B C 1
ATOM 5445 O O . LYS B 1 341 ? -11.688 32.125 5.891 1 93.62 341 LYS B O 1
ATOM 5450 N N . VAL B 1 342 ? -9.852 31.109 6.715 1 92.5 342 VAL B N 1
ATOM 5451 C CA . VAL B 1 342 ? -8.898 31.906 5.961 1 92.5 342 VAL B CA 1
ATOM 5452 C C . VAL B 1 342 ? -8.734 31.344 4.551 1 92.5 342 VAL B C 1
ATOM 5454 O O . VAL B 1 342 ? -8.508 30.141 4.383 1 92.5 342 VAL B O 1
ATOM 5457 N N . PRO B 1 343 ? -8.938 32.156 3.498 1 83.38 343 PRO B N 1
ATOM 5458 C CA . PRO B 1 343 ? -8.773 31.672 2.129 1 83.38 343 PRO B CA 1
ATOM 5459 C C . PRO B 1 343 ? -7.348 31.219 1.829 1 83.38 343 PRO B C 1
ATOM 5461 O O . PRO B 1 343 ? -6.391 31.859 2.293 1 83.38 343 PRO B O 1
ATOM 5464 N N . SER B 1 344 ? -7.305 30.094 1.338 1 75 344 SER B N 1
ATOM 5465 C CA . SER B 1 344 ? -6.004 29.578 0.924 1 75 344 SER B CA 1
ATOM 5466 C C . SER B 1 344 ? -5.984 29.25 -0.565 1 75 344 SER B C 1
ATOM 5468 O O . SER B 1 344 ? -6.996 28.812 -1.122 1 75 344 SER B O 1
ATOM 5470 N N . GLU B 1 345 ? -5.094 29.891 -1.357 1 61.72 345 GLU B N 1
ATOM 5471 C CA . GLU B 1 345 ? -5.023 29.781 -2.811 1 61.72 345 GLU B CA 1
ATOM 5472 C C . GLU B 1 345 ? -4.648 28.359 -3.236 1 61.72 345 GLU B C 1
ATOM 5474 O O . GLU B 1 345 ? -4.863 27.969 -4.387 1 61.72 345 GLU B O 1
ATOM 5479 N N . TRP B 1 346 ? -3.998 27.609 -2.455 1 58.59 346 TRP B N 1
ATOM 5480 C CA . TRP B 1 346 ? -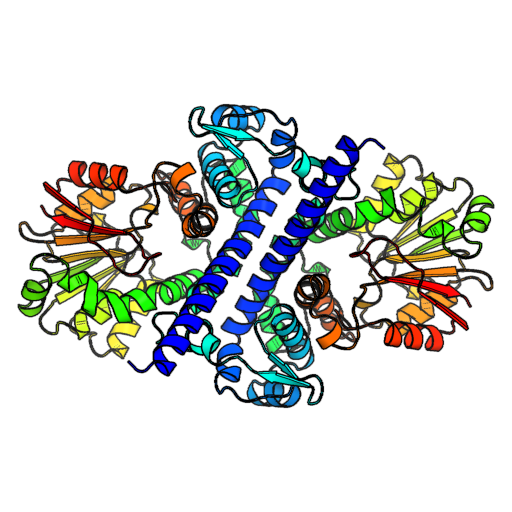3.449 26.406 -3.062 1 58.59 346 TRP B CA 1
ATOM 5481 C C . TRP B 1 346 ? -4.094 25.156 -2.467 1 58.59 346 TRP B C 1
ATOM 5483 O O . TRP B 1 346 ? -3.955 24.891 -1.27 1 58.59 346 TRP B O 1
ATOM 5493 N N . PRO B 1 347 ? -5.352 24.562 -3.115 1 53.56 347 PRO B N 1
ATOM 5494 C CA . PRO B 1 347 ? -5.508 23.125 -2.832 1 53.56 347 PRO B CA 1
ATOM 5495 C C . PRO B 1 347 ? -4.293 22.312 -3.264 1 53.56 347 PRO B C 1
ATOM 5497 O O . PRO B 1 347 ? -3.588 22.688 -4.199 1 53.56 347 PRO B O 1
ATOM 5500 N N . PRO B 1 348 ? -4.164 21.266 -2.582 1 56.34 348 PRO B N 1
ATOM 5501 C CA . PRO B 1 348 ? -4.797 20.531 -1.485 1 56.34 348 PRO B CA 1
ATOM 5502 C C . PRO B 1 348 ? -4.258 20.938 -0.116 1 56.34 348 PRO B C 1
ATOM 5504 O O . PRO B 1 348 ? -3.889 20.062 0.686 1 56.34 348 PRO B O 1
ATOM 5507 N N . LEU B 1 349 ? -4.359 22.156 0.145 1 68.75 349 LEU B N 1
ATOM 5508 C CA . LEU B 1 349 ? -3.879 22.609 1.444 1 68.75 349 LEU B CA 1
ATOM 5509 C C . LEU B 1 349 ? -4.938 22.406 2.521 1 68.75 349 LEU B C 1
ATOM 5511 O O . LEU B 1 349 ? -6.125 22.266 2.215 1 68.75 349 LEU B O 1
ATOM 5515 N N . PRO B 1 350 ? -4.477 22.203 3.684 1 84.75 350 PRO B N 1
ATOM 5516 C CA . PRO B 1 350 ? -5.371 22.094 4.836 1 84.75 350 PRO B CA 1
ATOM 5517 C C . PRO B 1 350 ? -6.258 23.312 5.02 1 84.75 350 PRO B C 1
ATOM 5519 O O . PRO B 1 350 ? -6.012 24.359 4.41 1 84.75 350 PRO B O 1
ATOM 5522 N N . ALA B 1 351 ? -7.359 23.203 5.695 1 90.69 351 ALA B N 1
ATOM 5523 C CA . ALA B 1 351 ? -8.203 24.328 6.078 1 90.69 351 ALA B CA 1
ATOM 5524 C C . ALA B 1 351 ? -7.535 25.172 7.164 1 90.69 351 ALA B C 1
ATOM 5526 O O . ALA B 1 351 ? -6.992 24.625 8.133 1 90.69 351 ALA B O 1
ATOM 5527 N N . LEU B 1 352 ? -7.539 26.453 6.957 1 94.31 352 LEU B N 1
ATOM 5528 C CA . LEU B 1 352 ? -7.059 27.406 7.953 1 94.31 352 LEU B CA 1
ATOM 5529 C C . LEU B 1 352 ? -8.219 28.141 8.617 1 94.31 352 LEU B C 1
ATOM 5531 O O . LEU B 1 352 ? -9.047 28.75 7.938 1 94.31 352 LEU B O 1
ATOM 5535 N N . PHE B 1 353 ? -8.297 28.062 9.906 1 96.44 353 PHE B N 1
ATOM 5536 C CA . PHE B 1 353 ? -9.328 28.766 10.656 1 96.44 353 PHE B CA 1
ATOM 5537 C C . PHE B 1 353 ? -8.695 29.766 11.633 1 96.44 353 PHE B C 1
ATOM 5539 O O . PHE B 1 353 ? -7.844 29.391 12.438 1 96.44 353 PHE B O 1
ATOM 5546 N N . GLU B 1 354 ? -9.102 31 11.539 1 98.25 354 GLU B N 1
ATOM 5547 C CA . GLU B 1 354 ? -8.734 32.031 12.5 1 98.25 354 GLU B CA 1
ATOM 5548 C C . GLU B 1 354 ? -9.789 32.156 13.594 1 98.25 354 GLU B C 1
ATOM 5550 O O . GLU B 1 354 ? -10.945 32.5 13.32 1 98.25 354 GLU B O 1
ATOM 5555 N N . LEU B 1 355 ? -9.391 31.844 14.805 1 98.69 355 LEU B N 1
ATOM 5556 C CA . LEU B 1 355 ? -10.273 31.969 15.961 1 98.69 355 LEU B CA 1
ATOM 5557 C C . LEU B 1 355 ? -9.812 33.094 16.891 1 98.69 355 LEU B C 1
ATOM 5559 O O . LEU B 1 355 ? -8.617 33.219 17.156 1 98.69 355 LEU B O 1
ATOM 5563 N N . ARG B 1 356 ? -10.781 33.875 17.391 1 98.25 356 ARG B N 1
ATOM 5564 C CA . ARG B 1 356 ? -10.492 34.969 18.344 1 98.25 356 ARG B CA 1
ATOM 5565 C C . ARG B 1 356 ? -11.508 34.969 19.484 1 98.25 356 ARG B C 1
ATOM 5567 O O . ARG B 1 356 ? -12.664 34.562 19.297 1 98.25 356 ARG B O 1
ATOM 5574 N N . PRO B 1 357 ? -10.992 35.406 20.594 1 97.12 357 PRO B N 1
ATOM 5575 C CA . PRO B 1 357 ? -11.938 35.5 21.703 1 97.12 357 PRO B CA 1
ATOM 5576 C C . PRO B 1 357 ? -13.055 36.531 21.406 1 97.12 357 PRO B C 1
ATOM 5578 O O . PRO B 1 357 ? -12.867 37.438 20.625 1 97.12 357 PRO B O 1
#

Foldseek 3Di:
DDPVVVVVVVVVVVVVVVVVVVVLVLVVLVLLLVCQVLLVLQLQQVFDWAALVRSCVVSVDDSVVSVVSQVSCVVVVQWDADPVVRTIHGDNVCCLQRPNLLRLNDPSLVSNQSVQLVVCVVVLVVCVVPNAFDAPVNTDPVNLVSVCSRCLSCLNPDVLPPVQVLDPCRNVCLLVAFEEEEEQCFLNNNQLSSCVVRVNYAYEYEEQDVVRQVNNLVVCVVSVNNPRYYYYNDALVVLPPAAGQEYEYAADLLQALESLVSLLSVQNRYDQNHKYKYWHQADALDPVRLPDPSSVPQQSVQSSPRQSNNRNSPGPSCGRRCHDVNVVVSNVSSPWPDWDWGDDPDPPGTIIIMTHD/DDPVVVVVVVVVVVVVVVVVVVVLVLVVLVLLLVCQVQLVLQLQQVFDWAALVRSCVVSVDDSVVSVVSQVSCVVVVQWDADPVVRTIHGDNVCCLQRPNLLRLNDPSLVSNQSVQLVVCVVVLVVCVVPNAFDAPVNTDPVNLVSVCSRCLSCLNPDVLPPVQVLAPCRNVCLLVAFEEEEEQCFLNNNQLSSCVSRVNYAYEYEEQDVVRQVNNLVVCVVSVNNPRYYYYNDALVVLPPAAGQEYEYAADLLQALESLVSLLSRQNRYDQNHKYKYWHQAAALDPVRLPDPSSVPQQSVQSSPRQSNNRNSPGPSCGRRCHDVNVVVSNVSSPWPDWDWRDDPDPPGTIIIMTHD

Solvent-accessible surface area (backbone atoms only — not comparable to full-atom values): 35404 Å² total; per-residue (Å²): 130,54,69,68,57,49,54,48,49,50,48,29,52,52,49,41,53,46,52,52,49,42,48,21,37,24,39,40,36,29,50,51,26,46,34,56,77,70,43,47,46,50,73,34,53,81,50,50,77,39,36,67,67,55,49,25,67,74,69,62,38,37,56,71,53,49,52,41,51,50,48,26,33,37,29,62,66,64,28,47,70,42,79,88,76,55,25,36,26,36,53,71,52,47,27,42,29,60,42,35,81,83,29,76,53,34,42,54,11,57,38,52,33,46,44,66,39,32,53,38,41,70,63,50,50,51,21,32,63,73,45,54,43,51,43,73,84,76,50,62,72,64,49,60,52,16,54,49,47,46,48,41,36,47,44,75,63,31,38,74,76,45,52,40,65,70,42,89,63,47,50,62,41,28,63,71,36,30,33,31,34,27,48,60,31,48,48,27,59,58,49,47,50,48,41,69,75,21,75,55,23,41,31,36,29,26,21,72,52,55,71,32,36,56,44,17,50,52,47,27,48,74,70,71,42,49,88,50,43,46,69,43,70,38,58,58,76,70,41,70,94,40,68,19,44,32,33,36,32,69,67,45,59,47,39,30,45,54,43,57,60,45,45,28,38,51,45,66,22,35,28,78,89,16,38,34,42,44,33,34,74,70,36,49,74,47,68,81,79,26,59,42,72,65,32,30,33,41,26,34,46,14,58,54,42,36,16,22,26,3,19,38,68,71,23,75,36,43,29,57,46,47,19,64,68,51,49,50,53,44,40,45,74,32,58,35,72,38,79,41,78,52,89,71,90,58,81,92,48,63,34,38,32,44,33,26,80,128,56,70,69,57,49,53,48,48,50,46,28,52,53,48,41,53,47,52,51,48,44,49,20,38,23,40,41,36,30,51,50,26,46,32,56,78,70,42,47,44,50,72,35,51,82,51,50,78,38,36,66,66,55,49,25,66,75,69,61,37,38,56,72,54,48,51,40,50,51,49,27,33,37,29,63,67,64,28,46,71,42,78,88,78,54,24,35,27,34,53,70,53,48,28,42,28,59,42,36,81,81,28,76,51,32,41,54,10,55,37,53,34,46,43,64,38,31,54,38,39,70,61,49,49,51,21,31,63,72,46,55,44,52,44,75,81,75,50,62,73,62,50,60,53,14,54,49,44,47,48,40,35,48,44,76,62,31,37,73,76,45,53,40,66,70,41,89,63,47,52,63,41,28,62,72,36,29,35,34,34,28,47,60,30,48,49,26,58,58,50,46,51,47,42,69,75,21,76,56,24,40,32,36,30,27,21,72,50,54,71,32,34,55,44,16,50,52,45,26,48,75,68,70,41,48,88,50,44,46,68,43,72,38,57,57,75,72,39,70,92,39,67,19,43,32,33,36,31,70,67,46,58,48,39,31,44,53,42,56,60,45,43,28,37,50,45,65,25,34,28,79,89,15,38,34,42,43,33,36,74,69,35,48,72,45,67,79,77,24,60,42,72,66,32,30,33,40,26,35,48,14,58,54,42,36,16,23,26,3,19,40,69,72,22,75,36,43,29,58,45,46,18,66,68,51,49,49,51,45,40,46,73,34,58,36,71,40,81,41,79,53,89,69,92,55,84,92,49,62,35,39,32,45,33,26,80